Protein AF-A8XDH2-F1 (afdb_monomer)

Mean predicted aligned error: 18.63 Å

Secondary structure (DSSP, 8-state):
--GGGHHHHHHHHHHHHHHHHHHHHHHHHHHHHHHT-SSS-THHHHHHHHHHHHHHHHHHHHHHH-EEEEEETTEEEEEE---SS---HHHHHHHHHHHHHHHHHHHHHHHHHHHHHHHHHTT-HHHHHHTSGGGGHHHHHHHHHHHHHHHHHHHHHSPPPHHHHHHHHHHHHHHH---GGGS-EEEEESB-TTS-B-HHHHHHHHHHHHHHHHHHHHHHHHHHHHHHHHHHHTTTS-HHHHHHHHHHHHHHHHHHHHHIIIIIHHHHHHHHGGGS----EE-TTHHHHHHHHHHHHHHHHHHHHSHHHHHHHHHHHH-------THHHHHHHHHHHHTTS------------------GGGS-HHHHHHHHHHS-HHHHHHHTTT-HHHHHHHHHHHHH--EEEHHHHHHH-HHHHH-GGGGGBGGGGHHHHHHHHHHSPTT---EEE-TT-SEE-HHHHHHHHHHHHSS-HHHHHTT--EEEETT-EE-GGGTHHHHHH-TT--EEEEETTSBPPPS---PPP------EEB--TTS-TT--B--PPPHHHHHHHHHHHHH-TT--EEEEE---

Sequence (576 aa):
MSNVTVLPFIAEIFSRVGFVCTCLFNAILIYLTAFKTERITGAYKYLIILFSLICISFSCLEVLAHPYLHNYNGGFIYFSLNDYLGASNELLKFFIEAYSGAYASIMCMVAVQFVFRFATLMNRKTLLSSFSGFNFVIWILYPLFFCITFGMMVHYCAQPEPFSDDYMKKELFRVYNLEIEKTARFIVIAYNANGSVRWFNLVFLFGAMIILGFQYAVIIFCGIQMQRKMKKELKNFSLPNRKLQQQFFKALVVQITLPTVLFHLPALPVLFSPFFDVKFTFQTGFIYAVFSLYPPIETVAFMLIVSEYSNIFKKSINRRPSAPDKRKISETEESEENMKKKKHPKLKRKWQAEEEFLGLQLLPSNVMRTIVEKMSVEEHANFRKVCYYAHDEVESYWRSQRSISISQLMIWFPKLSESKWKLTSLSGILDELSAVFYLFKPGNLRKLSLCRVASINMNSLVKCIELSTGMSASKFLENVEELDLRGCFLSREHIKMIDELFPNLKALILHQNAIMPERNIKLPYKKQNEITHYVKMSSDPKHVEYGNVPEADKNVVAFLSQNLPDVRHIYIDLDA

Structure (mmCIF, N/CA/C/O backbone):
data_AF-A8XDH2-F1
#
_entry.id   AF-A8XDH2-F1
#
loop_
_atom_site.group_PDB
_atom_site.id
_atom_site.type_symbol
_atom_site.label_atom_id
_atom_site.label_alt_id
_atom_site.label_comp_id
_atom_site.label_asym_id
_atom_site.label_entity_id
_atom_site.label_seq_id
_atom_site.pdbx_PDB_ins_code
_atom_site.Cartn_x
_atom_site.Cartn_y
_atom_site.Cartn_z
_atom_site.occupancy
_atom_site.B_iso_or_equiv
_atom_site.auth_seq_id
_atom_site.auth_comp_id
_atom_site.auth_asym_id
_atom_site.auth_atom_id
_atom_site.pdbx_PDB_model_num
ATOM 1 N N . MET A 1 1 ? 18.095 -25.447 -20.715 1.00 45.28 1 MET A N 1
ATOM 2 C CA . MET A 1 1 ? 18.111 -23.972 -20.613 1.00 45.28 1 MET A CA 1
ATOM 3 C C . MET A 1 1 ? 19.446 -23.575 -20.018 1.00 45.28 1 MET A C 1
ATOM 5 O O . MET A 1 1 ? 19.789 -24.095 -18.965 1.00 45.28 1 MET A O 1
ATOM 9 N N . SER A 1 2 ? 20.240 -22.756 -20.706 1.00 42.62 2 SER A N 1
ATOM 10 C CA . SER A 1 2 ? 21.426 -22.147 -20.095 1.00 42.62 2 SER A CA 1
ATOM 11 C C . SER A 1 2 ? 20.980 -21.267 -18.916 1.00 42.62 2 SER A C 1
ATOM 13 O O . SER A 1 2 ? 19.879 -20.720 -18.949 1.00 42.62 2 SER A O 1
ATOM 15 N N . ASN A 1 3 ? 21.818 -21.091 -17.885 1.00 50.59 3 ASN A N 1
ATOM 16 C CA . ASN A 1 3 ? 21.522 -20.214 -16.728 1.00 50.59 3 ASN A CA 1
ATOM 17 C C . ASN A 1 3 ? 21.087 -18.788 -17.134 1.00 50.59 3 ASN A C 1
ATOM 19 O O . ASN A 1 3 ? 20.439 -18.081 -16.373 1.00 50.59 3 ASN A O 1
ATOM 23 N N . VAL A 1 4 ? 21.429 -18.400 -18.360 1.00 57.84 4 VAL A N 1
ATOM 24 C CA . VAL A 1 4 ? 21.233 -17.099 -18.985 1.00 57.84 4 VAL A CA 1
ATOM 25 C C . VAL A 1 4 ? 19.753 -16.771 -19.278 1.00 57.84 4 VAL A C 1
ATOM 27 O O . VAL A 1 4 ? 19.375 -15.603 -19.201 1.00 57.84 4 VAL A O 1
ATOM 30 N N . THR A 1 5 ? 18.894 -17.772 -19.524 1.00 67.69 5 THR A N 1
ATOM 31 C CA . THR A 1 5 ? 17.451 -17.578 -19.810 1.00 67.69 5 THR A CA 1
ATOM 32 C C . THR A 1 5 ? 16.536 -17.843 -18.611 1.00 67.69 5 THR A C 1
ATOM 34 O O . THR A 1 5 ? 15.324 -17.667 -18.707 1.00 67.69 5 THR A O 1
ATOM 37 N N . VAL A 1 6 ? 17.087 -18.289 -17.479 1.00 80.00 6 VAL A N 1
ATOM 38 C CA . VAL A 1 6 ? 16.290 -18.730 -16.323 1.00 80.00 6 VAL A CA 1
ATOM 39 C C . VAL A 1 6 ? 15.662 -17.546 -15.584 1.00 80.00 6 VAL A C 1
ATOM 41 O O . VAL A 1 6 ? 14.481 -17.598 -15.258 1.00 80.00 6 VAL A O 1
ATOM 44 N N . LEU A 1 7 ? 16.412 -16.466 -15.345 1.00 83.94 7 LEU A N 1
ATOM 45 C CA . LEU A 1 7 ? 15.896 -15.291 -14.629 1.00 83.94 7 LEU A CA 1
ATOM 46 C C . LEU A 1 7 ? 14.775 -14.557 -15.385 1.00 83.94 7 LEU A C 1
ATOM 48 O O . LEU A 1 7 ? 13.756 -14.288 -14.750 1.00 83.94 7 LEU A O 1
ATOM 52 N N . PRO A 1 8 ? 14.900 -14.274 -16.699 1.00 85.06 8 PRO A N 1
ATOM 53 C CA . PRO A 1 8 ? 13.803 -13.700 -17.478 1.00 85.06 8 PRO A CA 1
ATOM 54 C C . PRO A 1 8 ? 12.527 -14.541 -17.413 1.00 85.06 8 PRO A C 1
ATOM 56 O O . PRO A 1 8 ? 11.455 -14.016 -17.133 1.00 85.06 8 PRO A O 1
ATOM 59 N N . PHE A 1 9 ? 12.660 -15.861 -17.561 1.00 84.88 9 PHE A N 1
ATOM 60 C CA . PHE A 1 9 ? 11.534 -16.789 -17.479 1.00 84.88 9 PHE A CA 1
ATOM 61 C C . PHE A 1 9 ? 10.880 -16.807 -16.089 1.00 84.88 9 PHE A C 1
ATOM 63 O O . PHE A 1 9 ? 9.657 -16.812 -15.962 1.00 84.88 9 PHE A O 1
ATOM 70 N N . ILE A 1 10 ? 11.685 -16.782 -15.022 1.00 85.25 10 ILE A N 1
ATOM 71 C CA . ILE A 1 10 ? 11.170 -16.674 -13.653 1.00 85.25 10 ILE A CA 1
ATOM 72 C C . ILE A 1 10 ? 10.425 -15.346 -13.474 1.00 85.25 10 ILE A C 1
ATOM 74 O O . ILE A 1 10 ? 9.303 -15.351 -12.970 1.00 85.25 10 ILE A O 1
ATOM 78 N N . ALA A 1 11 ? 11.016 -14.226 -13.895 1.00 86.81 11 ALA A N 1
ATOM 79 C CA . ALA A 1 11 ? 10.394 -12.910 -13.785 1.00 86.81 11 ALA A CA 1
ATOM 80 C C . ALA A 1 11 ? 9.050 -12.851 -14.523 1.00 86.81 11 ALA A C 1
ATOM 82 O O . ALA A 1 11 ? 8.081 -12.331 -13.975 1.00 86.81 11 ALA A O 1
ATOM 83 N N . GLU A 1 12 ? 8.961 -13.471 -15.699 1.00 87.00 12 GLU A N 1
ATOM 84 C CA . GLU A 1 12 ? 7.720 -13.599 -16.459 1.00 87.00 12 GLU A CA 1
ATOM 85 C C . GLU A 1 12 ? 6.637 -14.378 -15.694 1.00 87.00 12 GLU A C 1
ATOM 87 O O . GLU A 1 12 ? 5.491 -13.929 -15.607 1.00 87.00 12 GLU A O 1
ATOM 92 N N . ILE A 1 13 ? 6.984 -15.528 -15.101 1.00 89.31 13 ILE A N 1
ATOM 93 C CA . ILE A 1 13 ? 6.044 -16.309 -14.281 1.00 89.31 13 ILE A CA 1
ATOM 94 C C . ILE A 1 13 ? 5.529 -15.463 -13.116 1.00 89.31 13 ILE A C 1
ATOM 96 O O . ILE A 1 13 ? 4.319 -15.412 -12.884 1.00 89.31 13 ILE A O 1
ATOM 100 N N . PHE A 1 14 ? 6.429 -14.790 -12.393 1.00 90.06 14 PHE A N 1
ATOM 101 C CA . PHE A 1 14 ? 6.052 -13.920 -11.280 1.00 90.06 14 PHE A CA 1
ATOM 102 C C . PHE A 1 14 ? 5.158 -12.771 -11.738 1.00 90.06 14 PHE A C 1
ATOM 104 O O . PHE A 1 14 ? 4.145 -12.529 -11.091 1.00 90.06 14 PHE A O 1
ATOM 111 N N . SER A 1 15 ? 5.458 -12.143 -12.874 1.00 90.44 15 SER A N 1
ATOM 112 C CA . SER A 1 15 ? 4.647 -11.065 -13.442 1.00 90.44 15 SER A CA 1
ATOM 113 C C . SER A 1 15 ? 3.229 -11.535 -13.786 1.00 90.44 15 SER A C 1
ATOM 115 O O . SER A 1 15 ? 2.243 -10.928 -13.365 1.00 90.44 15 SER A O 1
ATOM 117 N N . ARG A 1 16 ? 3.091 -12.690 -14.455 1.00 91.50 16 ARG A N 1
ATOM 118 C CA . ARG A 1 16 ? 1.785 -13.276 -14.813 1.00 91.50 16 ARG A CA 1
ATOM 119 C C . ARG A 1 16 ? 0.977 -13.689 -13.577 1.00 91.50 16 ARG A C 1
ATOM 121 O O . ARG A 1 16 ? -0.212 -13.379 -13.483 1.00 91.50 16 ARG A O 1
ATOM 128 N N . VAL A 1 17 ? 1.605 -14.374 -12.617 1.00 93.19 17 VAL A N 1
ATOM 129 C CA . VAL A 1 17 ? 0.957 -14.778 -11.354 1.00 93.19 17 VAL A CA 1
ATOM 130 C C . VAL A 1 17 ? 0.597 -13.552 -10.517 1.00 93.19 17 VAL A C 1
ATOM 132 O O . VAL A 1 17 ? -0.507 -13.483 -9.974 1.00 93.19 17 VAL A O 1
ATOM 135 N N . GLY A 1 18 ? 1.501 -12.575 -10.453 1.00 93.06 18 GLY A N 1
ATOM 136 C CA . GLY A 1 18 ? 1.321 -11.285 -9.802 1.00 93.06 18 GLY A CA 1
ATOM 137 C C . GLY A 1 18 ? 0.118 -10.553 -10.374 1.00 93.06 18 GLY A C 1
ATOM 138 O O . GLY A 1 18 ? -0.778 -10.202 -9.617 1.00 93.06 18 GLY A O 1
ATOM 139 N N . PHE A 1 19 ? 0.014 -10.439 -11.699 1.00 95.19 19 PHE A N 1
ATOM 140 C CA . PHE A 1 19 ? -1.133 -9.844 -12.386 1.00 95.19 19 PHE A CA 1
ATOM 141 C C . PHE A 1 19 ? -2.461 -10.507 -12.012 1.00 95.19 19 PHE A C 1
ATOM 143 O O . PHE A 1 19 ? -3.388 -9.817 -11.578 1.00 95.19 19 PHE A O 1
ATOM 150 N N . VAL A 1 20 ? -2.552 -11.839 -12.103 1.00 96.44 20 VAL A N 1
ATOM 151 C CA . VAL A 1 20 ? -3.779 -12.571 -11.742 1.00 96.44 20 VAL A CA 1
ATOM 152 C C . VAL A 1 20 ? -4.148 -12.329 -10.276 1.00 96.44 20 VAL A C 1
ATOM 154 O O . VAL A 1 20 ? -5.305 -12.024 -9.973 1.00 96.44 20 VAL A O 1
ATOM 157 N N . CYS A 1 21 ? -3.173 -12.406 -9.365 1.00 96.06 21 CYS A N 1
ATOM 158 C CA . CYS A 1 21 ? -3.386 -12.135 -7.943 1.00 96.06 21 CYS A CA 1
ATOM 159 C C . CYS A 1 21 ? -3.822 -10.685 -7.693 1.00 96.06 21 CYS A C 1
ATOM 161 O O . CYS A 1 21 ? -4.764 -10.455 -6.933 1.00 96.06 21 CYS A O 1
ATOM 163 N N . THR A 1 22 ? -3.177 -9.709 -8.338 1.00 96.62 22 THR A N 1
ATOM 164 C CA . THR A 1 22 ? -3.505 -8.283 -8.227 1.00 96.62 22 THR A CA 1
ATOM 165 C C . THR A 1 22 ? -4.935 -8.041 -8.660 1.00 96.62 22 THR A C 1
ATOM 167 O O . THR A 1 22 ? -5.690 -7.438 -7.899 1.00 96.62 22 THR A O 1
ATOM 170 N N . CYS A 1 23 ? -5.327 -8.525 -9.841 1.00 96.88 23 CYS A N 1
ATOM 171 C CA . CYS A 1 23 ? -6.685 -8.381 -10.350 1.00 96.88 23 CYS A CA 1
ATOM 172 C C . CYS A 1 23 ? -7.701 -9.017 -9.404 1.00 96.88 23 CYS A C 1
ATOM 174 O O . CYS A 1 23 ? -8.672 -8.362 -9.032 1.00 96.88 23 CYS A O 1
ATOM 176 N N . LEU A 1 24 ? -7.458 -10.253 -8.960 1.00 96.94 24 LEU A N 1
ATOM 177 C CA . LEU A 1 24 ? -8.367 -10.970 -8.071 1.00 96.94 24 LEU A CA 1
ATOM 178 C C . LEU A 1 24 ? -8.538 -10.250 -6.727 1.00 96.94 24 LEU A C 1
ATOM 180 O O . LEU A 1 24 ? -9.661 -9.943 -6.323 1.00 96.94 24 LEU A O 1
ATOM 184 N N . PHE A 1 25 ? -7.441 -9.965 -6.025 1.00 96.31 25 PHE A N 1
ATOM 185 C CA . PHE A 1 25 ? -7.503 -9.389 -4.683 1.00 96.31 25 PHE A CA 1
ATOM 186 C C . PHE A 1 25 ? -7.968 -7.936 -4.693 1.00 96.31 25 PHE A C 1
ATOM 188 O O . PHE A 1 25 ? -8.744 -7.558 -3.815 1.00 96.31 25 PHE A O 1
ATOM 195 N N . ASN A 1 26 ? -7.572 -7.132 -5.685 1.00 96.44 26 ASN A N 1
ATOM 196 C CA . ASN A 1 26 ? -8.068 -5.760 -5.801 1.00 96.44 26 ASN A CA 1
ATOM 197 C C . ASN A 1 26 ? -9.530 -5.714 -6.254 1.00 96.44 26 ASN A C 1
ATOM 199 O O . ASN A 1 26 ? -10.269 -4.874 -5.754 1.00 96.44 26 ASN A O 1
ATOM 203 N N . ALA A 1 27 ? -10.001 -6.634 -7.104 1.00 95.88 27 ALA A N 1
ATOM 204 C CA . ALA A 1 27 ? -11.428 -6.731 -7.424 1.00 95.88 27 ALA A CA 1
ATOM 205 C C . ALA A 1 27 ? -12.262 -7.105 -6.188 1.00 95.88 27 ALA A C 1
ATOM 207 O O . ALA A 1 27 ? -13.296 -6.485 -5.933 1.00 95.88 27 ALA A O 1
ATOM 208 N N . ILE A 1 28 ? -11.790 -8.067 -5.383 1.00 94.25 28 ILE A N 1
ATOM 209 C CA . ILE A 1 28 ? -12.417 -8.414 -4.099 1.00 94.25 28 ILE A CA 1
ATOM 210 C C . ILE A 1 28 ? -12.421 -7.201 -3.167 1.00 94.25 28 ILE A C 1
ATOM 212 O O . ILE A 1 28 ? -13.467 -6.880 -2.604 1.00 94.25 28 ILE A O 1
ATOM 216 N N . LEU A 1 29 ? -11.286 -6.509 -3.020 1.00 93.69 29 LEU A N 1
ATOM 217 C CA . LEU A 1 29 ? -11.185 -5.325 -2.171 1.00 93.69 29 LEU A CA 1
ATOM 218 C C . LEU A 1 29 ? -12.169 -4.245 -2.628 1.00 93.69 29 LEU A C 1
ATOM 220 O O . LEU A 1 29 ? -12.974 -3.799 -1.818 1.00 93.69 29 LEU A O 1
ATOM 224 N N . ILE A 1 30 ? -12.188 -3.895 -3.917 1.00 95.31 30 ILE A N 1
ATOM 225 C CA . ILE A 1 30 ? -13.123 -2.913 -4.483 1.00 95.31 30 ILE A CA 1
ATOM 226 C C . ILE A 1 30 ? -14.570 -3.323 -4.203 1.00 95.31 30 ILE A C 1
ATOM 228 O O . ILE A 1 30 ? -15.345 -2.497 -3.726 1.00 95.31 30 ILE A O 1
ATOM 232 N N . TYR A 1 31 ? -14.941 -4.585 -4.437 1.00 93.62 31 TYR A N 1
ATOM 233 C CA . TYR A 1 31 ? -16.291 -5.078 -4.158 1.00 93.62 31 TYR A CA 1
ATOM 234 C C . TYR A 1 31 ? -16.659 -4.943 -2.673 1.00 93.62 31 TYR A C 1
ATOM 236 O O . TYR A 1 31 ? -17.735 -4.436 -2.338 1.00 93.62 31 TYR A O 1
ATOM 244 N N . LEU A 1 32 ? -15.766 -5.358 -1.770 1.00 90.12 32 LEU A N 1
ATOM 245 C CA . LEU A 1 32 ? -15.993 -5.270 -0.329 1.00 90.12 32 LEU A CA 1
ATOM 246 C C . LEU A 1 32 ? -16.106 -3.812 0.128 1.00 90.12 32 LEU A C 1
ATOM 248 O O . LEU A 1 32 ? -17.058 -3.464 0.824 1.00 90.12 32 LEU A O 1
ATOM 252 N N . THR A 1 33 ? -15.182 -2.955 -0.300 1.00 90.31 33 THR A N 1
ATOM 253 C CA . THR A 1 33 ? -15.164 -1.523 0.018 1.00 90.31 33 THR A CA 1
ATOM 254 C C . THR A 1 33 ? -16.389 -0.799 -0.550 1.00 90.31 33 THR A C 1
ATOM 256 O O . THR A 1 33 ? -16.955 0.085 0.093 1.00 90.31 33 THR A O 1
ATOM 259 N N . ALA A 1 34 ? -16.844 -1.166 -1.750 1.00 89.00 34 ALA A N 1
ATOM 260 C CA . ALA A 1 34 ? -18.001 -0.549 -2.387 1.00 89.00 34 ALA A CA 1
ATOM 261 C C . ALA A 1 34 ? -19.323 -0.945 -1.713 1.00 89.00 34 ALA A C 1
ATOM 263 O O . ALA A 1 34 ? -20.134 -0.056 -1.442 1.00 89.00 34 ALA A O 1
ATOM 264 N N . PHE A 1 35 ? -19.521 -2.232 -1.404 1.00 86.19 35 PHE A N 1
ATOM 265 C CA . PHE A 1 35 ? -20.848 -2.770 -1.068 1.00 86.19 35 PHE A CA 1
ATOM 266 C C . PHE A 1 35 ? -20.980 -3.429 0.311 1.00 86.19 35 PHE A C 1
ATOM 268 O O . PHE A 1 35 ? -22.103 -3.695 0.734 1.00 86.19 35 PHE A O 1
ATOM 275 N N . LYS A 1 36 ? -19.880 -3.768 0.996 1.00 82.44 36 LYS A N 1
ATOM 276 C CA . LYS A 1 36 ? -19.914 -4.564 2.242 1.00 82.44 36 LYS A CA 1
ATOM 277 C C . LYS A 1 36 ? -19.373 -3.847 3.474 1.00 82.44 36 LYS A C 1
ATOM 279 O O . LYS A 1 36 ? -19.645 -4.306 4.578 1.00 82.44 36 LYS A O 1
ATOM 284 N N . THR A 1 37 ? -18.609 -2.772 3.309 1.00 76.25 37 THR A N 1
ATOM 285 C CA . THR A 1 37 ? -18.103 -1.978 4.434 1.00 76.25 37 THR A CA 1
ATOM 286 C C . THR A 1 37 ? -19.088 -0.873 4.795 1.00 76.25 37 THR A C 1
ATOM 288 O O . THR A 1 37 ? -19.411 -0.035 3.952 1.00 76.25 37 THR A O 1
ATOM 291 N N . GLU A 1 38 ? -19.519 -0.856 6.051 1.00 72.25 38 GLU A N 1
ATOM 292 C CA . GLU A 1 38 ? -20.444 0.135 6.612 1.00 72.25 38 GLU A CA 1
ATOM 293 C C . GLU A 1 38 ? -19.691 1.215 7.404 1.00 72.25 38 GLU A C 1
ATOM 295 O O . GLU A 1 38 ? -20.165 2.345 7.509 1.00 72.25 38 GLU A O 1
ATOM 300 N N . ARG A 1 39 ? -18.497 0.907 7.941 1.00 67.25 39 ARG A N 1
ATOM 301 C CA . ARG A 1 39 ? -17.708 1.847 8.764 1.00 67.25 39 ARG A CA 1
ATOM 302 C C . ARG A 1 39 ? -16.674 2.637 7.965 1.00 67.25 39 ARG A C 1
ATOM 304 O O . ARG A 1 39 ? -16.242 3.697 8.413 1.00 67.25 39 ARG A O 1
ATOM 311 N N . ILE A 1 40 ? -16.274 2.150 6.790 1.00 72.06 40 ILE A N 1
ATOM 312 C CA . ILE A 1 40 ? -15.395 2.876 5.863 1.00 72.06 40 ILE A CA 1
ATOM 313 C C . ILE A 1 40 ? -16.263 3.748 4.951 1.00 72.06 40 ILE A C 1
ATOM 315 O O . ILE A 1 40 ? -16.777 3.296 3.929 1.00 72.06 40 ILE A O 1
ATOM 319 N N . THR A 1 41 ? -16.428 5.015 5.331 1.00 71.94 41 THR A N 1
ATOM 320 C CA . THR A 1 41 ? -17.268 5.987 4.616 1.00 71.94 41 THR A CA 1
ATOM 321 C C . THR A 1 41 ? -16.470 7.188 4.102 1.00 71.94 41 THR A C 1
ATOM 323 O O . THR A 1 41 ? -15.310 7.415 4.462 1.00 71.94 41 THR A O 1
ATOM 326 N N . GLY A 1 42 ? -17.096 7.956 3.207 1.00 81.50 42 GLY A N 1
ATOM 327 C CA . GLY A 1 42 ? -16.557 9.214 2.694 1.00 81.50 42 GLY A CA 1
ATOM 328 C C . GLY A 1 42 ? -15.246 9.062 1.917 1.00 81.50 42 GLY A C 1
ATOM 329 O O . GLY A 1 42 ? -15.054 8.120 1.152 1.00 81.50 42 GLY A O 1
ATOM 330 N N . ALA A 1 43 ? -14.338 10.015 2.116 1.00 83.75 43 ALA A N 1
ATOM 331 C CA . ALA A 1 43 ? -13.094 10.159 1.362 1.00 83.75 43 ALA A CA 1
ATOM 332 C C . ALA A 1 43 ? -12.188 8.920 1.359 1.00 83.75 43 ALA A C 1
ATOM 334 O O . ALA A 1 43 ? -11.576 8.584 0.346 1.00 83.75 43 ALA A O 1
ATOM 335 N N . TYR A 1 44 ? -12.100 8.229 2.498 1.00 83.88 44 TYR A N 1
ATOM 336 C CA . TYR A 1 44 ? -11.184 7.102 2.653 1.00 83.88 44 TYR A CA 1
ATOM 337 C C . TYR A 1 44 ? -11.573 5.922 1.759 1.00 83.88 44 TYR A C 1
ATOM 339 O O . TYR A 1 44 ? -10.709 5.270 1.177 1.00 83.88 44 TYR A O 1
ATOM 347 N N . LYS A 1 45 ? -12.882 5.706 1.588 1.00 88.38 45 LYS A N 1
ATOM 348 C CA . LYS A 1 45 ? -13.443 4.701 0.681 1.00 88.38 45 LYS A CA 1
ATOM 349 C C . LYS A 1 45 ? -12.969 4.927 -0.758 1.00 88.38 45 LYS A C 1
ATOM 351 O O . LYS A 1 45 ? -12.486 3.997 -1.399 1.00 88.38 45 LYS A O 1
ATOM 356 N N . TYR A 1 46 ? -13.047 6.169 -1.237 1.00 90.56 46 TYR A N 1
ATOM 357 C CA . TYR A 1 46 ? -12.614 6.533 -2.587 1.00 90.56 46 TYR A CA 1
ATOM 358 C C . TYR A 1 46 ? -11.100 6.393 -2.775 1.00 90.56 46 TYR A C 1
ATOM 360 O O . TYR A 1 46 ? -10.672 5.917 -3.822 1.00 90.56 46 TYR A O 1
ATOM 368 N N . LEU A 1 47 ? -10.289 6.721 -1.762 1.00 91.56 47 LEU A N 1
ATOM 369 C CA . LEU A 1 47 ? -8.833 6.517 -1.816 1.00 91.56 47 LEU A CA 1
ATOM 370 C C . LEU A 1 47 ? -8.449 5.039 -1.954 1.00 91.56 47 LEU A C 1
ATOM 372 O O . LEU A 1 47 ? -7.547 4.721 -2.727 1.00 91.56 47 LEU A O 1
ATOM 376 N N . ILE A 1 48 ? -9.124 4.143 -1.225 1.00 91.50 48 ILE A N 1
ATOM 377 C CA . ILE A 1 48 ? -8.869 2.694 -1.299 1.00 91.50 48 ILE A CA 1
ATOM 378 C C . ILE A 1 48 ? -9.209 2.165 -2.697 1.00 91.50 48 ILE A C 1
ATOM 380 O O . ILE A 1 48 ? -8.415 1.432 -3.288 1.00 91.50 48 ILE A O 1
ATOM 384 N N . ILE A 1 49 ? -10.362 2.564 -3.245 1.00 93.25 49 ILE A N 1
ATOM 385 C CA . ILE A 1 49 ? -10.789 2.154 -4.590 1.00 93.25 49 ILE A CA 1
ATOM 386 C C . ILE A 1 49 ? -9.821 2.698 -5.648 1.00 93.25 49 ILE A C 1
ATOM 388 O O . ILE A 1 49 ? -9.355 1.935 -6.489 1.00 93.25 49 ILE A O 1
ATOM 392 N N . LEU A 1 50 ? -9.465 3.985 -5.580 1.00 94.19 50 LEU A N 1
ATOM 393 C CA . LEU A 1 50 ? -8.527 4.611 -6.515 1.00 94.19 50 LEU A CA 1
ATOM 394 C C . LEU A 1 50 ? -7.160 3.918 -6.500 1.00 94.19 50 LEU A C 1
ATOM 396 O O . LEU A 1 50 ? -6.612 3.612 -7.556 1.00 94.19 50 LEU A O 1
ATOM 400 N N . PHE A 1 51 ? -6.629 3.623 -5.312 1.00 94.38 51 PHE A N 1
ATOM 401 C CA . PHE A 1 51 ? -5.369 2.896 -5.180 1.00 94.38 51 PHE A CA 1
ATOM 402 C C . PHE A 1 51 ? -5.449 1.496 -5.796 1.00 94.38 51 PHE A C 1
ATOM 404 O O . PHE A 1 51 ? -4.567 1.111 -6.558 1.00 94.38 51 PHE A O 1
ATOM 411 N N . SER A 1 52 ? -6.547 0.778 -5.547 1.00 95.88 52 SER A N 1
ATOM 412 C CA . SER A 1 52 ? -6.784 -0.557 -6.110 1.00 95.88 52 SER A CA 1
ATOM 413 C C . SER A 1 52 ? -6.818 -0.537 -7.646 1.00 95.88 52 SER A C 1
ATOM 415 O O . SER A 1 52 ? -6.250 -1.416 -8.292 1.00 95.88 52 SER A O 1
ATOM 417 N N . LEU A 1 53 ? -7.437 0.486 -8.249 1.00 95.62 53 LEU A N 1
ATOM 418 C CA . LEU A 1 53 ? -7.477 0.667 -9.706 1.00 95.62 53 LEU A CA 1
ATOM 419 C C . LEU A 1 53 ? -6.093 0.971 -10.297 1.00 95.62 53 LEU A C 1
ATOM 421 O O . LEU A 1 53 ? -5.747 0.444 -11.356 1.00 95.62 53 LEU A O 1
ATOM 425 N N . ILE A 1 54 ? -5.285 1.783 -9.610 1.00 95.00 54 ILE A N 1
ATOM 426 C CA . ILE A 1 54 ? -3.906 2.076 -10.024 1.00 95.00 54 ILE A CA 1
ATOM 427 C C . ILE A 1 54 ? -3.040 0.813 -9.936 1.00 95.00 54 ILE A C 1
ATOM 429 O O . ILE A 1 54 ? -2.295 0.535 -10.870 1.00 95.00 54 ILE A O 1
ATOM 433 N N . CYS A 1 55 ? -3.191 0.001 -8.885 1.00 95.50 55 CYS A N 1
ATOM 434 C CA . CYS A 1 55 ? -2.517 -1.294 -8.762 1.00 95.50 55 CYS A CA 1
ATOM 435 C C . CYS A 1 55 ? -2.869 -2.257 -9.907 1.00 95.50 55 CYS A C 1
ATOM 437 O O . CYS A 1 55 ? -1.973 -2.865 -10.488 1.00 95.50 55 CYS A O 1
ATOM 439 N N . ILE A 1 56 ? -4.152 -2.368 -10.271 1.00 96.56 56 ILE A N 1
ATOM 440 C CA . ILE A 1 56 ? -4.588 -3.188 -11.416 1.00 96.56 56 ILE A CA 1
ATOM 441 C C . ILE A 1 56 ? -3.982 -2.661 -12.721 1.00 96.56 56 ILE A C 1
ATOM 443 O O . ILE A 1 56 ? -3.465 -3.440 -13.519 1.00 96.56 56 ILE A O 1
ATOM 447 N N . SER A 1 57 ? -4.017 -1.342 -12.927 1.00 95.38 57 SER A N 1
ATOM 448 C CA . SER A 1 57 ? -3.463 -0.708 -14.129 1.00 95.38 57 SER A CA 1
ATOM 449 C C . SER A 1 57 ? -1.953 -0.942 -14.238 1.00 95.38 57 SER A C 1
ATOM 451 O O . SER A 1 57 ? -1.464 -1.271 -15.313 1.00 95.38 57 SER A O 1
ATOM 453 N N . PHE A 1 58 ? -1.225 -0.841 -13.121 1.00 95.25 58 PHE A N 1
ATOM 454 C CA . PHE A 1 58 ? 0.209 -1.114 -13.042 1.00 95.25 58 PHE A CA 1
ATOM 455 C C . PHE A 1 58 ? 0.545 -2.557 -13.428 1.00 95.25 58 PHE A C 1
ATOM 457 O O . PHE A 1 58 ? 1.366 -2.761 -14.317 1.00 95.25 58 PHE A O 1
ATOM 464 N N . SER A 1 59 ? -0.125 -3.554 -12.837 1.00 95.88 59 SER A N 1
ATOM 465 C CA . SER A 1 59 ? 0.120 -4.958 -13.196 1.00 95.88 59 SER A CA 1
ATOM 466 C C . SER A 1 59 ? -0.298 -5.282 -14.635 1.00 95.88 59 SER A C 1
ATOM 468 O O . SER A 1 59 ? 0.317 -6.130 -15.271 1.00 95.88 59 SER A O 1
ATOM 470 N N . CYS A 1 60 ? -1.321 -4.610 -15.175 1.00 95.12 60 CYS A N 1
ATOM 471 C CA . CYS A 1 60 ? -1.700 -4.751 -16.583 1.00 95.12 60 CYS A CA 1
ATOM 472 C C . CYS A 1 60 ? -0.592 -4.231 -17.513 1.00 95.12 60 CYS A C 1
ATOM 474 O O . CYS A 1 60 ? -0.167 -4.935 -18.427 1.00 95.12 60 CYS A O 1
ATOM 476 N N . LEU A 1 61 ? -0.085 -3.024 -17.242 1.00 95.81 61 LEU A N 1
ATOM 477 C CA . LEU A 1 61 ? 1.019 -2.429 -17.996 1.00 95.81 61 LEU A CA 1
ATOM 478 C C . LEU A 1 61 ? 2.299 -3.263 -17.901 1.00 95.81 61 LEU A C 1
ATOM 480 O O . LEU A 1 61 ? 3.018 -3.353 -18.887 1.00 95.81 61 LEU A O 1
ATOM 484 N N . GLU A 1 62 ? 2.564 -3.902 -16.761 1.00 94.50 62 GLU A N 1
ATOM 485 C CA . GLU A 1 62 ? 3.710 -4.799 -16.591 1.00 94.50 62 GLU A CA 1
ATOM 486 C C . GLU A 1 62 ? 3.647 -5.996 -17.545 1.00 94.50 62 GLU A C 1
ATOM 488 O O . GLU A 1 62 ? 4.610 -6.270 -18.257 1.00 94.50 62 GLU A O 1
ATOM 493 N N . VAL A 1 63 ? 2.494 -6.670 -17.619 1.00 94.12 63 VAL A N 1
ATOM 494 C CA . VAL A 1 63 ? 2.297 -7.787 -18.551 1.00 94.12 63 VAL A CA 1
ATOM 495 C C . VAL A 1 63 ? 2.437 -7.290 -19.991 1.00 94.12 63 VAL A C 1
ATOM 497 O O . VAL A 1 63 ? 3.229 -7.846 -20.748 1.00 94.12 63 VAL A O 1
ATOM 500 N N . LEU A 1 64 ? 1.750 -6.200 -20.356 1.00 94.31 64 LEU A N 1
ATOM 501 C CA . LEU A 1 64 ? 1.794 -5.635 -21.712 1.00 94.31 64 LEU A CA 1
ATOM 502 C C . LEU A 1 64 ? 3.204 -5.200 -22.136 1.00 94.31 64 LEU A C 1
ATOM 504 O O . LEU A 1 64 ? 3.621 -5.482 -23.256 1.00 94.31 64 LEU A O 1
ATOM 508 N N . ALA A 1 65 ? 3.953 -4.537 -21.256 1.00 93.44 65 ALA A N 1
ATOM 509 C CA . ALA A 1 65 ? 5.314 -4.096 -21.542 1.00 93.44 65 ALA A CA 1
ATOM 510 C C . ALA A 1 65 ? 6.321 -5.255 -21.521 1.00 93.44 65 ALA A C 1
ATOM 512 O O . ALA A 1 65 ? 7.330 -5.184 -22.220 1.00 93.44 65 ALA A O 1
ATOM 513 N N . HIS A 1 66 ? 6.065 -6.294 -20.719 1.00 93.19 66 HIS A N 1
ATOM 514 C CA . HIS A 1 66 ? 7.028 -7.328 -20.327 1.00 93.19 66 HIS A CA 1
ATOM 515 C C . HIS A 1 66 ? 8.437 -6.739 -20.079 1.00 93.19 66 HIS A C 1
ATOM 517 O O . HIS A 1 66 ? 9.385 -7.054 -20.807 1.00 93.19 66 HIS A O 1
ATOM 523 N N . PRO A 1 67 ? 8.562 -5.798 -19.120 1.00 93.19 67 PRO A N 1
ATOM 524 C CA . PRO A 1 67 ? 9.772 -5.019 -18.928 1.00 93.19 67 PRO A CA 1
ATOM 525 C C . PRO A 1 67 ? 10.904 -5.873 -18.360 1.00 93.19 67 PRO A C 1
ATOM 527 O O . PRO A 1 67 ? 10.704 -6.675 -17.447 1.00 93.19 67 PRO A O 1
ATOM 530 N N . TYR A 1 68 ? 12.123 -5.635 -18.834 1.00 93.44 68 TYR A N 1
ATOM 531 C CA . TYR A 1 68 ? 13.329 -6.229 -18.279 1.00 93.44 68 TYR A CA 1
ATOM 532 C C . TYR A 1 68 ? 14.469 -5.217 -18.191 1.00 93.44 68 TYR A C 1
ATOM 534 O O . TYR A 1 68 ? 14.578 -4.285 -18.989 1.00 93.44 68 TYR A O 1
ATOM 542 N N . LEU A 1 69 ? 15.313 -5.393 -17.176 1.00 93.19 69 LEU A N 1
ATOM 543 C CA . LEU A 1 69 ? 16.450 -4.527 -16.884 1.00 93.19 69 LEU A CA 1
ATOM 544 C C . LEU A 1 69 ? 17.745 -5.328 -16.915 1.00 93.19 69 LEU A C 1
ATOM 546 O O . LEU A 1 69 ? 17.818 -6.477 -16.467 1.00 93.19 69 LEU A O 1
ATOM 550 N N . HIS A 1 70 ? 18.789 -4.687 -17.416 1.00 92.75 70 HIS A N 1
ATOM 551 C CA . HIS A 1 70 ? 20.136 -5.216 -17.348 1.00 92.75 70 HIS A CA 1
ATOM 552 C C . HIS A 1 70 ? 21.119 -4.087 -17.071 1.00 92.75 70 HIS A C 1
ATOM 554 O O . HIS A 1 70 ? 21.171 -3.110 -17.819 1.00 92.75 70 HIS A O 1
ATOM 560 N N . ASN A 1 71 ? 21.900 -4.229 -16.003 1.00 92.56 71 ASN A N 1
ATOM 561 C CA . ASN A 1 71 ? 22.948 -3.281 -15.656 1.00 92.56 71 ASN A CA 1
ATOM 562 C C . ASN A 1 71 ? 24.271 -3.799 -16.211 1.00 92.56 71 ASN A C 1
ATOM 564 O O . ASN A 1 71 ? 24.654 -4.946 -15.967 1.00 92.56 71 ASN A O 1
ATOM 568 N N . TYR A 1 72 ? 24.951 -2.935 -16.954 1.00 91.00 72 TYR A N 1
ATOM 569 C CA . TYR A 1 72 ? 26.211 -3.231 -17.606 1.00 91.00 72 TYR A CA 1
ATOM 570 C C . TYR A 1 72 ? 27.145 -2.034 -17.456 1.00 91.00 72 TYR A C 1
ATOM 572 O O . TYR A 1 72 ? 26.883 -0.956 -17.994 1.00 91.00 72 TYR A O 1
ATOM 580 N N . ASN A 1 73 ? 28.245 -2.244 -16.733 1.00 89.00 73 ASN A N 1
ATOM 581 C CA . ASN A 1 73 ? 29.263 -1.237 -16.458 1.00 89.00 73 ASN A CA 1
ATOM 582 C C . ASN A 1 73 ? 28.639 0.073 -15.905 1.00 89.00 73 ASN A C 1
ATOM 584 O O . ASN A 1 73 ? 27.878 0.046 -14.937 1.00 89.00 73 ASN A O 1
ATOM 588 N N . GLY A 1 74 ? 28.925 1.220 -16.529 1.00 86.31 74 GLY A N 1
ATOM 589 C CA . GLY A 1 74 ? 28.426 2.550 -16.154 1.00 86.31 74 GLY A CA 1
ATOM 590 C C . GLY A 1 74 ? 27.009 2.888 -16.639 1.00 86.31 74 GLY A C 1
ATOM 591 O O . GLY A 1 74 ? 26.656 4.067 -16.733 1.00 86.31 74 GLY A O 1
ATOM 592 N N . GLY A 1 75 ? 26.184 1.893 -16.977 1.00 90.81 75 GLY A N 1
ATOM 593 C CA . GLY A 1 75 ? 24.812 2.125 -17.419 1.00 90.81 75 GLY A CA 1
ATOM 594 C C . GLY A 1 75 ? 23.879 0.933 -17.253 1.00 90.81 75 GLY A C 1
ATOM 595 O O . GLY A 1 75 ? 24.255 -0.140 -16.780 1.00 90.81 75 GLY A O 1
ATOM 596 N N . PHE A 1 76 ? 22.632 1.127 -17.661 1.00 93.38 76 PHE A N 1
ATOM 597 C CA . PHE A 1 76 ? 21.649 0.059 -17.766 1.00 93.38 76 PHE A CA 1
ATOM 598 C C . PHE A 1 76 ? 20.794 0.216 -19.020 1.00 93.38 76 PHE A C 1
ATOM 600 O O . PHE A 1 76 ? 20.582 1.320 -19.528 1.00 93.38 76 PHE A O 1
ATOM 607 N N . ILE A 1 77 ? 20.305 -0.916 -19.512 1.00 94.12 77 ILE A N 1
ATOM 608 C CA . ILE A 1 77 ? 19.320 -0.994 -20.584 1.00 94.12 77 ILE A CA 1
ATOM 609 C C . ILE A 1 77 ? 17.997 -1.475 -20.004 1.00 94.12 77 ILE A C 1
ATOM 611 O O . ILE A 1 77 ? 17.944 -2.422 -19.217 1.00 94.12 77 ILE A O 1
ATOM 615 N N . TYR A 1 78 ? 16.937 -0.794 -20.410 1.00 94.06 78 TYR A N 1
ATOM 616 C CA . TYR A 1 78 ? 15.567 -1.066 -20.034 1.00 94.06 78 TYR A CA 1
ATOM 617 C C . TYR A 1 78 ? 14.777 -1.411 -21.294 1.00 94.06 78 TYR A C 1
ATOM 619 O O . TYR A 1 78 ? 14.661 -0.577 -22.187 1.00 94.06 78 TYR A O 1
ATOM 627 N N . PHE A 1 79 ? 14.306 -2.648 -21.424 1.00 94.94 79 PHE A N 1
ATOM 628 C CA . PHE A 1 79 ? 13.803 -3.171 -22.695 1.00 94.94 79 PHE A CA 1
ATOM 629 C C . PHE A 1 79 ? 12.617 -4.117 -22.518 1.00 94.94 79 PHE A C 1
ATOM 631 O O . PHE A 1 79 ? 12.371 -4.615 -21.423 1.00 94.94 79 PHE A O 1
ATOM 638 N N . SER A 1 80 ? 11.873 -4.345 -23.599 1.00 94.69 80 SER A N 1
ATOM 639 C CA . SER A 1 80 ? 10.761 -5.297 -23.616 1.00 94.69 80 SER A CA 1
ATOM 640 C C . SER A 1 80 ? 11.245 -6.689 -24.013 1.00 94.69 80 SER A C 1
ATOM 642 O O . SER A 1 80 ? 11.994 -6.841 -24.979 1.00 94.69 80 SER A O 1
ATOM 644 N N . LEU A 1 81 ? 10.759 -7.700 -23.296 1.00 91.81 81 LEU A N 1
ATOM 645 C CA . LEU A 1 81 ? 10.821 -9.112 -23.678 1.00 91.81 81 LEU A CA 1
ATOM 646 C C . LEU A 1 81 ? 9.492 -9.602 -24.274 1.00 91.81 81 LEU A C 1
ATOM 648 O O . LEU A 1 81 ? 9.231 -10.802 -24.312 1.00 91.81 81 LEU A O 1
ATOM 652 N N . ASN A 1 82 ? 8.595 -8.697 -24.664 1.00 89.50 82 ASN A N 1
ATOM 653 C CA . ASN A 1 82 ? 7.293 -9.079 -25.186 1.00 89.50 82 ASN A CA 1
ATOM 654 C C . ASN A 1 82 ? 7.413 -9.540 -26.642 1.00 89.50 82 ASN A C 1
ATOM 656 O O . ASN A 1 82 ? 7.641 -8.733 -27.541 1.00 89.50 82 ASN A O 1
ATOM 660 N N . ASP A 1 83 ? 7.223 -10.835 -26.865 1.00 84.38 83 ASP A N 1
ATOM 661 C CA . ASP A 1 83 ? 7.213 -11.468 -28.184 1.00 84.38 83 ASP A CA 1
ATOM 662 C C . ASP A 1 83 ? 5.822 -11.993 -28.589 1.00 84.38 83 ASP A C 1
ATOM 664 O O . ASP A 1 83 ? 5.592 -12.319 -29.753 1.00 84.38 83 ASP A O 1
ATOM 668 N N . TYR A 1 84 ? 4.867 -12.029 -27.656 1.00 85.62 84 TYR A N 1
ATOM 669 C CA . TYR A 1 84 ? 3.570 -12.678 -27.841 1.00 85.62 84 TYR A CA 1
ATOM 670 C C . TYR A 1 84 ? 2.446 -11.736 -28.302 1.00 85.62 84 TYR A C 1
ATOM 672 O O . TYR A 1 84 ? 1.450 -12.215 -28.842 1.00 85.62 84 TYR A O 1
ATOM 680 N N . LEU A 1 85 ? 2.564 -10.412 -28.117 1.00 85.56 85 LEU A N 1
ATOM 681 C CA . LEU A 1 85 ? 1.546 -9.457 -28.592 1.00 85.56 85 LEU A CA 1
ATOM 682 C C . LEU A 1 85 ? 1.619 -9.171 -30.100 1.00 85.56 85 LEU A C 1
ATOM 684 O O . LEU A 1 85 ? 0.663 -8.627 -30.651 1.00 85.56 85 LEU A O 1
ATOM 688 N N . GLY A 1 86 ? 2.751 -9.452 -30.756 1.00 84.81 86 GLY A N 1
ATOM 689 C CA . GLY A 1 86 ? 3.000 -8.990 -32.129 1.00 84.81 86 GLY A CA 1
ATOM 690 C C . GLY A 1 86 ? 2.954 -7.458 -32.274 1.00 84.81 86 GLY A C 1
ATOM 691 O O . GLY A 1 86 ? 2.644 -6.945 -33.347 1.00 84.81 86 GLY A O 1
ATOM 692 N N . ALA A 1 87 ? 3.202 -6.725 -31.183 1.00 89.38 87 ALA A N 1
ATOM 693 C CA . ALA A 1 87 ? 3.137 -5.268 -31.130 1.00 89.38 87 ALA A CA 1
ATOM 694 C C . ALA A 1 87 ? 4.338 -4.610 -31.830 1.00 89.38 87 ALA A C 1
ATOM 696 O O . ALA A 1 87 ? 5.428 -5.175 -31.904 1.00 89.38 87 ALA A O 1
ATOM 697 N N . SER A 1 88 ? 4.152 -3.378 -32.313 1.00 93.25 88 SER A N 1
ATOM 698 C CA . SER A 1 88 ? 5.257 -2.577 -32.846 1.00 93.25 88 SER A CA 1
ATOM 699 C C . SER A 1 88 ? 6.209 -2.126 -31.733 1.00 93.25 88 SER A C 1
ATOM 701 O O . SER A 1 88 ? 5.806 -1.947 -30.582 1.00 93.25 88 SER A O 1
ATOM 703 N N . ASN A 1 89 ? 7.471 -1.860 -32.084 1.00 91.19 89 ASN A N 1
ATOM 704 C CA . ASN A 1 89 ? 8.464 -1.369 -31.124 1.00 91.19 89 ASN A CA 1
ATOM 705 C C . ASN A 1 89 ? 8.054 -0.050 -30.460 1.00 91.19 89 ASN A C 1
ATOM 707 O O . ASN A 1 89 ? 8.327 0.145 -29.280 1.00 91.19 89 ASN A O 1
ATOM 711 N N . GLU A 1 90 ? 7.365 0.830 -31.185 1.00 92.69 90 GLU A N 1
ATOM 712 C CA . GLU A 1 90 ? 6.860 2.088 -30.629 1.00 92.69 90 GLU A CA 1
ATOM 713 C C . GLU A 1 90 ? 5.736 1.859 -29.610 1.00 92.69 90 GLU A C 1
ATOM 715 O O . GLU A 1 90 ? 5.710 2.505 -28.564 1.00 92.69 90 GLU A O 1
ATOM 720 N N . LEU A 1 91 ? 4.855 0.878 -29.843 1.00 94.50 91 LEU A N 1
ATOM 721 C CA . LEU A 1 91 ? 3.820 0.521 -28.872 1.00 94.50 91 LEU A CA 1
ATOM 722 C C . LEU A 1 91 ? 4.418 -0.132 -27.614 1.00 94.50 91 LEU A C 1
ATOM 724 O O . LEU A 1 91 ? 3.997 0.176 -26.500 1.00 94.50 91 LEU A O 1
ATOM 728 N N . LEU A 1 92 ? 5.428 -0.993 -27.770 1.00 95.00 92 LEU A N 1
ATOM 729 C CA . LEU A 1 92 ? 6.137 -1.591 -26.635 1.00 95.00 92 LEU A CA 1
ATOM 730 C C . LEU A 1 92 ? 6.898 -0.538 -25.819 1.00 95.00 92 LEU A C 1
ATOM 732 O O . LEU A 1 92 ? 6.815 -0.552 -24.593 1.00 95.00 92 LEU A O 1
ATOM 736 N N . LYS A 1 93 ? 7.575 0.416 -26.472 1.00 94.94 93 LYS A N 1
ATOM 737 C CA . LYS A 1 93 ? 8.192 1.572 -25.797 1.00 94.94 93 LYS A CA 1
ATOM 738 C C . LYS A 1 93 ? 7.164 2.373 -25.002 1.00 94.94 93 LYS A C 1
ATOM 740 O O . LYS A 1 93 ? 7.412 2.668 -23.837 1.00 94.94 93 LYS A O 1
ATOM 745 N N . PHE A 1 94 ? 5.997 2.649 -25.585 1.00 95.88 94 PHE A N 1
ATOM 746 C CA . PHE A 1 94 ? 4.913 3.324 -24.874 1.00 95.88 94 PHE A CA 1
ATOM 747 C C . PHE A 1 94 ? 4.472 2.548 -23.624 1.00 95.88 94 PHE A C 1
ATOM 749 O O . PHE A 1 94 ? 4.310 3.144 -22.562 1.00 95.88 94 PHE A O 1
ATOM 756 N N . PHE A 1 95 ? 4.314 1.221 -23.700 1.00 96.19 95 PHE A N 1
ATOM 757 C CA . PHE A 1 95 ? 3.967 0.427 -22.516 1.00 96.19 95 PHE A CA 1
ATOM 758 C C . PHE A 1 95 ? 5.061 0.464 -21.445 1.00 96.19 95 PHE A C 1
ATOM 760 O O . PHE A 1 95 ? 4.741 0.588 -20.263 1.00 96.19 95 PHE A O 1
ATOM 767 N N . ILE A 1 96 ? 6.335 0.409 -21.840 1.00 95.31 96 ILE A N 1
ATOM 768 C CA . ILE A 1 96 ? 7.487 0.550 -20.940 1.00 95.31 96 ILE A CA 1
ATOM 769 C C . ILE A 1 96 ? 7.459 1.913 -20.217 1.00 95.31 96 ILE A C 1
ATOM 771 O O . ILE A 1 96 ? 7.601 1.963 -18.991 1.00 95.31 96 ILE A O 1
ATOM 775 N N . GLU A 1 97 ? 7.249 3.008 -20.953 1.00 95.81 97 GLU A N 1
ATOM 776 C CA . GLU A 1 97 ? 7.141 4.375 -20.418 1.00 95.81 97 GLU A CA 1
ATOM 777 C C . GLU A 1 97 ? 5.937 4.525 -19.482 1.00 95.81 97 GLU A C 1
ATOM 779 O O . GLU A 1 97 ? 6.056 5.057 -18.374 1.00 95.81 97 GLU A O 1
ATOM 784 N N . ALA A 1 98 ? 4.774 4.023 -19.905 1.00 96.69 98 ALA A N 1
ATOM 785 C CA . ALA A 1 98 ? 3.542 4.059 -19.129 1.00 96.69 98 ALA A CA 1
ATOM 786 C C . ALA A 1 98 ? 3.669 3.245 -17.837 1.00 96.69 98 ALA A C 1
ATOM 788 O O . ALA A 1 98 ? 3.213 3.694 -16.786 1.00 96.69 98 ALA A O 1
ATOM 789 N N . TYR A 1 99 ? 4.325 2.083 -17.881 1.00 95.75 99 TYR A N 1
ATOM 790 C CA . TYR A 1 99 ? 4.612 1.273 -16.700 1.00 95.75 99 TYR A CA 1
ATOM 791 C C . TYR A 1 99 ? 5.535 2.012 -15.718 1.00 95.75 99 TYR A C 1
ATOM 793 O O . TYR A 1 99 ? 5.256 2.062 -14.517 1.00 95.75 99 TYR A O 1
ATOM 801 N N . SER A 1 100 ? 6.581 2.677 -16.216 1.00 94.12 100 SER A N 1
ATOM 802 C CA . SER A 1 100 ? 7.437 3.546 -15.400 1.00 94.12 100 SER A CA 1
ATOM 803 C C . SER A 1 100 ? 6.673 4.725 -14.784 1.00 94.12 100 SER A C 1
ATOM 805 O O . SER A 1 100 ? 6.878 5.056 -13.616 1.00 94.12 100 SER A O 1
ATOM 807 N N . GLY A 1 101 ? 5.742 5.329 -15.524 1.00 96.12 101 GLY A N 1
ATOM 808 C CA . GLY A 1 101 ? 4.816 6.326 -14.987 1.00 96.12 101 GLY A CA 1
ATOM 809 C C . GLY A 1 101 ? 3.908 5.758 -13.892 1.00 96.12 101 GLY A C 1
ATOM 810 O O . GLY A 1 101 ? 3.779 6.333 -12.808 1.00 96.12 101 GLY A O 1
ATOM 811 N N . ALA A 1 102 ? 3.317 4.589 -14.129 1.00 95.31 102 ALA A N 1
ATOM 812 C CA . ALA A 1 102 ? 2.442 3.920 -13.174 1.00 95.31 102 ALA A CA 1
ATOM 813 C C . ALA A 1 102 ? 3.177 3.555 -11.871 1.00 95.31 102 ALA A C 1
ATOM 815 O O . ALA A 1 102 ? 2.592 3.671 -10.793 1.00 95.31 102 ALA A O 1
ATOM 816 N N . TYR A 1 103 ? 4.469 3.216 -11.943 1.00 92.81 103 TYR A N 1
ATOM 817 C CA . TYR A 1 103 ? 5.324 3.050 -10.765 1.00 92.81 103 TYR A CA 1
ATOM 818 C C . TYR A 1 103 ? 5.366 4.325 -9.900 1.00 92.81 103 TYR A C 1
ATOM 820 O O . TYR A 1 103 ? 5.119 4.268 -8.691 1.00 92.81 103 TYR A O 1
ATOM 828 N N . ALA A 1 104 ? 5.597 5.494 -10.509 1.00 94.06 104 ALA A N 1
ATOM 829 C CA . ALA A 1 104 ? 5.565 6.775 -9.796 1.00 94.06 104 ALA A CA 1
ATOM 830 C C . ALA A 1 104 ? 4.165 7.087 -9.229 1.00 94.06 104 ALA A C 1
ATOM 832 O O . ALA A 1 104 ? 4.044 7.564 -8.100 1.00 94.06 104 ALA A O 1
ATOM 833 N N . SER A 1 105 ? 3.105 6.753 -9.969 1.00 94.88 105 SER A N 1
ATOM 834 C CA . SER A 1 105 ? 1.708 6.907 -9.536 1.00 94.88 105 SER A CA 1
ATOM 835 C C . SER A 1 105 ? 1.381 6.098 -8.274 1.00 94.88 105 SER A C 1
ATOM 837 O O . SER A 1 105 ? 0.798 6.638 -7.328 1.00 94.88 105 SER A O 1
ATOM 839 N N . ILE A 1 106 ? 1.809 4.827 -8.209 1.00 93.12 106 ILE A N 1
ATOM 840 C CA . ILE A 1 106 ? 1.683 3.985 -7.006 1.00 93.12 106 ILE A CA 1
ATOM 841 C C . ILE A 1 106 ? 2.367 4.663 -5.823 1.00 93.12 106 ILE A C 1
ATOM 843 O O . ILE A 1 106 ? 1.769 4.808 -4.756 1.00 93.12 106 ILE A O 1
ATOM 847 N N . MET A 1 107 ? 3.600 5.121 -6.026 1.00 91.06 107 MET A N 1
ATOM 848 C CA . MET A 1 107 ? 4.392 5.773 -4.991 1.00 91.06 107 MET A CA 1
ATOM 849 C C . MET A 1 107 ? 3.723 7.031 -4.435 1.00 91.06 107 MET A C 1
ATOM 851 O O . MET A 1 107 ? 3.640 7.210 -3.215 1.00 91.06 107 MET A O 1
ATOM 855 N N . CYS A 1 108 ? 3.174 7.862 -5.316 1.00 94.19 108 CYS A N 1
ATOM 856 C CA . CYS A 1 108 ? 2.372 9.014 -4.931 1.00 94.19 108 CYS A CA 1
ATOM 857 C C . CYS A 1 108 ? 1.137 8.598 -4.134 1.00 94.19 108 CYS A C 1
ATOM 859 O O . CYS A 1 108 ? 0.868 9.178 -3.087 1.00 94.19 108 CYS A O 1
ATOM 861 N N . MET A 1 109 ? 0.399 7.579 -4.573 1.00 92.69 109 MET A N 1
ATOM 862 C CA . MET A 1 109 ? -0.797 7.135 -3.857 1.00 92.69 109 MET A CA 1
ATOM 863 C C . MET A 1 109 ? -0.500 6.587 -2.464 1.00 92.69 109 MET A C 1
ATOM 865 O O . MET A 1 109 ? -1.259 6.863 -1.533 1.00 92.69 109 MET A O 1
ATOM 869 N N . VAL A 1 110 ? 0.611 5.869 -2.287 1.00 90.69 110 VAL A N 1
ATOM 870 C CA . VAL A 1 110 ? 1.071 5.458 -0.954 1.00 90.69 110 VAL A CA 1
ATOM 871 C C . VAL A 1 110 ? 1.307 6.698 -0.088 1.00 90.69 110 VAL A C 1
ATOM 873 O O . VAL A 1 110 ? 0.765 6.784 1.016 1.00 90.69 110 VAL A O 1
ATOM 876 N N . ALA A 1 111 ? 2.016 7.712 -0.595 1.00 92.62 111 ALA A N 1
ATOM 877 C CA . ALA A 1 111 ? 2.216 8.970 0.126 1.00 92.62 111 ALA A CA 1
ATOM 878 C C . ALA A 1 111 ? 0.886 9.665 0.476 1.00 92.62 111 ALA A C 1
ATOM 880 O O . ALA A 1 111 ? 0.686 10.059 1.627 1.00 92.62 111 ALA A O 1
ATOM 881 N N . VAL A 1 112 ? -0.068 9.735 -0.458 1.00 93.69 112 VAL A N 1
ATOM 882 C CA . VAL A 1 112 ? -1.410 10.306 -0.236 1.00 93.69 112 VAL A CA 1
ATOM 883 C C . VAL A 1 112 ? -2.156 9.578 0.883 1.00 93.69 112 VAL A C 1
ATOM 885 O O . VAL A 1 112 ? -2.755 10.223 1.747 1.00 93.69 112 VAL A O 1
ATOM 888 N N . GLN A 1 113 ? -2.094 8.246 0.934 1.00 89.56 113 GLN A N 1
ATOM 889 C CA . GLN A 1 113 ? -2.708 7.483 2.023 1.00 89.56 113 GLN A CA 1
ATOM 890 C C . GLN A 1 113 ? -2.077 7.810 3.383 1.00 89.56 113 GLN A C 1
ATOM 892 O O . GLN A 1 113 ? -2.795 7.921 4.382 1.00 89.56 113 GLN A O 1
ATOM 897 N N . PHE A 1 114 ? -0.756 7.996 3.440 1.00 89.12 114 PHE A N 1
ATOM 898 C CA . PHE A 1 114 ? -0.059 8.437 4.653 1.00 89.12 114 PHE A CA 1
ATOM 899 C C . PHE A 1 114 ? -0.455 9.856 5.063 1.00 89.12 114 PHE A C 1
ATOM 901 O O . PHE A 1 114 ? -0.697 10.103 6.248 1.00 89.12 114 PHE A O 1
ATOM 908 N N . VAL A 1 115 ? -0.598 10.767 4.101 1.00 92.25 115 VAL A N 1
ATOM 909 C CA . VAL A 1 115 ? -1.078 12.135 4.333 1.00 92.25 115 VAL A CA 1
ATOM 910 C C . VAL A 1 115 ? -2.508 12.126 4.874 1.00 92.25 115 VAL A C 1
ATOM 912 O O . VAL A 1 115 ? -2.782 12.807 5.862 1.00 92.25 115 VAL A O 1
ATOM 915 N N . PHE A 1 116 ? -3.406 11.315 4.308 1.00 89.31 116 PHE A N 1
ATOM 916 C CA . PHE A 1 116 ? -4.781 11.169 4.794 1.00 89.31 116 PHE A CA 1
ATOM 917 C C . PHE A 1 116 ? -4.830 10.670 6.247 1.00 89.31 116 PHE A C 1
ATOM 919 O O . PHE A 1 116 ? -5.526 11.236 7.096 1.00 89.31 116 PHE A O 1
ATOM 926 N N . ARG A 1 117 ? -4.049 9.633 6.571 1.00 86.06 117 ARG A N 1
ATOM 927 C CA . ARG A 1 117 ? -3.946 9.081 7.937 1.00 86.06 117 ARG A CA 1
ATOM 928 C C . ARG A 1 117 ? -3.348 10.087 8.919 1.00 86.06 117 ARG A C 1
ATOM 930 O O . ARG A 1 117 ? -3.807 10.212 10.051 1.00 86.06 117 ARG A O 1
ATOM 937 N N . PHE A 1 118 ? -2.353 10.848 8.480 1.00 87.25 118 PHE A N 1
ATOM 938 C CA . PHE A 1 118 ? -1.787 11.931 9.272 1.00 87.25 118 PHE A CA 1
ATOM 939 C C . PHE A 1 118 ? -2.822 13.038 9.525 1.00 87.25 118 PHE A C 1
ATOM 941 O O . PHE A 1 118 ? -2.960 13.502 10.659 1.00 87.25 118 PHE A O 1
ATOM 948 N N . ALA A 1 119 ? -3.578 13.436 8.498 1.00 88.50 119 ALA A N 1
ATOM 949 C CA . ALA A 1 119 ? -4.601 14.474 8.585 1.00 88.50 119 ALA A CA 1
ATOM 950 C C . ALA A 1 119 ? -5.712 14.105 9.575 1.00 88.50 119 ALA A C 1
ATOM 952 O O . ALA A 1 119 ? -6.099 14.935 10.401 1.00 88.50 119 ALA A O 1
ATOM 953 N N . THR A 1 120 ? -6.182 12.856 9.509 1.00 84.50 120 THR A N 1
ATOM 954 C CA . THR A 1 120 ? -7.215 12.306 10.399 1.00 84.50 120 THR A CA 1
ATOM 955 C C . THR A 1 120 ? -6.715 12.226 11.840 1.00 84.50 120 THR A C 1
ATOM 957 O O . THR A 1 120 ? -7.356 12.772 12.735 1.00 84.50 120 THR A O 1
ATOM 960 N N . LEU A 1 121 ? -5.530 11.651 12.076 1.00 82.56 121 LEU A N 1
ATOM 961 C CA . LEU A 1 121 ? -4.967 11.507 13.424 1.00 82.56 121 LEU A CA 1
ATOM 962 C C . LEU A 1 121 ? -4.648 12.854 14.097 1.00 82.56 121 LEU A C 1
ATOM 964 O O . LEU A 1 121 ? -4.813 13.009 15.307 1.00 82.56 121 LEU A O 1
ATOM 968 N N . MET A 1 122 ? -4.174 13.834 13.327 1.00 82.12 122 MET A N 1
ATOM 969 C CA . MET A 1 122 ? -3.846 15.171 13.833 1.00 82.12 122 MET A CA 1
ATOM 970 C C . MET A 1 122 ? -5.044 16.130 13.829 1.00 82.12 122 MET A C 1
ATOM 972 O O . MET A 1 122 ? -4.886 17.287 14.220 1.00 82.12 122 MET A O 1
ATOM 976 N N . ASN A 1 123 ? -6.217 15.674 13.376 1.00 82.44 123 ASN A N 1
ATOM 977 C CA . ASN A 1 123 ? -7.441 16.463 13.231 1.00 82.44 123 ASN A CA 1
ATOM 978 C C . ASN A 1 123 ? -7.230 17.778 12.443 1.00 82.44 123 ASN A C 1
ATOM 980 O O . ASN A 1 123 ? -7.685 18.860 12.828 1.00 82.44 123 ASN A O 1
ATOM 984 N N . ARG A 1 124 ? -6.478 17.707 11.336 1.00 85.69 124 ARG A N 1
ATOM 985 C CA . ARG A 1 124 ? -6.148 18.865 10.485 1.00 85.69 124 ARG A CA 1
ATOM 986 C C . ARG A 1 124 ? -7.306 19.174 9.537 1.00 85.69 124 ARG A C 1
ATOM 988 O O . ARG A 1 124 ? -7.297 18.747 8.385 1.00 85.69 124 ARG A O 1
ATOM 995 N N . LYS A 1 125 ? -8.282 19.949 10.020 1.00 83.56 125 LYS A N 1
ATOM 996 C CA . LYS A 1 125 ? -9.529 20.285 9.302 1.00 83.56 125 LYS A CA 1
ATOM 997 C C . LYS A 1 125 ? -9.316 20.775 7.861 1.00 83.56 125 LYS A C 1
ATOM 999 O O . LYS A 1 125 ? -9.983 20.282 6.961 1.00 83.56 125 LYS A O 1
ATOM 1004 N N . THR A 1 126 ? -8.359 21.674 7.623 1.00 84.56 126 THR A N 1
ATOM 1005 C CA . THR A 1 126 ? -8.060 22.195 6.273 1.00 84.56 126 THR A CA 1
ATOM 1006 C C . THR A 1 126 ? -7.606 21.096 5.315 1.00 84.56 126 THR A C 1
ATOM 1008 O O . THR A 1 126 ? -8.079 21.015 4.188 1.00 84.56 126 THR A O 1
ATOM 1011 N N . LEU A 1 127 ? -6.723 20.208 5.776 1.00 85.44 127 LEU A N 1
ATOM 1012 C CA . LEU A 1 127 ? -6.216 19.104 4.967 1.00 85.44 127 LEU A CA 1
ATOM 1013 C C . LEU A 1 127 ? -7.306 18.049 4.739 1.00 85.44 127 LEU A C 1
ATOM 1015 O O . LEU A 1 127 ? -7.458 17.570 3.625 1.00 85.44 127 LEU A O 1
ATOM 1019 N N . LEU A 1 128 ? -8.120 17.743 5.753 1.00 87.12 128 LEU A N 1
ATOM 1020 C CA . LEU A 1 128 ? -9.267 16.837 5.621 1.00 87.12 128 LEU A CA 1
ATOM 1021 C C . LEU A 1 128 ? -10.323 17.358 4.638 1.00 87.12 128 LEU A C 1
ATOM 1023 O O . LEU A 1 128 ? -10.882 16.566 3.885 1.00 87.12 128 LEU A O 1
ATOM 1027 N N . SER A 1 129 ? -10.540 18.675 4.585 1.00 87.38 129 SER A N 1
ATOM 1028 C CA . SER A 1 129 ? -11.432 19.305 3.602 1.00 87.38 129 SER A CA 1
ATOM 1029 C C . SER A 1 129 ? -10.991 19.031 2.157 1.00 87.38 129 SER A C 1
ATOM 1031 O O . SER A 1 129 ? -11.837 18.801 1.290 1.00 87.38 129 SER A O 1
ATOM 1033 N N . SER A 1 130 ? -9.677 18.952 1.897 1.00 90.00 130 SER A N 1
ATOM 1034 C CA . SER A 1 130 ? -9.155 18.618 0.561 1.00 90.00 130 SER A CA 1
ATOM 1035 C C . SER A 1 130 ? -9.513 17.200 0.104 1.00 90.00 130 SER A C 1
ATOM 1037 O O . SER A 1 130 ? -9.552 16.922 -1.087 1.00 90.00 130 SER A O 1
ATOM 1039 N N . PHE A 1 131 ? -9.798 16.295 1.040 1.00 88.94 131 PHE A N 1
ATOM 1040 C CA . PHE A 1 131 ? -10.207 14.926 0.742 1.00 88.94 131 PHE A CA 1
ATOM 1041 C C . PHE A 1 131 ? -11.726 14.790 0.551 1.00 88.94 131 PHE A C 1
ATOM 1043 O O . PHE A 1 131 ? -12.206 13.693 0.285 1.00 88.94 131 PHE A O 1
ATOM 1050 N N . SER A 1 132 ? -12.499 15.871 0.685 1.00 86.56 132 SER A N 1
ATOM 1051 C CA . SER A 1 132 ? -13.966 15.842 0.640 1.00 86.56 132 SER A CA 1
ATOM 1052 C C . SER A 1 132 ? -14.542 16.617 -0.547 1.00 86.56 132 SER A C 1
ATOM 1054 O O . SER A 1 132 ? -13.958 17.600 -1.004 1.00 86.56 132 SER A O 1
ATOM 1056 N N . GLY A 1 133 ? -15.712 16.186 -1.030 1.00 87.38 133 GLY A N 1
ATOM 1057 C CA . GLY A 1 133 ? -16.440 16.859 -2.108 1.00 87.38 133 GLY A CA 1
ATOM 1058 C C . GLY A 1 133 ? -15.618 16.995 -3.394 1.00 87.38 133 GLY A C 1
ATOM 1059 O O . GLY A 1 133 ? -14.865 16.097 -3.763 1.00 87.38 133 GLY A O 1
ATOM 1060 N N . PHE A 1 134 ? -15.748 18.142 -4.065 1.00 87.81 1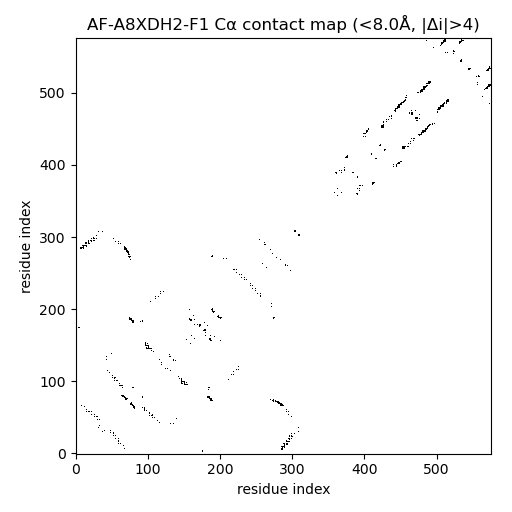34 PHE A N 1
ATOM 1061 C CA . PHE A 1 134 ? -15.046 18.434 -5.321 1.00 87.81 134 PHE A CA 1
ATOM 1062 C C . PHE A 1 134 ? -13.518 18.532 -5.160 1.00 87.81 134 PHE A C 1
ATOM 1064 O O . PHE A 1 134 ? -12.777 18.226 -6.091 1.00 87.81 134 PHE A O 1
ATOM 1071 N N . ASN A 1 135 ? -13.022 18.869 -3.963 1.00 89.06 135 ASN A N 1
ATOM 1072 C CA . ASN A 1 135 ? -11.582 18.982 -3.711 1.00 89.06 135 ASN A CA 1
ATOM 1073 C C . ASN A 1 135 ? -10.846 17.642 -3.862 1.00 89.06 135 ASN A C 1
ATOM 1075 O O . ASN A 1 135 ? -9.641 17.635 -4.116 1.00 89.06 135 ASN A O 1
ATOM 1079 N N . PHE A 1 136 ? -11.565 16.514 -3.777 1.00 90.56 136 PHE A N 1
ATOM 1080 C CA . PHE A 1 136 ? -10.994 15.181 -3.966 1.00 90.56 136 PHE A CA 1
ATOM 1081 C C . PHE A 1 136 ? -10.307 15.008 -5.331 1.00 90.56 136 PHE A C 1
ATOM 1083 O O . PHE A 1 136 ? -9.373 14.217 -5.448 1.00 90.56 136 PHE A O 1
ATOM 1090 N N . VAL A 1 137 ? -10.705 15.789 -6.344 1.00 92.38 137 VAL A N 1
ATOM 1091 C CA . VAL A 1 137 ? -10.073 15.806 -7.674 1.00 92.38 137 VAL A CA 1
ATOM 1092 C C . VAL A 1 137 ? -8.565 16.069 -7.586 1.00 92.38 137 VAL A C 1
ATOM 1094 O O . VAL A 1 137 ? -7.807 15.477 -8.352 1.00 92.38 137 VAL A O 1
ATOM 1097 N N . ILE A 1 138 ? -8.097 16.856 -6.609 1.00 93.25 138 ILE A N 1
ATOM 1098 C CA . ILE A 1 138 ? -6.663 17.103 -6.382 1.00 93.25 138 ILE A CA 1
ATOM 1099 C C . ILE A 1 138 ? -5.910 15.782 -6.174 1.00 93.25 138 ILE A C 1
ATOM 1101 O O . ILE A 1 138 ? -4.830 15.592 -6.725 1.00 93.25 138 ILE A O 1
ATOM 1105 N N . TRP A 1 139 ? -6.499 14.837 -5.440 1.00 92.94 139 TRP A N 1
ATOM 1106 C CA . TRP A 1 139 ? -5.886 13.544 -5.126 1.00 92.94 139 TRP A CA 1
ATOM 1107 C C . TRP A 1 139 ? -5.978 12.522 -6.266 1.00 92.94 139 TRP A C 1
ATOM 1109 O O . TRP A 1 139 ? -5.289 11.509 -6.216 1.00 92.94 139 TRP A O 1
ATOM 1119 N N . ILE A 1 140 ? -6.775 12.799 -7.303 1.00 92.94 140 ILE A N 1
ATOM 1120 C CA . ILE A 1 140 ? -6.778 12.055 -8.573 1.00 92.94 140 ILE A CA 1
ATOM 1121 C C . ILE A 1 140 ? -5.728 12.642 -9.524 1.00 92.94 140 ILE A C 1
ATOM 1123 O O . ILE A 1 140 ? -4.960 11.907 -10.142 1.00 92.94 140 ILE A O 1
ATOM 1127 N N . LEU A 1 141 ? -5.661 13.973 -9.619 1.00 95.50 141 LEU A N 1
ATOM 1128 C CA . LEU A 1 141 ? -4.719 14.669 -10.497 1.00 95.50 141 LEU A CA 1
ATOM 1129 C C . LEU A 1 141 ? -3.271 14.549 -10.019 1.00 95.50 141 LEU A C 1
ATOM 1131 O O . LEU A 1 141 ? -2.365 14.476 -10.840 1.00 95.50 141 LEU A O 1
ATOM 1135 N N . TYR A 1 142 ? -3.043 14.495 -8.707 1.00 95.56 142 TYR A N 1
ATOM 1136 C CA . TYR A 1 142 ? -1.710 14.372 -8.124 1.00 95.56 142 TYR A CA 1
ATOM 1137 C C . TYR A 1 142 ? -0.933 13.125 -8.602 1.00 95.56 142 TYR A C 1
ATOM 1139 O O . TYR A 1 142 ? 0.140 13.294 -9.183 1.00 95.56 142 TYR A O 1
ATOM 1147 N N . PRO A 1 143 ? -1.428 11.880 -8.432 1.00 95.81 143 PRO A N 1
ATOM 1148 C CA . PRO A 1 143 ? -0.735 10.694 -8.942 1.00 95.81 143 PRO A CA 1
ATOM 1149 C C . PRO A 1 143 ? -0.657 10.676 -10.476 1.00 95.81 143 PRO A C 1
ATOM 1151 O O . PRO A 1 143 ? 0.350 10.237 -11.028 1.00 95.81 143 PRO A O 1
ATOM 1154 N N . LEU A 1 144 ? -1.667 11.214 -11.174 1.00 96.06 144 LEU A N 1
ATOM 1155 C CA . LEU A 1 144 ? -1.655 11.327 -12.635 1.00 96.06 144 LEU A CA 1
ATOM 1156 C C . LEU A 1 144 ? -0.539 12.260 -13.131 1.00 96.06 144 LEU A C 1
ATOM 1158 O O . LEU A 1 144 ? 0.159 11.927 -14.085 1.00 96.06 144 LEU A O 1
ATOM 1162 N N . PHE A 1 145 ? -0.327 13.394 -12.462 1.00 96.88 145 PHE A N 1
ATOM 1163 C CA . PHE A 1 145 ? 0.749 14.329 -12.780 1.00 96.88 145 PHE A CA 1
ATOM 1164 C C . PHE A 1 145 ? 2.122 13.651 -12.699 1.00 96.88 145 PHE A C 1
ATOM 1166 O O . PHE A 1 145 ? 2.915 13.758 -13.635 1.00 96.88 145 PHE A O 1
ATOM 1173 N N . PHE A 1 146 ? 2.394 12.907 -11.624 1.00 96.00 146 PHE A N 1
ATOM 1174 C CA . PHE A 1 146 ? 3.663 12.189 -11.483 1.00 96.00 146 PHE A CA 1
ATOM 1175 C C . PHE A 1 146 ? 3.782 11.001 -12.439 1.00 96.00 146 PHE A C 1
ATOM 1177 O O . PHE A 1 146 ? 4.878 10.740 -12.928 1.00 96.00 146 PHE A O 1
ATOM 1184 N N . CYS A 1 147 ? 2.670 10.335 -12.764 1.00 96.25 147 CYS A N 1
ATOM 1185 C CA . CYS A 1 147 ? 2.629 9.299 -13.793 1.00 96.25 147 CYS A CA 1
ATOM 1186 C C . CYS A 1 147 ? 3.103 9.837 -15.145 1.00 96.25 147 CYS A C 1
ATOM 1188 O O . CYS A 1 147 ? 4.014 9.284 -15.758 1.00 96.25 147 CYS A O 1
ATOM 1190 N N . ILE A 1 148 ? 2.504 10.946 -15.582 1.00 96.75 148 ILE A N 1
ATOM 1191 C CA . ILE A 1 148 ? 2.822 11.584 -16.858 1.00 96.75 148 ILE A CA 1
ATOM 1192 C C . ILE A 1 148 ? 4.248 12.137 -16.833 1.00 96.75 148 ILE A C 1
ATOM 1194 O O . ILE A 1 148 ? 5.010 11.884 -17.758 1.00 96.75 148 ILE A O 1
ATOM 1198 N N . THR A 1 149 ? 4.636 12.834 -15.762 1.00 96.25 149 THR A N 1
ATOM 1199 C CA . THR A 1 149 ? 5.974 13.434 -15.638 1.00 96.25 149 THR A CA 1
ATOM 1200 C C . THR A 1 149 ? 7.071 12.373 -15.702 1.00 96.25 149 THR A C 1
ATOM 1202 O O . THR A 1 149 ? 8.028 12.529 -16.456 1.00 96.25 149 THR A O 1
ATOM 1205 N N . PHE A 1 150 ? 6.933 11.272 -14.957 1.00 95.62 150 PHE A N 1
ATOM 1206 C CA . PHE A 1 150 ? 7.938 10.210 -14.956 1.00 95.62 150 PHE A CA 1
ATOM 1207 C C . PHE A 1 150 ? 7.984 9.476 -16.305 1.00 95.62 150 PHE A C 1
ATOM 1209 O O . PHE A 1 150 ? 9.071 9.229 -16.823 1.00 95.62 150 PHE A O 1
ATOM 1216 N N . GLY A 1 151 ? 6.827 9.190 -16.914 1.00 95.94 151 GLY A N 1
ATOM 1217 C CA . GLY A 1 151 ? 6.759 8.604 -18.258 1.00 95.94 151 GLY A CA 1
ATOM 1218 C C . GLY A 1 151 ? 7.408 9.497 -19.322 1.00 95.94 151 GLY A C 1
ATOM 1219 O O . GLY A 1 151 ? 8.240 9.029 -20.093 1.00 95.94 151 GLY A O 1
ATOM 1220 N N . MET A 1 152 ? 7.122 10.804 -19.305 1.00 94.88 152 MET A N 1
ATOM 1221 C CA . MET A 1 152 ? 7.758 11.786 -20.193 1.00 94.88 152 MET A CA 1
ATOM 1222 C C . MET A 1 152 ? 9.269 11.865 -19.976 1.00 94.88 152 MET A C 1
ATOM 1224 O O . MET A 1 152 ? 10.019 11.984 -20.939 1.00 94.88 152 MET A O 1
ATOM 1228 N N . MET A 1 153 ? 9.741 11.782 -18.732 1.00 95.19 153 MET A N 1
ATOM 1229 C CA . MET A 1 153 ? 11.177 11.741 -18.467 1.00 95.19 153 MET A CA 1
ATOM 1230 C C . MET A 1 153 ? 11.838 10.506 -19.086 1.00 95.19 153 MET A C 1
ATOM 1232 O O . MET A 1 153 ? 12.905 10.642 -19.673 1.00 95.19 153 MET A O 1
ATOM 1236 N N . VAL A 1 154 ? 11.222 9.322 -19.010 1.00 94.44 154 VAL A N 1
ATOM 1237 C CA . VAL A 1 154 ? 11.731 8.140 -19.732 1.00 94.44 154 VAL A CA 1
ATOM 1238 C C . VAL A 1 154 ? 11.749 8.421 -21.238 1.00 94.44 154 VAL A C 1
ATOM 1240 O O . VAL A 1 154 ? 12.786 8.254 -21.881 1.00 94.44 154 VAL A O 1
ATOM 1243 N N . HIS A 1 155 ? 10.637 8.935 -21.772 1.00 94.06 155 HIS A N 1
ATOM 1244 C CA . HIS A 1 155 ? 10.474 9.201 -23.198 1.00 94.06 155 HIS A CA 1
ATOM 1245 C C . HIS A 1 155 ? 11.485 10.201 -23.761 1.00 94.06 155 HIS A C 1
ATOM 1247 O O . HIS A 1 155 ? 11.964 10.006 -24.867 1.00 94.06 155 HIS A O 1
ATOM 1253 N N . TYR A 1 156 ? 11.810 11.283 -23.056 1.00 93.31 156 TYR A N 1
ATOM 1254 C CA . TYR A 1 156 ? 12.698 12.320 -23.595 1.00 93.31 156 TYR A CA 1
ATOM 1255 C C . TYR A 1 156 ? 14.150 12.153 -23.161 1.00 93.31 156 TYR A C 1
ATOM 1257 O O . TYR A 1 156 ? 15.055 12.564 -23.882 1.00 93.31 156 TYR A O 1
ATOM 1265 N N . CYS A 1 157 ? 14.390 11.585 -21.979 1.00 93.62 157 CYS A N 1
ATOM 1266 C CA . CYS A 1 157 ? 15.708 11.612 -21.359 1.00 93.62 157 CYS A CA 1
ATOM 1267 C C . CYS A 1 157 ? 16.445 10.270 -21.378 1.00 93.62 157 CYS A C 1
ATOM 1269 O O . CYS A 1 157 ? 17.611 10.258 -21.002 1.00 93.62 157 CYS A O 1
ATOM 1271 N N . ALA A 1 158 ? 15.804 9.171 -21.795 1.00 93.00 158 ALA A N 1
ATOM 1272 C CA . ALA A 1 158 ? 16.416 7.838 -21.855 1.00 93.00 158 ALA A CA 1
ATOM 1273 C C . ALA A 1 158 ? 16.381 7.204 -23.263 1.00 93.00 158 ALA A C 1
ATOM 1275 O O . ALA A 1 158 ? 16.573 5.991 -23.405 1.00 93.00 158 ALA A O 1
ATOM 1276 N N . GLN A 1 159 ? 16.110 7.999 -24.306 1.00 91.38 159 GLN A N 1
ATOM 1277 C CA . GLN A 1 159 ? 16.067 7.502 -25.685 1.00 91.38 159 GLN A CA 1
ATOM 1278 C C . GLN A 1 159 ? 17.427 6.940 -26.118 1.00 91.38 159 GLN A C 1
ATOM 1280 O O . GLN A 1 159 ? 18.472 7.507 -25.785 1.00 91.38 159 GLN A O 1
ATOM 1285 N N . PRO A 1 160 ? 17.434 5.836 -26.882 1.00 87.75 160 PRO A N 1
ATOM 1286 C CA . PRO A 1 160 ? 18.663 5.290 -27.424 1.00 87.75 160 PRO A CA 1
ATOM 1287 C C . PRO A 1 160 ? 19.265 6.237 -28.472 1.00 87.75 160 PRO A C 1
ATOM 1289 O O . PRO A 1 160 ? 18.652 6.560 -29.486 1.00 87.75 160 PRO A O 1
ATOM 1292 N N . GLU A 1 161 ? 20.507 6.648 -28.235 1.00 88.38 161 GLU A N 1
ATOM 1293 C CA . GLU A 1 161 ? 21.392 7.295 -29.212 1.00 88.38 161 GLU A CA 1
ATOM 1294 C C . GLU A 1 161 ? 22.391 6.272 -29.795 1.00 88.38 161 GLU A C 1
ATOM 1296 O O . GLU A 1 161 ? 22.673 5.266 -29.128 1.00 88.38 161 GLU A O 1
ATOM 1301 N N . PRO A 1 162 ? 23.019 6.540 -30.962 1.00 91.00 162 PRO A N 1
ATOM 1302 C CA . PRO A 1 162 ? 23.946 5.604 -31.612 1.00 91.00 162 PRO A CA 1
ATOM 1303 C C . PRO A 1 162 ? 25.056 5.070 -30.696 1.00 91.00 162 PRO A C 1
ATOM 1305 O O . PRO A 1 162 ? 25.374 3.885 -30.730 1.00 91.00 162 PRO A O 1
ATOM 1308 N N . PHE A 1 163 ? 25.610 5.923 -29.828 1.00 91.00 163 PHE A N 1
ATOM 1309 C CA . PHE A 1 163 ? 26.632 5.516 -28.861 1.00 91.00 163 PHE A CA 1
ATOM 1310 C C . PHE A 1 163 ? 26.088 4.558 -27.789 1.00 91.00 163 PHE A C 1
ATOM 1312 O O . PHE A 1 163 ? 26.714 3.548 -27.487 1.00 91.00 163 PHE A O 1
ATOM 1319 N N . SER A 1 164 ? 24.920 4.856 -27.210 1.00 92.00 164 SER A N 1
ATOM 1320 C CA . SER A 1 164 ? 24.265 3.974 -26.225 1.00 92.00 164 SER A CA 1
ATOM 1321 C C . SER A 1 164 ? 23.919 2.613 -26.811 1.00 92.00 164 SER A C 1
ATOM 1323 O O . SER A 1 164 ? 24.058 1.602 -26.124 1.00 92.00 164 SER A O 1
ATOM 1325 N N . ASP A 1 165 ? 23.488 2.589 -28.070 1.00 93.75 165 ASP A N 1
ATOM 1326 C CA . ASP A 1 165 ? 23.209 1.343 -28.763 1.00 93.75 165 ASP A CA 1
ATOM 1327 C C . ASP A 1 165 ? 24.479 0.530 -28.967 1.00 93.75 165 ASP A C 1
ATOM 1329 O O . ASP A 1 165 ? 24.518 -0.625 -28.559 1.00 93.75 165 ASP A O 1
ATOM 1333 N N . ASP A 1 166 ? 25.543 1.118 -29.514 1.00 94.19 166 ASP A N 1
ATOM 1334 C CA . ASP A 1 166 ? 26.810 0.401 -29.698 1.00 94.19 166 ASP A CA 1
ATOM 1335 C C . ASP A 1 166 ? 27.367 -0.137 -28.365 1.00 94.19 166 ASP A C 1
ATOM 1337 O O . ASP A 1 166 ? 27.814 -1.285 -28.285 1.00 94.19 166 ASP A O 1
ATOM 1341 N N . TYR A 1 167 ? 27.219 0.645 -27.289 1.00 92.38 167 TYR A N 1
ATOM 1342 C CA . TYR A 1 167 ? 27.608 0.261 -25.932 1.00 92.38 167 TYR A CA 1
ATOM 1343 C C . TYR A 1 167 ? 26.874 -0.990 -25.422 1.00 92.38 167 TYR A C 1
ATOM 1345 O O . TYR A 1 167 ? 27.497 -1.865 -24.818 1.00 92.38 167 TYR A O 1
ATOM 1353 N N . MET A 1 168 ? 25.562 -1.098 -25.665 1.00 94.44 168 MET A N 1
ATOM 1354 C CA . MET A 1 168 ? 24.732 -2.206 -25.165 1.00 94.44 168 MET A CA 1
ATOM 1355 C C . MET A 1 168 ? 24.570 -3.357 -26.170 1.00 94.44 168 MET A C 1
ATOM 1357 O O . MET A 1 168 ? 24.209 -4.462 -25.767 1.00 94.44 168 MET A O 1
ATOM 1361 N N . LYS A 1 169 ? 24.854 -3.148 -27.465 1.00 94.62 169 LYS A N 1
ATOM 1362 C CA . LYS A 1 169 ? 24.568 -4.092 -28.565 1.00 94.62 169 LYS A CA 1
ATOM 1363 C C . LYS A 1 169 ? 25.183 -5.467 -28.339 1.00 94.62 169 LYS A C 1
ATOM 1365 O O . LYS A 1 169 ? 24.491 -6.479 -28.433 1.00 94.62 169 LYS A O 1
ATOM 1370 N N . LYS A 1 170 ? 26.483 -5.506 -28.030 1.00 93.69 170 LYS A N 1
ATOM 1371 C CA . LYS A 1 170 ? 27.207 -6.768 -27.807 1.00 93.69 170 LYS A CA 1
ATOM 1372 C C . LYS A 1 170 ? 26.716 -7.485 -26.555 1.00 93.69 170 LYS A C 1
ATOM 1374 O O . LYS A 1 170 ? 26.597 -8.706 -26.575 1.00 93.69 170 LYS A O 1
ATOM 1379 N N . GLU A 1 171 ? 26.418 -6.741 -25.494 1.00 92.94 171 GLU A N 1
ATOM 1380 C CA . GLU A 1 171 ? 25.969 -7.328 -24.233 1.00 92.94 171 GLU A CA 1
ATOM 1381 C C . GLU A 1 171 ? 24.557 -7.898 -24.344 1.00 92.94 171 GLU A C 1
ATOM 1383 O O . GLU A 1 171 ? 24.321 -9.040 -23.951 1.00 92.94 171 GLU A O 1
ATOM 1388 N N . LEU A 1 172 ? 23.640 -7.146 -24.954 1.00 93.56 172 LEU A N 1
ATOM 1389 C CA . LEU A 1 172 ? 22.264 -7.575 -25.178 1.00 93.56 172 LEU A CA 1
ATOM 1390 C C . LEU A 1 172 ? 22.210 -8.858 -26.024 1.00 93.56 172 LEU A C 1
ATOM 1392 O O . LEU A 1 172 ? 21.506 -9.802 -25.665 1.00 93.56 172 LEU A O 1
ATOM 1396 N N . PHE A 1 173 ? 23.011 -8.935 -27.092 1.00 93.56 173 PHE A N 1
ATOM 1397 C CA . PHE A 1 173 ? 23.103 -10.142 -27.914 1.00 93.56 173 PHE A CA 1
ATOM 1398 C C . PHE A 1 173 ? 23.749 -11.308 -27.153 1.00 93.56 173 PHE A C 1
ATOM 1400 O O . PHE A 1 173 ? 23.232 -12.420 -27.163 1.00 93.56 173 PHE A O 1
ATOM 1407 N N . ARG A 1 174 ? 24.847 -11.061 -26.430 1.00 92.38 174 ARG A N 1
ATOM 1408 C CA . ARG A 1 174 ? 25.558 -12.096 -25.664 1.00 92.38 174 ARG A CA 1
ATOM 1409 C C . ARG A 1 174 ? 24.695 -12.718 -24.565 1.00 92.38 174 ARG A C 1
ATOM 1411 O O . ARG A 1 174 ? 24.773 -13.925 -24.348 1.00 92.38 174 ARG A O 1
ATOM 1418 N N . VAL A 1 175 ? 23.924 -11.899 -23.850 1.00 90.50 175 VAL A N 1
ATOM 1419 C CA . VAL A 1 175 ? 23.153 -12.326 -22.674 1.00 90.50 175 VAL A CA 1
ATOM 1420 C C . VAL A 1 175 ? 21.729 -12.730 -23.038 1.00 90.50 175 VAL A C 1
ATOM 1422 O O . VAL A 1 175 ? 21.199 -13.635 -22.423 1.00 90.50 175 VAL A O 1
ATOM 1425 N N . TYR A 1 176 ? 21.075 -12.115 -24.016 1.00 90.31 176 TYR A N 1
ATOM 1426 C CA . TYR A 1 176 ? 19.662 -12.413 -24.294 1.00 90.31 176 TYR A CA 1
ATOM 1427 C C . TYR A 1 176 ? 19.423 -12.955 -25.701 1.00 90.31 176 TYR A C 1
ATOM 1429 O O . TYR A 1 176 ? 18.299 -13.331 -26.013 1.00 90.31 176 TYR A O 1
ATOM 1437 N N . ASN A 1 177 ? 20.463 -13.030 -26.542 1.00 91.25 177 ASN A N 1
ATOM 1438 C CA . ASN A 1 177 ? 20.348 -13.363 -27.963 1.00 91.25 177 ASN A CA 1
ATOM 1439 C C . ASN A 1 177 ? 19.358 -12.442 -28.702 1.00 91.25 177 ASN A C 1
ATOM 1441 O O . ASN A 1 177 ? 18.652 -12.867 -29.614 1.00 91.25 177 ASN A O 1
ATOM 1445 N N . LEU A 1 178 ? 19.295 -11.174 -28.278 1.00 91.81 178 LEU A N 1
ATOM 1446 C CA . LEU A 1 178 ? 18.419 -10.157 -28.849 1.00 91.81 178 LEU A CA 1
ATOM 1447 C C . LEU A 1 178 ? 19.216 -9.193 -29.724 1.00 91.81 178 LEU A C 1
ATOM 1449 O O . LEU A 1 178 ? 20.255 -8.659 -29.327 1.00 91.81 178 LEU A O 1
ATOM 1453 N N . GLU A 1 179 ? 18.698 -8.943 -30.922 1.00 92.75 179 GLU A N 1
ATOM 1454 C CA . GLU A 1 179 ? 19.205 -7.893 -31.795 1.00 92.75 179 GLU A CA 1
ATOM 1455 C C . GLU A 1 179 ? 18.730 -6.535 -31.284 1.00 92.75 179 GLU A C 1
ATOM 1457 O O . GLU A 1 179 ? 17.526 -6.279 -31.183 1.00 92.75 179 GLU A O 1
ATOM 1462 N N . ILE A 1 180 ? 19.682 -5.644 -30.999 1.00 92.69 180 ILE A N 1
ATOM 1463 C CA . ILE A 1 180 ? 19.367 -4.335 -30.433 1.00 92.69 180 ILE A CA 1
ATOM 1464 C C . ILE A 1 180 ? 18.392 -3.568 -31.328 1.00 92.69 180 ILE A C 1
ATOM 1466 O O . ILE A 1 180 ? 17.363 -3.133 -30.844 1.00 92.69 180 ILE A O 1
ATOM 1470 N N . GLU A 1 181 ? 18.612 -3.534 -32.643 1.00 89.56 181 GLU A N 1
ATOM 1471 C CA . GLU A 1 181 ? 17.797 -2.807 -33.630 1.00 89.56 181 GLU A CA 1
ATOM 1472 C C . GLU A 1 181 ? 16.316 -3.221 -33.638 1.00 89.56 181 GLU A C 1
ATOM 1474 O O . GLU A 1 181 ? 15.446 -2.377 -33.854 1.00 89.56 181 GLU A O 1
ATOM 1479 N N . LYS A 1 182 ? 16.019 -4.489 -33.332 1.00 89.62 182 LYS A N 1
ATOM 1480 C CA . LYS A 1 182 ? 14.652 -5.025 -33.281 1.00 89.62 182 LYS A CA 1
ATOM 1481 C C . LYS A 1 182 ? 14.005 -4.917 -31.900 1.00 89.62 182 LYS A C 1
ATOM 1483 O O . LYS A 1 182 ? 12.815 -5.178 -31.793 1.00 89.62 182 LYS A O 1
ATOM 1488 N N . THR A 1 183 ? 14.746 -4.515 -30.870 1.00 93.00 183 THR A N 1
ATOM 1489 C CA . THR A 1 183 ? 14.282 -4.521 -29.477 1.00 93.00 183 THR A CA 1
ATOM 1490 C C . THR A 1 183 ? 13.805 -3.135 -29.035 1.00 93.00 183 THR A C 1
ATOM 1492 O O . THR A 1 183 ? 14.570 -2.164 -29.071 1.00 93.00 183 THR A O 1
ATOM 1495 N N . ALA A 1 184 ? 12.560 -3.041 -28.558 1.00 95.19 184 ALA A N 1
ATOM 1496 C CA . ALA A 1 184 ? 12.036 -1.850 -27.887 1.00 95.19 184 ALA A CA 1
ATOM 1497 C C . ALA A 1 184 ? 12.797 -1.592 -26.576 1.00 95.19 184 ALA A C 1
ATOM 1499 O O . ALA A 1 184 ? 12.788 -2.437 -25.679 1.00 95.19 184 ALA A O 1
ATOM 1500 N N . ARG A 1 185 ? 13.486 -0.447 -26.479 1.00 95.25 185 ARG A N 1
ATOM 1501 C CA . ARG A 1 185 ? 14.451 -0.173 -25.404 1.00 95.25 185 ARG A CA 1
ATOM 1502 C C . ARG A 1 185 ? 14.626 1.313 -25.088 1.00 95.25 185 ARG A C 1
ATOM 1504 O O . ARG A 1 185 ? 14.452 2.159 -25.962 1.00 95.25 185 ARG A O 1
ATOM 1511 N N . PHE A 1 186 ? 15.101 1.561 -23.874 1.00 95.81 186 PHE A N 1
ATOM 1512 C CA . PHE A 1 186 ? 15.673 2.802 -23.359 1.00 95.81 186 PHE A CA 1
ATOM 1513 C C . PHE A 1 186 ? 17.031 2.489 -22.736 1.00 95.81 186 PHE A C 1
ATOM 1515 O O . PHE A 1 186 ? 17.229 1.410 -22.170 1.00 95.81 186 PHE A O 1
ATOM 1522 N N . ILE A 1 187 ? 17.983 3.410 -22.846 1.00 94.38 187 ILE A N 1
ATOM 1523 C CA . ILE A 1 187 ? 19.354 3.185 -22.380 1.00 94.38 187 ILE A CA 1
ATOM 1524 C C . ILE A 1 187 ? 19.801 4.388 -21.564 1.00 94.38 187 ILE A C 1
ATOM 1526 O O . ILE A 1 187 ? 19.834 5.511 -22.059 1.00 94.38 187 ILE A O 1
ATOM 1530 N N . VAL A 1 188 ? 20.202 4.135 -20.320 1.00 93.94 188 VAL A N 1
ATOM 1531 C CA . VAL A 1 188 ? 20.680 5.169 -19.402 1.00 93.94 188 VAL A CA 1
ATOM 1532 C C . VAL A 1 188 ? 22.138 4.895 -19.070 1.00 93.94 188 VAL A C 1
ATOM 1534 O O . VAL A 1 188 ? 22.486 3.884 -18.466 1.00 93.94 188 VAL A O 1
ATOM 1537 N N . ILE A 1 189 ? 22.999 5.819 -19.480 1.00 91.69 189 ILE A N 1
ATOM 1538 C CA . ILE A 1 189 ? 24.449 5.800 -19.256 1.00 91.69 189 ILE A CA 1
ATOM 1539 C C . ILE A 1 189 ? 24.851 7.189 -18.759 1.00 91.69 189 ILE A C 1
ATOM 1541 O O . ILE A 1 189 ? 24.468 8.182 -19.381 1.00 91.69 189 ILE A O 1
ATOM 1545 N N . ALA A 1 190 ? 25.610 7.277 -17.665 1.00 87.12 190 ALA A N 1
ATOM 1546 C CA . ALA A 1 190 ? 25.976 8.571 -17.078 1.00 87.12 190 ALA A CA 1
ATOM 1547 C C . ALA A 1 190 ? 27.072 9.308 -17.874 1.00 87.12 190 ALA A C 1
ATOM 1549 O O . ALA A 1 190 ? 27.018 10.533 -18.017 1.00 87.12 190 ALA A O 1
ATOM 1550 N N . TYR A 1 191 ? 28.032 8.560 -18.429 1.00 87.56 191 TYR A N 1
ATOM 1551 C CA . TYR A 1 191 ? 29.230 9.102 -19.073 1.00 87.56 191 TYR A CA 1
ATOM 1552 C C . TYR A 1 191 ? 29.453 8.515 -20.472 1.00 87.56 191 TYR A C 1
ATOM 1554 O O . TYR A 1 191 ? 29.219 7.335 -20.725 1.00 87.56 191 TYR A O 1
ATOM 1562 N N . ASN A 1 192 ? 29.925 9.347 -21.395 1.00 86.62 192 ASN A N 1
ATOM 1563 C CA . ASN A 1 192 ? 30.424 8.912 -22.697 1.00 86.62 192 ASN A CA 1
ATOM 1564 C C . ASN A 1 192 ? 31.821 8.280 -22.572 1.00 86.62 192 ASN A C 1
ATOM 1566 O O . ASN A 1 192 ? 32.504 8.452 -21.565 1.00 86.62 192 ASN A O 1
ATOM 1570 N N . ALA A 1 193 ? 32.298 7.621 -23.635 1.00 84.44 193 ALA A N 1
ATOM 1571 C CA . ALA A 1 193 ? 33.634 7.009 -23.665 1.00 84.44 193 ALA A CA 1
ATOM 1572 C C . ALA A 1 193 ? 34.789 8.003 -23.414 1.00 84.44 193 ALA A C 1
ATOM 1574 O O . ALA A 1 193 ? 35.847 7.615 -22.932 1.00 84.44 193 ALA A O 1
ATOM 1575 N N . ASN A 1 194 ? 34.585 9.288 -23.716 1.00 84.50 194 ASN A N 1
ATOM 1576 C CA . ASN A 1 194 ? 35.541 10.370 -23.456 1.00 84.50 194 ASN A CA 1
ATOM 1577 C C . ASN A 1 194 ? 35.410 10.988 -22.046 1.00 84.50 194 ASN A C 1
ATOM 1579 O O . ASN A 1 194 ? 36.008 12.028 -21.785 1.00 84.50 194 ASN A O 1
ATOM 1583 N N . GLY A 1 195 ? 34.587 10.411 -21.163 1.00 82.44 195 GLY A N 1
ATOM 1584 C CA . GLY A 1 195 ? 34.310 10.929 -19.820 1.00 82.44 195 GLY A CA 1
ATOM 1585 C C . GLY A 1 195 ? 33.336 12.112 -19.772 1.00 82.44 195 GLY A C 1
ATOM 1586 O O . GLY A 1 195 ? 33.016 12.591 -18.686 1.00 82.44 195 GLY A O 1
ATOM 1587 N N . SER A 1 196 ? 32.832 12.592 -20.917 1.00 88.12 196 SER A N 1
ATOM 1588 C CA . SER A 1 196 ? 31.835 13.669 -20.934 1.00 88.12 196 SER A CA 1
ATOM 1589 C C . SER A 1 196 ? 30.485 13.197 -20.396 1.00 88.12 196 SER A C 1
ATOM 1591 O O . SER A 1 196 ? 30.065 12.057 -20.595 1.00 88.12 196 SER A O 1
ATOM 1593 N N . VAL A 1 197 ? 29.799 14.101 -19.709 1.00 88.12 197 VAL A N 1
ATOM 1594 C CA . VAL A 1 197 ? 28.516 13.837 -19.063 1.00 88.12 197 VAL A CA 1
ATOM 1595 C C . VAL A 1 197 ? 27.383 13.765 -20.088 1.00 88.12 197 VAL A C 1
ATOM 1597 O O . VAL A 1 197 ? 27.239 14.653 -20.931 1.00 88.12 197 VAL A O 1
ATOM 1600 N N . ARG A 1 198 ? 26.518 12.752 -19.966 1.00 91.19 198 ARG A N 1
ATOM 1601 C CA . ARG A 1 198 ? 25.267 12.659 -20.733 1.00 91.19 198 ARG A CA 1
ATOM 1602 C C . ARG A 1 198 ? 24.137 13.343 -19.971 1.00 91.19 198 ARG A C 1
ATOM 1604 O O . ARG A 1 198 ? 23.456 12.730 -19.153 1.00 91.19 198 ARG A O 1
ATOM 1611 N N . TRP A 1 199 ? 23.953 14.634 -20.242 1.00 90.44 199 TRP A N 1
ATOM 1612 C CA . TRP A 1 199 ? 23.041 15.499 -19.486 1.00 90.44 199 TRP A CA 1
ATOM 1613 C C . TRP A 1 199 ? 21.594 15.006 -19.447 1.00 90.44 199 TRP A C 1
ATOM 1615 O O . TRP A 1 199 ? 21.010 15.013 -18.371 1.00 90.44 199 TRP A O 1
ATOM 1625 N N . PHE A 1 200 ? 21.028 14.528 -20.560 1.00 92.62 200 PHE A N 1
ATOM 1626 C CA . PHE A 1 200 ? 19.661 13.990 -20.571 1.00 92.62 200 PHE A CA 1
ATOM 1627 C C . PHE A 1 200 ? 19.520 12.776 -19.643 1.00 92.62 200 PHE A C 1
ATOM 1629 O O . PHE A 1 200 ? 18.677 12.783 -18.750 1.00 92.62 200 PHE A O 1
ATOM 1636 N N . ASN A 1 201 ? 20.424 11.802 -19.750 1.00 93.00 201 ASN A N 1
ATOM 1637 C CA . ASN A 1 201 ? 20.441 10.637 -18.866 1.00 93.00 201 ASN A CA 1
ATOM 1638 C C . ASN A 1 201 ? 20.628 11.031 -17.391 1.00 93.00 201 ASN A C 1
ATOM 1640 O O . ASN A 1 201 ? 19.988 10.458 -16.513 1.00 93.00 201 ASN A O 1
ATOM 1644 N N . LEU A 1 202 ? 21.461 12.035 -17.095 1.00 91.31 202 LEU A N 1
ATOM 1645 C CA . LEU A 1 202 ? 21.586 12.548 -15.729 1.00 91.31 202 LEU A CA 1
ATOM 1646 C C . LEU A 1 202 ? 20.314 13.248 -15.245 1.00 91.31 202 LEU A C 1
ATOM 1648 O O . LEU A 1 202 ? 19.920 13.039 -14.100 1.00 91.31 202 LEU A O 1
ATOM 1652 N N . VAL A 1 203 ? 19.653 14.044 -16.089 1.00 93.00 203 VAL A N 1
ATOM 1653 C CA . VAL A 1 203 ? 18.354 14.657 -15.768 1.00 93.00 203 VAL A CA 1
ATOM 1654 C C . VAL A 1 203 ? 17.329 13.572 -15.447 1.00 93.00 203 VAL A C 1
ATOM 1656 O O . VAL A 1 203 ? 16.607 13.708 -14.458 1.00 93.00 203 VAL A O 1
ATOM 1659 N N . PHE A 1 204 ? 17.317 12.469 -16.204 1.00 93.62 204 PHE A N 1
ATOM 1660 C CA . PHE A 1 204 ? 16.497 11.304 -15.885 1.00 93.62 204 PHE A CA 1
ATOM 1661 C C . PHE A 1 204 ? 16.818 10.750 -14.491 1.00 93.62 204 PHE A C 1
ATOM 1663 O O . PHE A 1 204 ? 15.924 10.659 -13.651 1.00 93.62 204 PHE A O 1
ATOM 1670 N N . LEU A 1 205 ? 18.087 10.427 -14.216 1.00 92.75 205 LEU A N 1
ATOM 1671 C CA . LEU A 1 205 ? 18.508 9.825 -12.947 1.00 92.75 205 LEU A CA 1
ATOM 1672 C C . LEU A 1 205 ? 18.204 10.727 -11.744 1.00 92.75 205 LEU A C 1
ATOM 1674 O O . LEU A 1 205 ? 17.573 10.290 -10.780 1.00 92.75 205 LEU A O 1
ATOM 1678 N N . PHE A 1 206 ? 18.618 11.995 -11.797 1.00 92.25 206 PHE A N 1
ATOM 1679 C CA . PHE A 1 206 ? 18.379 12.947 -10.714 1.00 92.25 206 PHE A CA 1
ATOM 1680 C C . PHE A 1 206 ? 16.899 13.250 -10.545 1.00 92.25 206 PHE A C 1
ATOM 1682 O O . PHE A 1 206 ? 16.415 13.250 -9.415 1.00 92.25 206 PHE A O 1
ATOM 1689 N N . GLY A 1 207 ? 16.156 13.466 -11.629 1.00 93.25 207 GLY A N 1
ATOM 1690 C CA . GLY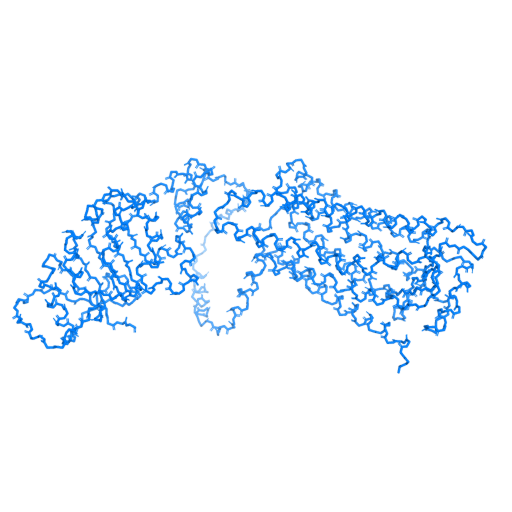 A 1 207 ? 14.730 13.741 -11.516 1.00 93.25 207 GLY A CA 1
ATOM 1691 C C . GLY A 1 207 ? 13.948 12.523 -11.008 1.00 93.25 207 GLY A C 1
ATOM 1692 O O . GLY A 1 207 ? 13.074 12.693 -10.162 1.00 93.25 207 GLY A O 1
ATOM 1693 N N . ALA A 1 208 ? 14.315 11.293 -11.394 1.00 92.19 208 ALA A N 1
ATOM 1694 C CA . ALA A 1 208 ? 13.737 10.075 -10.827 1.00 92.19 208 ALA A CA 1
ATOM 1695 C C . ALA A 1 208 ? 14.015 9.975 -9.317 1.00 92.19 208 ALA A C 1
ATOM 1697 O O . ALA A 1 208 ? 13.094 9.733 -8.535 1.00 92.19 208 ALA A O 1
ATOM 1698 N N . MET A 1 209 ? 15.255 10.234 -8.884 1.00 90.25 209 MET A N 1
ATOM 1699 C CA . MET A 1 209 ? 15.612 10.269 -7.460 1.00 90.25 209 MET A CA 1
ATOM 1700 C C . MET A 1 209 ? 14.878 11.375 -6.693 1.00 90.25 209 MET A C 1
ATOM 1702 O O . MET A 1 209 ? 14.446 11.141 -5.568 1.00 90.25 209 MET A O 1
ATOM 1706 N N . ILE A 1 210 ? 14.698 12.559 -7.284 1.00 93.12 210 ILE A N 1
ATOM 1707 C CA . ILE A 1 210 ? 13.971 13.676 -6.665 1.00 93.12 210 ILE A CA 1
ATOM 1708 C C . ILE A 1 210 ? 12.487 13.338 -6.530 1.00 93.12 210 ILE A C 1
ATOM 1710 O O . ILE A 1 210 ? 11.933 13.501 -5.446 1.00 93.12 210 ILE A O 1
ATOM 1714 N N . ILE A 1 211 ? 11.846 12.841 -7.592 1.00 92.75 211 ILE A N 1
ATOM 1715 C CA . ILE A 1 211 ? 10.425 12.472 -7.579 1.00 92.75 211 ILE A CA 1
ATOM 1716 C C . ILE A 1 211 ? 10.180 11.384 -6.534 1.00 92.75 211 ILE A C 1
ATOM 1718 O O . ILE A 1 211 ? 9.364 11.572 -5.632 1.00 92.75 211 ILE A O 1
ATOM 1722 N N . LEU A 1 212 ? 10.910 10.269 -6.612 1.00 91.00 212 LEU A N 1
ATOM 1723 C CA . LEU A 1 212 ? 10.716 9.137 -5.703 1.00 91.00 212 LEU A CA 1
ATOM 1724 C C . LEU A 1 212 ? 11.141 9.483 -4.271 1.00 91.00 212 LEU A C 1
ATOM 1726 O O . LEU A 1 212 ? 10.426 9.171 -3.318 1.00 91.00 212 LEU A O 1
ATOM 1730 N N . GLY A 1 213 ? 12.264 10.186 -4.117 1.00 91.31 213 GLY A N 1
ATOM 1731 C CA . GLY A 1 213 ? 12.773 10.648 -2.830 1.00 91.31 213 GLY A CA 1
ATOM 1732 C C . GLY A 1 213 ? 11.826 11.625 -2.139 1.00 91.31 213 GLY A C 1
ATOM 1733 O O . GLY A 1 213 ? 11.624 11.518 -0.932 1.00 91.31 213 GLY A O 1
ATOM 1734 N N . PHE A 1 214 ? 11.177 12.520 -2.888 1.00 94.06 214 PHE A N 1
ATOM 1735 C CA . PHE A 1 214 ? 10.165 13.428 -2.353 1.00 94.06 214 PHE A CA 1
ATOM 1736 C C . PHE A 1 214 ? 8.942 12.670 -1.821 1.00 94.06 214 PHE A C 1
ATOM 1738 O O . PHE A 1 214 ? 8.545 12.893 -0.676 1.00 94.06 214 PHE A O 1
ATOM 1745 N N . GLN A 1 215 ? 8.382 11.730 -2.596 1.00 92.94 215 GLN A N 1
ATOM 1746 C CA . GLN A 1 215 ? 7.245 10.918 -2.134 1.00 92.94 215 GLN A CA 1
ATOM 1747 C C . GLN A 1 215 ? 7.602 10.124 -0.875 1.00 92.94 215 GLN A C 1
ATOM 1749 O O . GLN A 1 215 ? 6.843 10.081 0.097 1.00 92.94 215 GLN A O 1
ATOM 1754 N N . TYR A 1 216 ? 8.799 9.544 -0.855 1.00 89.31 216 TYR A N 1
ATOM 1755 C CA . TYR A 1 216 ? 9.270 8.774 0.284 1.00 89.31 216 TYR A CA 1
ATOM 1756 C C . TYR A 1 216 ? 9.548 9.645 1.518 1.00 89.31 216 TYR A C 1
ATOM 1758 O O . TYR A 1 216 ? 9.210 9.258 2.639 1.00 89.31 216 TYR A O 1
ATOM 1766 N N . ALA A 1 217 ? 10.071 10.860 1.335 1.00 92.12 217 ALA A N 1
ATOM 1767 C CA . ALA A 1 217 ? 10.232 11.833 2.412 1.00 92.12 217 ALA A CA 1
ATOM 1768 C C . ALA A 1 217 ? 8.882 12.218 3.037 1.00 92.12 217 ALA A C 1
ATOM 1770 O O . ALA A 1 217 ? 8.782 12.298 4.263 1.00 92.12 217 ALA A O 1
ATOM 1771 N N . VAL A 1 218 ? 7.828 12.380 2.225 1.00 93.25 218 VAL A N 1
ATOM 1772 C CA . VAL A 1 218 ? 6.455 12.595 2.716 1.00 93.25 218 VAL A CA 1
ATOM 1773 C C . VAL A 1 218 ? 5.979 11.398 3.544 1.00 93.25 218 VAL A C 1
ATOM 1775 O O . VAL A 1 218 ? 5.483 11.593 4.658 1.00 93.25 218 VAL A O 1
ATOM 1778 N N . ILE A 1 219 ? 6.181 10.165 3.062 1.00 90.12 219 ILE A N 1
ATOM 1779 C CA . ILE A 1 219 ? 5.814 8.939 3.795 1.00 90.12 219 ILE A CA 1
ATOM 1780 C C . ILE A 1 219 ? 6.530 8.875 5.152 1.00 90.12 219 ILE A C 1
ATOM 1782 O O . ILE A 1 219 ? 5.876 8.682 6.181 1.00 90.12 219 ILE A O 1
ATOM 1786 N N . ILE A 1 220 ? 7.849 9.095 5.181 1.00 89.19 220 ILE A N 1
ATOM 1787 C CA . ILE A 1 220 ? 8.648 9.096 6.415 1.00 89.19 220 ILE A CA 1
ATOM 1788 C C . ILE A 1 220 ? 8.176 10.198 7.364 1.00 89.19 220 ILE A C 1
ATOM 1790 O O . ILE A 1 220 ? 7.959 9.934 8.548 1.00 89.19 220 ILE A O 1
ATOM 1794 N N . PHE A 1 221 ? 7.993 11.423 6.869 1.00 91.81 221 PHE A N 1
ATOM 1795 C CA . PHE A 1 221 ? 7.553 12.550 7.686 1.00 91.81 221 PHE A CA 1
ATOM 1796 C C . PHE A 1 221 ? 6.194 12.269 8.338 1.00 91.81 221 PHE A C 1
ATOM 1798 O O . PHE A 1 221 ? 6.060 12.362 9.564 1.00 91.81 221 PHE A O 1
ATOM 1805 N N . CYS A 1 222 ? 5.197 11.868 7.544 1.00 90.38 222 CYS A N 1
ATOM 1806 C CA . CYS A 1 222 ? 3.875 11.502 8.046 1.00 90.38 222 CYS A CA 1
ATOM 1807 C C . CYS A 1 222 ? 3.966 10.330 9.030 1.00 90.38 222 CYS A C 1
ATOM 1809 O O . CYS A 1 222 ? 3.374 10.394 10.110 1.00 90.38 222 CYS A O 1
ATOM 1811 N N . GLY A 1 223 ? 4.749 9.299 8.701 1.00 86.31 223 GLY A N 1
ATOM 1812 C CA . GLY A 1 223 ? 5.014 8.140 9.551 1.00 86.31 223 GLY A CA 1
ATOM 1813 C C . GLY A 1 223 ? 5.550 8.532 10.928 1.00 86.31 223 GLY A C 1
ATOM 1814 O O . GLY A 1 223 ? 4.921 8.229 11.942 1.00 86.31 223 GLY A O 1
ATOM 1815 N N . ILE A 1 224 ? 6.660 9.273 10.981 1.00 86.44 224 ILE A N 1
ATOM 1816 C CA . ILE A 1 224 ? 7.294 9.729 12.230 1.00 86.44 224 ILE A CA 1
ATOM 1817 C C . ILE A 1 224 ? 6.322 10.567 13.062 1.00 86.44 224 ILE A C 1
ATOM 1819 O O . ILE A 1 224 ? 6.212 10.379 14.277 1.00 86.44 224 ILE A O 1
ATOM 1823 N N . GLN A 1 225 ? 5.599 11.494 12.433 1.00 88.06 225 GLN A N 1
ATOM 1824 C CA . GLN A 1 225 ? 4.682 12.371 13.155 1.00 88.06 225 GLN A CA 1
ATOM 1825 C C . GLN A 1 225 ? 3.487 11.602 13.730 1.00 88.06 225 GLN A C 1
ATOM 1827 O O . GLN A 1 225 ? 3.118 11.829 14.887 1.00 88.06 225 GLN A O 1
ATOM 1832 N N . MET A 1 226 ? 2.921 10.658 12.972 1.00 86.31 226 MET A N 1
ATOM 1833 C CA . MET A 1 226 ? 1.882 9.759 13.476 1.00 86.31 226 MET A CA 1
ATOM 1834 C C . MET A 1 226 ? 2.401 8.918 14.643 1.00 86.31 226 MET A C 1
ATOM 1836 O O . MET A 1 226 ? 1.759 8.875 15.692 1.00 86.31 226 MET A O 1
ATOM 1840 N N . GLN A 1 227 ? 3.600 8.339 14.524 1.00 82.62 227 GLN A N 1
ATOM 1841 C CA . GLN A 1 227 ? 4.219 7.572 15.606 1.00 82.62 227 GLN A CA 1
ATOM 1842 C C . GLN A 1 227 ? 4.414 8.406 16.878 1.00 82.62 227 GLN A C 1
ATOM 1844 O O . GLN A 1 227 ? 4.082 7.955 17.976 1.00 82.62 227 GLN A O 1
ATOM 1849 N N . ARG A 1 228 ? 4.914 9.641 16.751 1.00 84.44 228 ARG A N 1
ATOM 1850 C CA . ARG A 1 228 ? 5.103 10.558 17.886 1.00 84.44 228 ARG A CA 1
ATOM 1851 C C . ARG A 1 228 ? 3.782 10.885 18.576 1.00 84.44 228 ARG A C 1
ATOM 1853 O O . ARG A 1 228 ? 3.705 10.806 19.803 1.00 84.44 228 ARG A O 1
ATOM 1860 N N . LYS A 1 229 ? 2.740 11.223 17.808 1.00 82.31 229 LYS A N 1
ATOM 1861 C CA . LYS A 1 229 ? 1.410 11.527 18.353 1.00 82.31 229 LYS A CA 1
ATOM 1862 C C . LYS A 1 229 ? 0.802 10.311 19.036 1.00 82.31 229 LYS A C 1
ATOM 1864 O O . LYS A 1 229 ? 0.394 10.427 20.187 1.00 82.31 229 LYS A O 1
ATOM 1869 N N . MET A 1 230 ? 0.830 9.147 18.389 1.00 76.69 230 MET A N 1
ATOM 1870 C CA . MET A 1 230 ? 0.340 7.903 18.981 1.00 76.69 230 MET A CA 1
ATOM 1871 C C . MET A 1 230 ? 1.076 7.566 20.277 1.00 76.69 230 MET A C 1
ATOM 1873 O O . MET A 1 230 ? 0.426 7.238 21.261 1.00 76.69 230 MET A O 1
ATOM 1877 N N . LYS A 1 231 ? 2.409 7.714 20.331 1.00 77.44 231 LYS A N 1
ATOM 1878 C CA . LYS A 1 231 ? 3.205 7.476 21.549 1.00 77.44 231 LYS A CA 1
ATOM 1879 C C . LYS A 1 231 ? 2.869 8.458 22.677 1.00 77.44 231 LYS A C 1
ATOM 1881 O O . LYS A 1 231 ? 2.902 8.066 23.843 1.00 77.44 231 LYS A O 1
ATOM 1886 N N . LYS A 1 232 ? 2.558 9.717 22.347 1.00 77.56 232 LYS A N 1
ATOM 1887 C CA . LYS A 1 232 ? 2.127 10.731 23.320 1.00 77.56 232 LYS A CA 1
ATOM 1888 C C . LYS A 1 232 ? 0.749 10.396 23.890 1.00 77.56 232 LYS A C 1
ATOM 1890 O O . LYS A 1 232 ? 0.600 10.366 25.105 1.00 77.56 232 LYS A O 1
ATOM 1895 N N . GLU A 1 233 ? -0.216 10.086 23.028 1.00 72.81 233 GLU A N 1
ATOM 1896 C CA . GLU A 1 233 ? -1.575 9.731 23.451 1.00 72.81 233 GLU A CA 1
ATOM 1897 C C . GLU A 1 233 ? -1.625 8.373 24.170 1.00 72.81 233 GLU A C 1
ATOM 1899 O O . GLU A 1 233 ? -2.417 8.190 25.087 1.00 72.81 233 GLU A O 1
ATOM 1904 N N . LEU A 1 234 ? -0.708 7.446 23.858 1.00 66.00 234 LEU A N 1
ATOM 1905 C CA . LEU A 1 234 ? -0.591 6.143 24.525 1.00 66.00 234 LEU A CA 1
ATOM 1906 C C . LEU A 1 234 ? -0.425 6.238 26.049 1.00 66.00 234 LEU A C 1
ATOM 1908 O O . LEU A 1 234 ? -0.774 5.291 26.752 1.00 66.00 234 LEU A O 1
ATOM 1912 N N . LYS A 1 235 ? 0.153 7.340 26.547 1.00 61.12 235 LYS A N 1
ATOM 1913 C CA . LYS A 1 235 ? 0.331 7.594 27.985 1.00 61.12 235 LYS A CA 1
ATOM 1914 C C . LYS A 1 235 ? -0.967 8.014 28.675 1.00 61.12 235 LYS A C 1
ATOM 1916 O O . LYS A 1 235 ? -1.085 7.826 29.878 1.00 61.12 235 LYS A O 1
ATOM 1921 N N . ASN A 1 236 ? -1.917 8.554 27.916 1.00 64.88 236 ASN A N 1
ATOM 1922 C CA . ASN A 1 236 ? -3.179 9.092 28.419 1.00 64.88 236 ASN A CA 1
ATOM 1923 C C . ASN A 1 236 ? -4.327 8.071 28.347 1.00 64.88 236 ASN A C 1
ATOM 1925 O O . ASN A 1 236 ? -5.426 8.348 28.821 1.00 64.88 236 ASN A O 1
ATOM 1929 N N . PHE A 1 237 ? -4.097 6.902 27.739 1.00 57.94 237 PHE A N 1
ATOM 1930 C CA . PHE A 1 237 ? -5.126 5.891 27.509 1.00 57.94 237 PHE A CA 1
ATOM 1931 C C . PHE A 1 237 ? -5.114 4.760 28.545 1.00 57.94 237 PHE A C 1
ATOM 1933 O O . PHE A 1 237 ? -4.065 4.334 29.030 1.00 57.94 237 PHE A O 1
ATOM 1940 N N . SER A 1 238 ? -6.307 4.224 28.823 1.00 61.00 238 SER A N 1
ATOM 1941 C CA . SER A 1 238 ? -6.521 2.999 29.602 1.00 61.00 238 SER A CA 1
ATOM 1942 C C . SER A 1 238 ? -5.746 1.808 29.002 1.00 61.00 238 SER A C 1
ATOM 1944 O O . SER A 1 238 ? -5.504 1.736 27.794 1.00 61.00 238 SER A O 1
ATOM 1946 N N . LEU A 1 239 ? -5.362 0.829 29.833 1.00 55.56 239 LEU A N 1
ATOM 1947 C CA . LEU A 1 239 ? -4.665 -0.404 29.414 1.00 55.56 239 LEU A CA 1
ATOM 1948 C C . LEU A 1 239 ? -5.278 -1.124 28.181 1.00 55.56 239 LEU A C 1
ATOM 1950 O O . LEU A 1 239 ? -4.504 -1.561 27.324 1.00 55.56 239 LEU A O 1
ATOM 1954 N N . PRO A 1 240 ? -6.614 -1.274 28.035 1.00 46.38 240 PRO A N 1
ATOM 1955 C CA . PRO A 1 240 ? -7.227 -1.798 26.805 1.00 46.38 240 PRO A CA 1
ATOM 1956 C C . PRO A 1 240 ? -7.003 -0.917 25.569 1.00 46.38 240 PRO A C 1
ATOM 1958 O O . PRO A 1 240 ? -6.524 -1.420 24.550 1.00 46.38 240 PRO A O 1
ATOM 1961 N N . ASN A 1 241 ? -7.263 0.390 25.664 1.00 52.03 241 ASN A N 1
ATOM 1962 C CA . ASN A 1 241 ? -7.040 1.323 24.556 1.00 52.03 241 ASN A CA 1
ATOM 1963 C C . ASN A 1 241 ? -5.565 1.380 24.142 1.00 52.03 241 ASN A C 1
ATOM 1965 O O . ASN A 1 241 ? -5.252 1.491 22.959 1.00 52.03 241 ASN A O 1
ATOM 1969 N N . ARG A 1 242 ? -4.640 1.196 25.088 1.00 58.78 242 ARG A N 1
ATOM 1970 C CA . ARG A 1 242 ? -3.204 1.090 24.810 1.00 58.78 242 ARG A CA 1
ATOM 1971 C C . ARG A 1 242 ? -2.862 -0.101 23.907 1.00 58.78 242 ARG A C 1
ATOM 1973 O O . ARG A 1 242 ? -2.070 0.068 22.982 1.00 58.78 242 ARG A O 1
ATOM 1980 N N . LYS A 1 243 ? -3.461 -1.278 24.133 1.00 59.50 243 LYS A N 1
ATOM 1981 C CA . LYS A 1 243 ? -3.243 -2.473 23.290 1.00 59.50 243 LYS A CA 1
ATOM 1982 C C . LYS A 1 243 ? -3.808 -2.284 21.880 1.00 59.50 243 LYS A C 1
ATOM 1984 O O . LYS A 1 243 ? -3.131 -2.614 20.910 1.00 59.50 243 LYS A O 1
ATOM 1989 N N . LEU A 1 244 ? -5.001 -1.702 21.759 1.00 59.22 244 LEU A N 1
ATOM 1990 C CA . LEU A 1 244 ? -5.609 -1.389 20.461 1.00 59.22 244 LEU A CA 1
ATOM 1991 C C . LEU A 1 244 ? -4.757 -0.380 19.669 1.00 59.22 244 LEU A C 1
ATOM 1993 O O . LEU A 1 244 ? -4.441 -0.601 18.502 1.00 59.22 244 LEU A O 1
ATOM 1997 N N . GLN A 1 245 ? -4.297 0.692 20.317 1.00 63.06 245 GLN A N 1
ATOM 1998 C CA . GLN A 1 245 ? -3.405 1.680 19.699 1.00 63.06 245 GLN A CA 1
ATOM 1999 C C . GLN A 1 245 ? -2.043 1.080 19.307 1.00 63.06 245 GLN A C 1
ATOM 2001 O O . GLN A 1 245 ? -1.487 1.435 18.270 1.00 63.06 245 GLN A O 1
ATOM 2006 N N . GLN A 1 246 ? -1.514 0.121 20.074 1.00 65.31 246 GLN A N 1
ATOM 2007 C CA . GLN A 1 246 ? -0.312 -0.633 19.693 1.00 65.31 246 GLN A CA 1
ATOM 2008 C C . GLN A 1 246 ? -0.522 -1.501 18.445 1.00 65.31 246 GLN A C 1
ATOM 2010 O O . GLN A 1 246 ? 0.399 -1.632 17.640 1.00 65.31 246 GLN A O 1
ATOM 2015 N N . GLN A 1 247 ? -1.715 -2.069 18.247 1.00 63.28 247 GLN A N 1
ATOM 2016 C CA . GLN A 1 247 ? -2.037 -2.806 17.020 1.00 63.28 247 GLN A CA 1
ATOM 2017 C C . GLN A 1 247 ? -2.071 -1.877 15.803 1.00 63.28 247 GLN A C 1
ATOM 2019 O O . GLN A 1 247 ? -1.443 -2.188 14.792 1.00 63.28 247 GLN A O 1
ATOM 2024 N N . PHE A 1 248 ? -2.703 -0.704 15.920 1.00 66.56 248 PHE A N 1
ATOM 2025 C CA . PHE A 1 248 ? -2.657 0.322 14.872 1.00 66.56 248 PHE A CA 1
ATOM 2026 C C . PHE A 1 248 ? -1.226 0.794 14.584 1.00 66.56 248 PHE A C 1
ATOM 2028 O O . PHE A 1 248 ? -0.859 0.991 13.428 1.00 66.56 248 PHE A O 1
ATOM 2035 N N . PHE A 1 249 ? -0.389 0.911 15.616 1.00 68.56 249 PHE A N 1
ATOM 2036 C CA . PHE A 1 249 ? 1.022 1.252 15.452 1.00 68.56 249 PHE A CA 1
ATOM 2037 C C . PHE A 1 249 ? 1.785 0.159 14.691 1.00 68.56 249 PHE A C 1
ATOM 2039 O O . PHE A 1 249 ? 2.540 0.462 13.771 1.00 68.56 249 PHE A O 1
ATOM 2046 N N . LYS A 1 250 ? 1.564 -1.117 15.030 1.00 69.88 250 LYS A N 1
ATOM 2047 C CA . LYS A 1 250 ? 2.180 -2.255 14.332 1.00 69.88 250 LYS A CA 1
ATOM 2048 C C . LYS A 1 250 ? 1.757 -2.303 12.862 1.00 69.88 250 LYS A C 1
ATOM 2050 O O . LYS A 1 250 ? 2.604 -2.500 11.997 1.00 69.88 250 LYS A O 1
ATOM 2055 N N . ALA A 1 251 ? 0.477 -2.070 12.583 1.00 69.94 251 ALA A N 1
ATOM 2056 C CA . ALA A 1 251 ? -0.051 -1.954 11.227 1.00 69.94 251 ALA A CA 1
ATOM 2057 C C . ALA A 1 251 ? 0.625 -0.827 10.431 1.00 69.94 251 ALA A C 1
ATOM 2059 O O . ALA A 1 251 ? 1.022 -1.034 9.287 1.00 69.94 251 ALA A O 1
ATOM 2060 N N . LEU A 1 252 ? 0.813 0.335 11.063 1.00 70.69 252 LEU A N 1
ATOM 2061 C CA . LEU A 1 252 ? 1.485 1.477 10.452 1.00 70.69 252 LEU A CA 1
ATOM 2062 C C . LEU A 1 252 ? 2.951 1.172 10.115 1.00 70.69 252 LEU A C 1
ATOM 2064 O O . LEU A 1 252 ? 3.416 1.548 9.046 1.00 70.69 252 LEU A O 1
ATOM 2068 N N . VAL A 1 253 ? 3.673 0.476 11.001 1.00 74.19 253 VAL A N 1
ATOM 2069 C CA . VAL A 1 253 ? 5.055 0.039 10.734 1.00 74.19 253 VAL A CA 1
ATOM 2070 C C . VAL A 1 253 ? 5.097 -0.889 9.524 1.00 74.19 253 VAL A C 1
ATOM 2072 O O . VAL A 1 253 ? 5.876 -0.641 8.612 1.00 74.19 253 VAL A O 1
ATOM 2075 N N . VAL A 1 254 ? 4.221 -1.898 9.474 1.00 78.50 254 VAL A N 1
ATOM 2076 C CA . VAL A 1 254 ? 4.141 -2.826 8.333 1.00 78.50 254 VAL A CA 1
ATOM 2077 C C . VAL A 1 254 ? 3.895 -2.075 7.021 1.00 78.50 254 VAL A C 1
ATOM 2079 O O . VAL A 1 254 ? 4.572 -2.348 6.037 1.00 78.50 254 VAL A O 1
ATOM 2082 N N . GLN A 1 255 ? 3.000 -1.086 7.020 1.00 71.56 255 GLN A N 1
ATOM 2083 C CA . GLN A 1 255 ? 2.669 -0.290 5.830 1.00 71.56 255 GLN A CA 1
ATOM 2084 C C . GLN A 1 255 ? 3.779 0.658 5.369 1.00 71.56 255 GLN A C 1
ATOM 2086 O O . GLN A 1 255 ? 3.794 1.036 4.206 1.00 71.56 255 GLN A O 1
ATOM 2091 N N . ILE A 1 256 ? 4.700 1.060 6.250 1.00 77.12 256 ILE A N 1
ATOM 2092 C CA . ILE A 1 256 ? 5.912 1.785 5.834 1.00 77.12 256 ILE A CA 1
ATOM 2093 C C . ILE A 1 256 ? 6.943 0.786 5.310 1.00 77.12 256 ILE A C 1
ATOM 2095 O O . ILE A 1 256 ? 7.551 1.014 4.273 1.00 77.12 256 ILE A O 1
ATOM 2099 N N . THR A 1 257 ? 7.140 -0.332 6.012 1.00 82.69 257 THR A N 1
ATOM 2100 C CA . THR A 1 257 ? 8.174 -1.313 5.675 1.00 82.69 257 THR A CA 1
ATOM 2101 C C . THR A 1 257 ? 7.899 -2.024 4.352 1.00 82.69 257 THR A C 1
ATOM 2103 O O . THR A 1 257 ? 8.846 -2.271 3.607 1.00 82.69 257 THR A O 1
ATOM 2106 N N . LEU A 1 258 ? 6.640 -2.343 4.032 1.00 84.12 258 LEU A N 1
ATOM 2107 C CA . LEU A 1 258 ? 6.315 -3.131 2.842 1.00 84.12 258 LEU A CA 1
ATOM 2108 C C . LEU A 1 258 ? 6.710 -2.414 1.530 1.00 84.12 258 LEU A C 1
ATOM 2110 O O . LEU A 1 258 ? 7.487 -3.001 0.772 1.00 84.12 258 LEU A O 1
ATOM 2114 N N . PRO A 1 259 ? 6.315 -1.147 1.274 1.00 80.75 259 PRO A N 1
ATOM 2115 C CA . PRO A 1 259 ? 6.786 -0.406 0.100 1.00 80.75 259 PRO A CA 1
ATOM 2116 C C . PRO A 1 259 ? 8.302 -0.146 0.112 1.00 80.75 259 PRO A C 1
ATOM 2118 O O . PRO A 1 259 ? 8.935 -0.071 -0.941 1.00 80.75 259 PRO A O 1
ATOM 2121 N N . THR A 1 260 ? 8.933 -0.007 1.282 1.00 85.06 260 THR A N 1
ATOM 2122 C CA . THR A 1 260 ? 10.393 0.164 1.353 1.00 85.06 260 THR A CA 1
ATOM 2123 C C . THR A 1 260 ? 11.121 -1.084 0.869 1.00 85.06 260 THR A C 1
ATOM 2125 O O . THR A 1 260 ? 12.027 -0.979 0.047 1.00 85.06 260 THR A O 1
ATOM 2128 N N . VAL A 1 261 ? 10.726 -2.260 1.363 1.00 87.19 261 VAL A N 1
ATOM 2129 C CA . VAL A 1 261 ? 11.412 -3.529 1.081 1.00 87.19 261 VAL A CA 1
ATOM 2130 C C . VAL A 1 261 ? 11.106 -4.036 -0.325 1.00 87.19 261 VAL A C 1
ATOM 2132 O O . VAL A 1 261 ? 12.018 -4.501 -1.000 1.00 87.19 261 VAL A O 1
ATOM 2135 N N . LEU A 1 262 ? 9.849 -3.942 -0.769 1.00 86.19 262 LEU A N 1
ATOM 2136 C CA . LEU A 1 262 ? 9.428 -4.513 -2.051 1.00 86.19 262 LEU A CA 1
ATOM 2137 C C . LEU A 1 262 ? 9.567 -3.545 -3.234 1.00 86.19 262 LEU A C 1
ATOM 2139 O O . LEU A 1 262 ? 9.669 -4.011 -4.360 1.00 86.19 262 LEU A O 1
ATOM 2143 N N . PHE A 1 263 ? 9.587 -2.227 -3.008 1.00 82.62 263 PHE A N 1
ATOM 2144 C CA . PHE A 1 263 ? 9.608 -1.222 -4.084 1.00 82.62 263 PHE A CA 1
ATOM 2145 C C . PHE A 1 263 ? 10.895 -0.376 -4.100 1.00 82.62 263 PHE A C 1
ATOM 2147 O O . PHE A 1 263 ? 11.552 -0.282 -5.131 1.00 82.62 263 PHE A O 1
ATOM 2154 N N . HIS A 1 264 ? 11.330 0.196 -2.970 1.00 82.19 264 HIS A N 1
ATOM 2155 C CA . HIS A 1 264 ? 12.474 1.131 -2.973 1.00 82.19 264 HIS A CA 1
ATOM 2156 C C . HIS A 1 264 ? 13.833 0.446 -2.917 1.00 82.19 264 HIS A C 1
ATOM 2158 O O . HIS A 1 264 ? 14.740 0.800 -3.668 1.00 82.19 264 HIS A O 1
ATOM 2164 N N . LEU A 1 265 ? 13.990 -0.504 -1.995 1.00 87.00 265 LEU A N 1
ATOM 2165 C CA . LEU A 1 265 ? 15.266 -1.164 -1.747 1.00 87.00 265 LEU A CA 1
ATOM 2166 C C . LEU A 1 265 ? 15.816 -1.862 -3.006 1.00 87.00 265 LEU A C 1
ATOM 2168 O O . LEU A 1 265 ? 17.012 -1.720 -3.253 1.00 87.00 265 LEU A O 1
ATOM 2172 N N . PRO A 1 266 ? 14.993 -2.531 -3.844 1.00 85.62 266 PRO A N 1
ATOM 2173 C CA . PRO A 1 266 ? 15.468 -3.106 -5.102 1.00 85.62 266 PRO A CA 1
ATOM 2174 C C . PRO A 1 266 ? 15.759 -2.053 -6.186 1.00 85.62 266 PRO A C 1
ATOM 2176 O O . PRO A 1 266 ? 16.665 -2.247 -6.991 1.00 85.62 266 PRO A O 1
ATOM 2179 N N . ALA A 1 267 ? 15.021 -0.935 -6.211 1.00 85.56 267 ALA A N 1
ATOM 2180 C CA . ALA A 1 267 ? 15.158 0.108 -7.234 1.00 85.56 267 ALA A CA 1
ATOM 2181 C C . ALA A 1 267 ? 16.405 0.988 -7.047 1.00 85.56 267 ALA A C 1
ATOM 2183 O O . ALA A 1 267 ? 17.033 1.395 -8.026 1.00 85.56 267 ALA A O 1
ATOM 2184 N N . LEU A 1 268 ? 16.766 1.302 -5.795 1.00 85.75 268 LEU A N 1
ATOM 2185 C CA . LEU A 1 268 ? 17.842 2.248 -5.482 1.00 85.75 268 LEU A CA 1
ATOM 2186 C C . LEU A 1 268 ? 19.193 1.836 -6.096 1.00 85.75 268 LEU A C 1
ATOM 2188 O O . LEU A 1 268 ? 19.759 2.651 -6.824 1.00 85.75 268 LEU A O 1
ATOM 2192 N N . PRO A 1 269 ? 19.711 0.605 -5.903 1.00 84.94 269 PRO A N 1
ATOM 2193 C CA . PRO A 1 269 ? 20.997 0.212 -6.480 1.00 84.94 269 PRO A CA 1
ATOM 2194 C C . PRO A 1 269 ? 21.037 0.334 -8.006 1.00 84.94 269 PRO A C 1
ATOM 2196 O O . PRO A 1 269 ? 22.073 0.686 -8.561 1.00 84.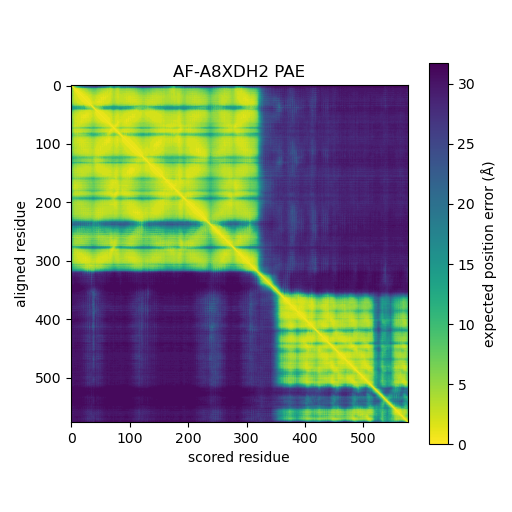94 269 PRO A O 1
ATOM 2199 N N . VAL A 1 270 ? 19.908 0.092 -8.681 1.00 86.12 270 VAL A N 1
ATOM 2200 C CA . VAL A 1 270 ? 19.798 0.176 -10.143 1.00 86.12 270 VAL A CA 1
ATOM 2201 C C . VAL A 1 270 ? 19.910 1.618 -10.626 1.00 86.12 270 VAL A C 1
ATOM 2203 O O . VAL A 1 270 ? 20.662 1.883 -11.558 1.00 86.12 270 VAL 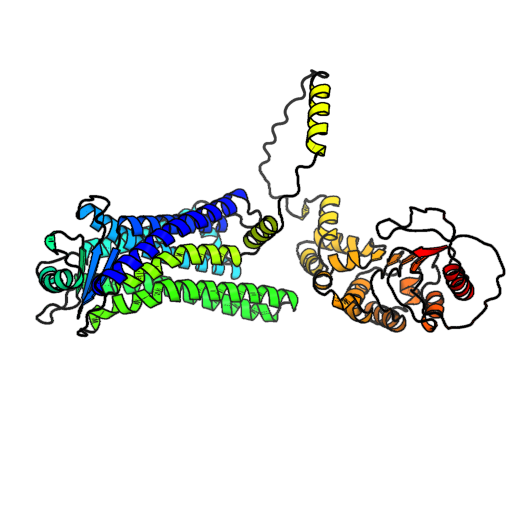A O 1
ATOM 2206 N N . LEU A 1 271 ? 19.211 2.554 -9.975 1.00 86.69 2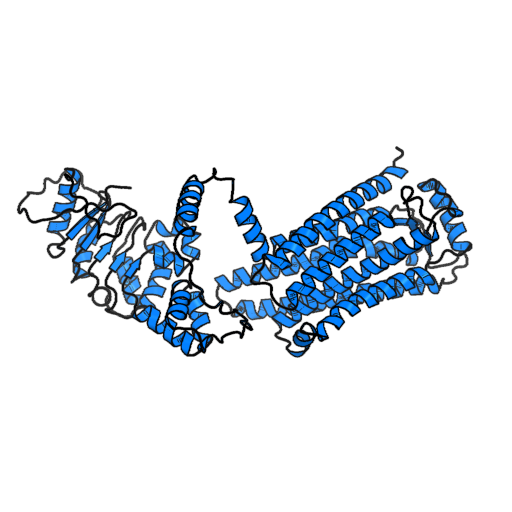71 LEU A N 1
ATOM 2207 C CA . LEU A 1 271 ? 19.273 3.980 -10.319 1.00 86.69 271 LEU A CA 1
ATOM 2208 C C . LEU A 1 271 ? 20.621 4.613 -9.951 1.00 86.69 271 LEU A C 1
ATOM 2210 O O . LEU A 1 271 ? 21.054 5.558 -10.605 1.00 86.69 271 LEU A O 1
ATOM 2214 N N . PHE A 1 272 ? 21.296 4.095 -8.923 1.00 85.56 272 PHE A N 1
ATOM 2215 C CA . PHE A 1 272 ? 22.612 4.580 -8.513 1.00 85.56 272 PHE A CA 1
ATOM 2216 C C . PHE A 1 272 ? 23.764 3.994 -9.337 1.00 85.56 272 PHE A C 1
ATOM 2218 O O . PHE A 1 272 ? 24.813 4.629 -9.436 1.00 85.56 272 PHE A O 1
ATOM 2225 N N . SER A 1 273 ? 23.600 2.812 -9.940 1.00 85.31 273 SER A N 1
ATOM 2226 C CA . SER A 1 273 ? 24.705 2.121 -10.615 1.00 85.31 273 SER A CA 1
ATOM 2227 C C . SER A 1 273 ? 25.416 2.943 -11.699 1.00 85.31 273 SER A C 1
ATOM 2229 O O . SER A 1 273 ? 26.644 2.852 -11.752 1.00 85.31 273 SER A O 1
ATOM 2231 N N . PRO A 1 274 ? 24.731 3.763 -12.532 1.00 86.31 274 PRO A N 1
ATOM 2232 C CA . PRO A 1 274 ? 25.401 4.516 -13.590 1.00 86.31 274 PRO A CA 1
ATOM 2233 C C . PRO A 1 274 ? 26.447 5.515 -13.077 1.00 86.31 274 PRO A C 1
ATOM 2235 O O . PRO A 1 274 ? 27.358 5.869 -13.817 1.00 86.31 274 PRO A O 1
ATOM 2238 N N . PHE A 1 275 ? 26.360 5.952 -11.816 1.00 85.06 275 PHE A N 1
ATOM 2239 C CA . PHE A 1 275 ? 27.297 6.924 -11.242 1.00 85.06 275 PHE A CA 1
ATOM 2240 C C . PHE A 1 275 ? 28.656 6.330 -10.860 1.00 85.06 275 PHE A C 1
ATOM 2242 O O . PHE A 1 275 ? 29.622 7.077 -10.732 1.00 85.06 275 PHE A O 1
ATOM 2249 N N . PHE A 1 276 ? 28.742 5.015 -10.647 1.00 79.00 276 PHE A N 1
ATOM 2250 C CA . PHE A 1 276 ? 29.929 4.399 -10.047 1.00 79.00 276 PHE A CA 1
ATOM 2251 C C . PHE A 1 276 ? 30.893 3.757 -11.059 1.00 79.00 276 PHE A C 1
ATOM 2253 O O . PHE A 1 276 ? 31.923 3.246 -10.632 1.00 79.00 276 PHE A O 1
ATOM 2260 N N . ASP A 1 277 ? 30.574 3.772 -12.363 1.00 72.50 277 ASP A N 1
ATOM 2261 C CA . ASP A 1 277 ? 31.342 3.148 -13.469 1.00 72.50 277 ASP A CA 1
ATOM 2262 C C . ASP A 1 277 ? 31.988 1.793 -13.107 1.00 72.50 277 ASP A C 1
ATOM 2264 O O . ASP A 1 277 ? 33.113 1.455 -13.485 1.00 72.50 277 ASP A O 1
ATOM 2268 N N . VAL A 1 278 ? 31.279 0.995 -12.303 1.00 75.75 278 VAL A N 1
ATOM 2269 C CA . VAL A 1 278 ? 31.793 -0.286 -11.827 1.00 75.75 278 VAL A CA 1
ATOM 2270 C C . VAL A 1 278 ? 31.676 -1.275 -12.972 1.00 75.75 278 VAL A C 1
ATOM 2272 O O . VAL A 1 278 ? 30.592 -1.474 -13.509 1.00 75.75 278 VAL A O 1
ATOM 2275 N N . LYS A 1 279 ? 32.777 -1.937 -13.331 1.00 82.06 279 LYS A N 1
ATOM 2276 C CA . LYS A 1 279 ? 32.773 -2.971 -14.372 1.00 82.06 279 LYS A CA 1
ATOM 2277 C C . LYS A 1 279 ? 32.073 -4.233 -13.872 1.00 82.06 279 LYS A C 1
ATOM 2279 O O . LYS A 1 279 ? 32.700 -5.086 -13.247 1.00 82.06 279 LYS A O 1
ATOM 2284 N N . PHE A 1 280 ? 30.778 -4.354 -14.137 1.00 84.12 280 PHE A N 1
ATOM 2285 C CA . PHE A 1 280 ? 30.000 -5.555 -13.850 1.00 84.12 280 PHE A CA 1
ATOM 2286 C C . PHE A 1 280 ? 28.886 -5.754 -14.883 1.00 84.12 280 PHE A C 1
ATOM 2288 O O . PHE A 1 280 ? 28.447 -4.812 -15.535 1.00 84.12 280 PHE A O 1
ATOM 2295 N N . THR A 1 281 ? 28.427 -6.995 -15.021 1.00 87.44 281 THR A N 1
ATOM 2296 C CA . THR A 1 281 ? 27.225 -7.366 -15.779 1.00 87.44 281 THR A CA 1
ATOM 2297 C C . THR A 1 281 ? 26.256 -8.030 -14.811 1.00 87.44 281 THR A C 1
ATOM 2299 O O . THR A 1 281 ? 26.651 -8.925 -14.058 1.00 87.44 281 THR A O 1
ATOM 2302 N N . PHE A 1 282 ? 25.012 -7.557 -14.753 1.00 87.62 282 PHE A N 1
ATOM 2303 C CA . PHE A 1 282 ? 24.024 -8.095 -13.823 1.00 87.62 282 PHE A CA 1
ATOM 2304 C C . PHE A 1 282 ? 22.602 -8.000 -14.380 1.00 87.62 282 PHE A C 1
ATOM 2306 O O . PHE A 1 282 ? 22.133 -6.941 -14.800 1.00 87.62 282 PHE A O 1
ATOM 2313 N N . GLN A 1 283 ? 21.894 -9.132 -14.367 1.00 89.06 283 GLN A N 1
ATOM 2314 C CA . GLN A 1 283 ? 20.499 -9.247 -14.802 1.00 89.06 283 GLN A CA 1
ATOM 2315 C C . GLN A 1 283 ? 19.545 -8.712 -13.721 1.00 89.06 283 GLN A C 1
ATOM 2317 O O . GLN A 1 283 ? 18.816 -9.466 -13.082 1.00 89.06 283 GLN A O 1
ATOM 2322 N N . THR A 1 284 ? 19.553 -7.398 -13.510 1.00 89.62 284 THR A N 1
ATOM 2323 C CA . THR A 1 284 ? 18.708 -6.690 -12.533 1.00 89.62 284 THR A CA 1
ATOM 2324 C C . THR A 1 284 ? 17.211 -6.799 -12.803 1.00 89.62 284 THR A C 1
ATOM 2326 O O . THR A 1 284 ? 16.427 -6.492 -11.916 1.00 89.62 284 THR A O 1
ATOM 2329 N N . GLY A 1 285 ? 16.785 -7.293 -13.967 1.00 87.25 285 GLY A N 1
ATOM 2330 C CA . GLY A 1 285 ? 15.376 -7.500 -14.307 1.00 87.25 285 GLY A CA 1
ATOM 2331 C C . GLY A 1 285 ? 14.585 -8.366 -13.320 1.00 87.25 285 GLY A C 1
ATOM 2332 O O . GLY A 1 285 ? 13.369 -8.216 -13.246 1.00 87.25 285 GLY A O 1
ATOM 2333 N N . PHE A 1 286 ? 15.237 -9.181 -12.477 1.00 85.38 286 PHE A N 1
ATOM 2334 C CA . PHE A 1 286 ? 14.549 -9.901 -11.394 1.00 85.38 286 PHE A CA 1
ATOM 2335 C C . PHE A 1 286 ? 13.817 -8.965 -10.411 1.00 85.38 286 PHE A C 1
ATOM 2337 O O . PHE A 1 286 ? 12.883 -9.407 -9.743 1.00 85.38 286 PHE A O 1
ATOM 2344 N N . ILE A 1 287 ? 14.192 -7.680 -10.315 1.00 89.62 287 ILE A N 1
ATOM 2345 C CA . ILE A 1 287 ? 13.473 -6.712 -9.472 1.00 89.62 287 ILE A CA 1
ATOM 2346 C C . ILE A 1 287 ? 12.013 -6.555 -9.902 1.00 89.62 287 ILE A C 1
ATOM 2348 O O . ILE A 1 287 ? 11.168 -6.286 -9.054 1.00 89.62 287 ILE A O 1
ATOM 2352 N N . TYR A 1 288 ? 11.692 -6.769 -11.183 1.00 89.31 288 TYR A N 1
ATOM 2353 C CA . TYR A 1 288 ? 10.312 -6.711 -11.659 1.00 89.31 288 TYR A CA 1
ATOM 2354 C C . TYR A 1 288 ? 9.471 -7.857 -11.109 1.00 89.31 288 TYR A C 1
ATOM 2356 O O . TYR A 1 288 ? 8.322 -7.634 -10.748 1.00 89.31 288 TYR A O 1
ATOM 2364 N N . ALA A 1 289 ? 10.068 -9.029 -10.871 1.00 88.44 289 ALA A N 1
ATOM 2365 C CA . ALA A 1 289 ? 9.404 -10.084 -10.111 1.00 88.44 289 ALA A CA 1
ATOM 2366 C C . ALA A 1 289 ? 9.028 -9.594 -8.700 1.00 88.44 289 ALA A C 1
ATOM 2368 O O . ALA A 1 289 ? 7.919 -9.838 -8.233 1.00 88.44 289 ALA A O 1
ATOM 2369 N N . VAL A 1 290 ? 9.911 -8.839 -8.034 1.00 90.06 290 VAL A N 1
ATOM 2370 C CA . VAL A 1 290 ? 9.626 -8.251 -6.713 1.00 90.06 290 VAL A CA 1
ATOM 2371 C C . VAL A 1 290 ? 8.541 -7.171 -6.805 1.00 90.06 290 VAL A C 1
ATOM 2373 O O . VAL A 1 290 ? 7.638 -7.145 -5.967 1.00 90.06 290 VAL A O 1
ATOM 2376 N N . PHE A 1 291 ? 8.576 -6.322 -7.837 1.00 90.00 291 PHE A N 1
ATOM 2377 C CA . PHE A 1 291 ? 7.557 -5.290 -8.048 1.00 90.00 291 PHE A CA 1
ATOM 2378 C C . PHE A 1 291 ? 6.180 -5.893 -8.335 1.00 90.00 291 PHE A C 1
ATOM 2380 O O . PHE A 1 291 ? 5.193 -5.430 -7.766 1.00 90.00 291 PHE A O 1
ATOM 2387 N N . SER A 1 292 ? 6.109 -6.973 -9.112 1.00 90.31 292 SER A N 1
ATOM 2388 C CA . SER A 1 292 ? 4.857 -7.678 -9.419 1.00 90.31 292 SER A CA 1
ATOM 2389 C C . SER A 1 292 ? 4.160 -8.242 -8.173 1.00 90.31 292 SER A C 1
ATOM 2391 O O . SER A 1 292 ? 2.933 -8.343 -8.119 1.00 90.31 292 SER A O 1
ATOM 2393 N N . LEU A 1 293 ? 4.936 -8.572 -7.133 1.00 89.62 293 LEU A N 1
ATOM 2394 C CA . LEU A 1 293 ? 4.439 -9.124 -5.873 1.00 89.62 293 LEU A CA 1
ATOM 2395 C C . LEU A 1 293 ? 3.922 -8.058 -4.906 1.00 89.62 293 LEU A C 1
ATOM 2397 O O . LEU A 1 293 ? 3.129 -8.374 -4.019 1.00 89.62 293 LEU A O 1
ATOM 2401 N N . TYR A 1 294 ? 4.336 -6.802 -5.047 1.00 90.06 294 TYR A N 1
ATOM 2402 C CA . TYR A 1 294 ? 3.937 -5.754 -4.110 1.00 90.06 294 TYR A CA 1
ATOM 2403 C C . TYR A 1 294 ? 2.428 -5.456 -4.130 1.00 90.06 294 TYR A C 1
ATOM 2405 O O . TYR A 1 294 ? 1.835 -5.533 -3.052 1.00 90.06 294 TYR A O 1
ATOM 2413 N N . PRO A 1 295 ? 1.766 -5.170 -5.276 1.00 92.31 295 PRO A N 1
ATOM 2414 C CA . PRO A 1 295 ? 0.336 -4.867 -5.279 1.00 92.31 295 PRO A CA 1
ATOM 2415 C C . PRO A 1 295 ? -0.548 -5.948 -4.632 1.00 92.31 295 PRO A C 1
ATOM 2417 O O . PRO A 1 295 ? -1.388 -5.593 -3.802 1.00 92.31 295 PRO A O 1
ATOM 2420 N N . PRO A 1 296 ? -0.390 -7.257 -4.925 1.00 93.25 296 PRO A N 1
ATOM 2421 C CA . PRO A 1 296 ? -1.229 -8.270 -4.297 1.00 93.25 296 PRO A CA 1
ATOM 2422 C C . PRO A 1 296 ? -0.909 -8.441 -2.807 1.00 93.25 296 PRO A C 1
ATOM 2424 O O . PRO A 1 296 ? -1.836 -8.606 -2.011 1.00 93.25 296 PRO A O 1
ATOM 2427 N N . ILE A 1 297 ? 0.367 -8.365 -2.400 1.00 92.19 297 ILE A N 1
ATOM 2428 C CA . ILE A 1 297 ? 0.750 -8.476 -0.983 1.00 92.19 297 ILE A CA 1
ATOM 2429 C C . ILE A 1 297 ? 0.213 -7.286 -0.182 1.00 92.19 297 ILE A C 1
ATOM 2431 O O . ILE A 1 297 ? -0.333 -7.498 0.899 1.00 92.19 297 ILE A O 1
ATOM 2435 N N . GLU A 1 298 ? 0.317 -6.060 -0.701 1.00 88.81 298 GLU A N 1
ATOM 2436 C CA . GLU A 1 298 ? -0.214 -4.857 -0.047 1.00 88.81 298 GLU A CA 1
ATOM 2437 C C . GLU A 1 298 ? -1.732 -4.964 0.140 1.00 88.81 298 GLU A C 1
ATOM 2439 O O . GLU A 1 298 ? -2.229 -4.767 1.250 1.00 88.81 298 GLU A O 1
ATOM 2444 N N . THR A 1 299 ? -2.478 -5.361 -0.897 1.00 91.88 299 THR A N 1
ATOM 2445 C CA . THR A 1 299 ? -3.940 -5.511 -0.809 1.00 91.88 299 THR A CA 1
ATOM 2446 C C . THR A 1 299 ? -4.344 -6.586 0.206 1.00 91.88 299 THR A C 1
ATOM 2448 O O . THR A 1 299 ? -5.248 -6.364 1.021 1.00 91.88 299 THR A O 1
ATOM 2451 N N . VAL A 1 300 ? -3.658 -7.734 0.232 1.00 91.44 300 VAL A N 1
ATOM 2452 C CA . VAL A 1 300 ? -3.905 -8.785 1.234 1.00 91.44 300 VAL A CA 1
ATOM 2453 C C . VAL A 1 300 ? -3.552 -8.300 2.639 1.00 91.44 300 VAL A C 1
ATOM 2455 O O . VAL A 1 300 ? -4.358 -8.450 3.561 1.00 91.44 300 VAL A O 1
ATOM 2458 N N . ALA A 1 301 ? -2.385 -7.678 2.818 1.00 88.56 301 ALA A N 1
ATOM 2459 C CA . ALA A 1 301 ? -1.958 -7.133 4.101 1.00 88.56 301 ALA A CA 1
ATOM 2460 C C . ALA A 1 301 ? -2.966 -6.102 4.622 1.00 88.56 301 ALA A C 1
ATOM 2462 O O . ALA A 1 301 ? -3.355 -6.159 5.790 1.00 88.56 301 ALA A O 1
ATOM 2463 N N . PHE A 1 302 ? -3.458 -5.215 3.756 1.00 85.88 302 PHE A N 1
ATOM 2464 C CA . PHE A 1 302 ? -4.481 -4.233 4.092 1.00 85.88 302 PHE A CA 1
ATOM 2465 C C . PHE A 1 302 ? -5.783 -4.890 4.575 1.00 85.88 302 PHE A C 1
ATOM 2467 O O . PHE A 1 302 ? -6.288 -4.534 5.645 1.00 85.88 302 PHE A O 1
ATOM 2474 N N . MET A 1 303 ? -6.292 -5.891 3.848 1.00 88.38 303 MET A N 1
ATOM 2475 C CA . MET A 1 303 ? -7.504 -6.629 4.232 1.00 88.38 303 MET A CA 1
ATOM 2476 C C . MET A 1 303 ? -7.349 -7.409 5.548 1.00 88.38 303 MET A C 1
ATOM 2478 O O . MET A 1 303 ? -8.313 -7.541 6.304 1.00 88.38 303 MET A O 1
ATOM 2482 N N . LEU A 1 304 ? -6.152 -7.915 5.853 1.00 84.81 304 LEU A N 1
ATOM 2483 C CA . LEU A 1 304 ? -5.878 -8.611 7.115 1.00 84.81 304 LEU A CA 1
ATOM 2484 C C . LEU A 1 304 ? -5.744 -7.646 8.299 1.00 84.81 304 LEU A C 1
ATOM 2486 O O . LEU A 1 304 ? -6.202 -7.951 9.401 1.00 84.81 304 LEU A O 1
ATOM 2490 N N . ILE A 1 305 ? -5.120 -6.489 8.075 1.00 78.38 305 ILE A N 1
ATOM 2491 C CA . ILE A 1 305 ? -4.872 -5.467 9.096 1.00 78.38 305 ILE A CA 1
ATOM 2492 C C . ILE A 1 305 ? -6.164 -4.752 9.497 1.00 78.38 305 ILE A C 1
ATOM 2494 O O . ILE A 1 305 ? -6.388 -4.484 10.679 1.00 78.38 305 ILE A O 1
ATOM 2498 N N . VAL A 1 306 ? -7.011 -4.410 8.528 1.00 78.25 306 VAL A N 1
ATOM 2499 C CA . VAL A 1 306 ? -8.227 -3.643 8.791 1.00 78.25 306 VAL A CA 1
ATOM 2500 C C . VAL A 1 306 ? -9.333 -4.585 9.275 1.00 78.25 306 VAL A C 1
ATOM 2502 O O . VAL A 1 306 ? -9.785 -5.492 8.575 1.00 78.25 306 VAL A O 1
ATOM 2505 N N . SER A 1 307 ? -9.768 -4.363 10.518 1.00 74.19 307 SER A N 1
ATOM 2506 C CA . SER A 1 307 ? -10.655 -5.265 11.264 1.00 74.19 307 SER A CA 1
ATOM 2507 C C . SER A 1 307 ? -12.000 -5.523 10.583 1.00 74.19 307 SER A C 1
ATOM 2509 O O . SER A 1 307 ? -12.550 -6.611 10.714 1.00 74.19 307 SER A O 1
ATOM 2511 N N . GLU A 1 308 ? -12.529 -4.560 9.829 1.00 77.69 308 GLU A N 1
ATOM 2512 C CA . GLU A 1 308 ? -13.797 -4.719 9.116 1.00 77.69 308 GLU A CA 1
ATOM 2513 C C . GLU A 1 308 ? -13.711 -5.791 8.020 1.00 77.69 308 GLU A C 1
ATOM 2515 O O . GLU A 1 308 ? -14.543 -6.698 7.995 1.00 77.69 308 GLU A O 1
ATOM 2520 N N . TYR A 1 309 ? -12.657 -5.772 7.197 1.00 83.50 309 TYR A N 1
ATOM 2521 C CA . TYR A 1 309 ? -12.438 -6.803 6.178 1.00 83.50 309 TYR A CA 1
ATOM 2522 C C . TYR A 1 309 ? -12.103 -8.152 6.817 1.00 83.50 309 TYR A C 1
ATOM 2524 O O . TYR A 1 309 ? -12.725 -9.162 6.484 1.00 83.50 309 TYR A O 1
ATOM 2532 N N . SER A 1 310 ? -11.185 -8.189 7.790 1.00 82.50 310 SER A N 1
ATOM 2533 C CA . SER A 1 310 ? -10.807 -9.456 8.434 1.00 82.50 310 SER A CA 1
ATOM 2534 C C . SER A 1 310 ? -11.978 -10.124 9.166 1.00 82.50 310 SER A C 1
ATOM 2536 O O . SER A 1 310 ? -12.084 -11.352 9.163 1.00 82.50 310 SER A O 1
ATOM 2538 N N . ASN A 1 311 ? -12.914 -9.353 9.728 1.00 81.50 311 ASN A N 1
ATOM 2539 C CA . ASN A 1 311 ? -14.136 -9.891 10.324 1.00 81.50 311 ASN A CA 1
ATOM 2540 C C . ASN A 1 311 ? -15.104 -10.464 9.281 1.00 81.50 311 ASN A C 1
ATOM 2542 O O . ASN A 1 311 ? -15.742 -11.482 9.560 1.00 81.50 311 ASN A O 1
ATOM 2546 N N . ILE A 1 312 ? -15.210 -9.860 8.092 1.00 82.88 312 ILE A N 1
ATOM 2547 C CA . ILE A 1 312 ? -15.990 -10.422 6.977 1.00 82.88 312 ILE A CA 1
ATOM 2548 C C . ILE A 1 312 ? -15.409 -11.783 6.578 1.00 82.88 312 ILE A C 1
ATOM 2550 O O . ILE A 1 312 ? -16.153 -12.760 6.506 1.00 82.88 312 ILE A O 1
ATOM 2554 N N . PHE A 1 313 ? -14.085 -11.887 6.424 1.00 80.56 313 PHE A N 1
ATOM 2555 C CA . PHE A 1 313 ? -13.432 -13.161 6.108 1.00 80.56 313 PHE A CA 1
ATOM 2556 C C . PHE A 1 313 ? -13.625 -14.210 7.206 1.00 80.56 313 PHE A C 1
ATOM 2558 O O . PHE A 1 313 ? -14.000 -15.338 6.901 1.00 80.56 313 PHE A O 1
ATOM 2565 N N . LYS A 1 314 ? -13.470 -13.848 8.487 1.00 79.56 314 LYS A N 1
ATOM 2566 C CA . LYS A 1 314 ? -13.731 -14.765 9.614 1.00 79.56 314 LYS A CA 1
ATOM 2567 C C . LYS A 1 314 ? -15.178 -15.264 9.636 1.00 79.56 314 LYS A C 1
ATOM 2569 O O . LYS A 1 314 ? -15.408 -16.446 9.876 1.00 79.56 314 LYS A O 1
ATOM 2574 N N . LYS A 1 315 ? -16.155 -14.393 9.356 1.00 78.81 315 LYS A N 1
ATOM 2575 C CA . LYS A 1 315 ? -17.574 -14.777 9.255 1.00 78.81 315 LYS A CA 1
ATOM 2576 C C . LYS A 1 315 ? -17.834 -15.709 8.070 1.00 78.81 315 LYS A C 1
ATOM 2578 O O . LYS A 1 315 ? -18.605 -16.650 8.222 1.00 78.81 315 LYS A O 1
ATOM 2583 N N . SER A 1 316 ? -17.192 -15.477 6.926 1.00 74.50 316 SER A N 1
ATOM 2584 C CA . SER A 1 316 ? -17.300 -16.352 5.751 1.00 74.50 316 SER A CA 1
ATOM 2585 C C . SER A 1 316 ? -16.632 -17.712 5.973 1.00 74.50 316 SER A C 1
ATOM 2587 O O . SER A 1 316 ? -17.208 -18.726 5.603 1.00 74.50 316 SER A O 1
ATOM 2589 N N . ILE A 1 317 ? -15.473 -17.759 6.640 1.00 72.00 317 ILE A N 1
ATOM 2590 C CA . ILE A 1 317 ? -14.751 -19.005 6.961 1.00 72.00 317 ILE A CA 1
ATOM 2591 C C . ILE A 1 317 ? -15.502 -19.834 8.017 1.00 72.00 317 ILE A C 1
ATOM 2593 O O . ILE A 1 317 ? -15.555 -21.059 7.919 1.00 72.00 317 ILE A O 1
ATOM 2597 N N . ASN A 1 318 ? -16.137 -19.181 8.998 1.00 67.50 318 ASN A N 1
ATOM 2598 C CA . ASN A 1 318 ? -16.952 -19.862 10.011 1.00 67.50 318 ASN A CA 1
ATOM 2599 C C . ASN A 1 318 ? -18.334 -20.301 9.494 1.00 67.50 318 ASN A C 1
ATOM 2601 O O . ASN A 1 318 ? -18.998 -21.104 10.148 1.00 67.50 318 ASN A O 1
ATOM 2605 N N . ARG A 1 319 ? -18.772 -19.825 8.321 1.00 49.66 319 ARG A N 1
ATOM 2606 C CA . ARG A 1 319 ? -19.940 -20.360 7.610 1.00 49.66 319 ARG A CA 1
ATOM 2607 C C . ARG A 1 319 ? -19.508 -21.536 6.727 1.00 49.66 319 ARG A C 1
ATOM 2609 O O . ARG A 1 319 ? -19.363 -21.396 5.518 1.00 49.66 319 ARG A O 1
ATOM 2616 N N . ARG A 1 320 ? -19.331 -22.720 7.322 1.00 40.22 320 ARG A N 1
ATOM 2617 C CA . ARG A 1 320 ? -19.448 -23.981 6.560 1.00 40.22 320 ARG A CA 1
ATOM 2618 C C . ARG A 1 320 ? -20.915 -24.168 6.127 1.00 40.22 320 ARG A C 1
ATOM 2620 O O . ARG A 1 320 ? -21.797 -23.650 6.814 1.00 40.22 320 ARG A O 1
ATOM 2627 N N . PRO A 1 321 ? -21.198 -24.856 5.005 1.00 44.81 321 PRO A N 1
ATOM 2628 C CA . PRO A 1 321 ? -22.556 -24.987 4.488 1.00 44.81 321 PRO A CA 1
ATOM 2629 C C . PRO A 1 321 ? -23.392 -25.854 5.434 1.00 44.81 321 PRO A C 1
ATOM 2631 O O . PRO A 1 321 ? -23.310 -27.078 5.410 1.00 44.81 321 PRO A O 1
ATOM 2634 N N . SER A 1 322 ? -24.189 -25.222 6.292 1.00 36.59 322 SER A N 1
ATOM 2635 C CA . SER A 1 322 ? -25.295 -25.905 6.956 1.00 36.59 322 SER A CA 1
ATOM 2636 C C . SER A 1 322 ? -26.334 -26.263 5.894 1.00 36.59 322 SER A C 1
ATOM 2638 O O . SER A 1 322 ? -26.661 -25.430 5.047 1.00 36.59 322 SER A O 1
ATOM 2640 N N . ALA A 1 323 ? -26.802 -27.512 5.928 1.00 38.88 323 ALA A N 1
ATOM 2641 C CA . ALA A 1 323 ? -27.806 -28.085 5.034 1.00 38.88 323 ALA A CA 1
ATOM 2642 C C . ALA A 1 323 ? -29.012 -27.146 4.799 1.00 38.88 323 ALA A C 1
ATOM 2644 O O . ALA A 1 323 ? -29.348 -26.363 5.692 1.00 38.88 323 ALA A O 1
ATOM 2645 N N . PRO A 1 324 ? -29.674 -27.214 3.626 1.00 38.25 324 PRO A N 1
ATOM 2646 C CA . PRO A 1 324 ? -30.799 -26.339 3.316 1.00 38.25 324 PRO A CA 1
ATOM 2647 C C . PRO A 1 324 ? -31.905 -26.485 4.369 1.00 38.25 324 PRO A C 1
ATOM 2649 O O . PRO A 1 324 ? -32.405 -27.579 4.632 1.00 38.25 324 PRO A O 1
ATOM 2652 N N . ASP A 1 325 ? -32.254 -25.354 4.979 1.00 39.53 325 ASP A N 1
ATOM 2653 C CA . ASP A 1 325 ? -33.301 -25.229 5.985 1.00 39.53 325 ASP A CA 1
ATOM 2654 C C . ASP A 1 325 ? -34.673 -25.489 5.340 1.00 39.53 325 ASP A C 1
ATOM 2656 O O . ASP A 1 325 ? -35.153 -24.705 4.515 1.00 39.53 325 ASP A O 1
ATOM 2660 N N . LYS A 1 326 ? -35.303 -26.612 5.708 1.00 39.66 326 LYS A N 1
ATOM 2661 C CA . LYS A 1 326 ? -36.613 -27.053 5.197 1.00 39.66 326 LYS A CA 1
ATOM 2662 C C . LYS A 1 326 ? -37.755 -26.072 5.512 1.00 39.66 326 LYS A C 1
ATOM 2664 O O . LYS A 1 326 ? -38.829 -26.214 4.938 1.00 39.66 326 LYS A O 1
ATOM 2669 N N . ARG A 1 327 ? -37.538 -25.057 6.360 1.00 37.53 327 ARG A N 1
ATOM 2670 C CA . ARG A 1 327 ? -38.554 -24.045 6.711 1.00 37.53 327 ARG A CA 1
ATOM 2671 C C . ARG A 1 327 ? -38.868 -23.030 5.609 1.00 37.53 327 ARG A C 1
ATOM 2673 O O . ARG A 1 327 ? -39.938 -22.438 5.638 1.00 37.53 327 ARG A O 1
ATOM 2680 N N . LYS A 1 328 ? -37.999 -22.857 4.603 1.00 36.47 328 LYS A N 1
ATOM 2681 C CA . LYS A 1 328 ? -38.279 -21.926 3.489 1.00 36.47 328 LYS A CA 1
ATOM 2682 C C . LYS A 1 328 ? -39.264 -22.457 2.446 1.00 36.47 328 LYS A C 1
ATOM 2684 O O . LYS A 1 328 ? -39.810 -21.666 1.686 1.00 36.47 328 LYS A O 1
ATOM 2689 N N . ILE A 1 329 ? -39.509 -23.766 2.403 1.00 39.16 329 ILE A N 1
ATOM 2690 C CA . ILE A 1 329 ? -40.451 -24.354 1.438 1.00 39.16 329 ILE A CA 1
ATOM 2691 C C . ILE A 1 329 ? -41.895 -24.165 1.932 1.00 39.16 329 ILE A C 1
ATOM 2693 O O . ILE A 1 329 ? -42.753 -23.787 1.145 1.00 39.16 329 ILE A O 1
ATOM 2697 N N . SER A 1 330 ? -42.139 -24.270 3.244 1.00 35.75 330 SER A N 1
ATOM 2698 C CA . SER A 1 330 ? -43.474 -24.070 3.827 1.00 35.75 330 SER A CA 1
ATOM 2699 C C . SER A 1 330 ? -43.963 -22.616 3.784 1.00 35.75 330 SER A C 1
ATOM 2701 O O . SER A 1 330 ? -45.150 -22.378 3.608 1.00 35.75 330 SER A O 1
ATOM 2703 N N . GLU A 1 331 ? -43.066 -21.627 3.877 1.00 38.56 331 GLU A 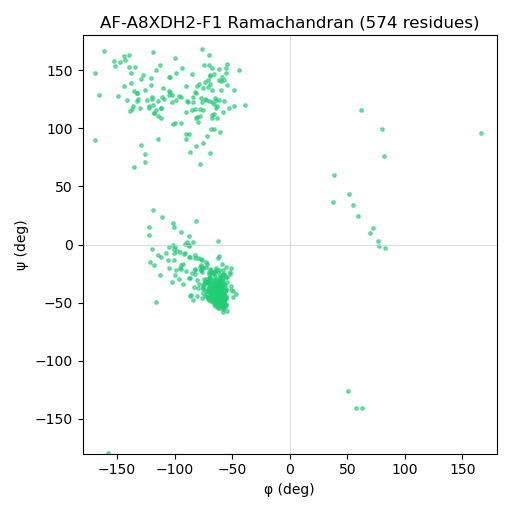N 1
ATOM 2704 C CA . GLU A 1 331 ? -43.448 -20.202 3.805 1.00 38.56 331 GLU A CA 1
ATOM 2705 C C . GLU A 1 331 ? -43.788 -19.740 2.372 1.00 38.56 331 GLU A C 1
ATOM 2707 O O . GLU A 1 331 ? -44.479 -18.734 2.180 1.00 38.56 331 GLU A O 1
ATOM 2712 N N . THR A 1 332 ? -43.330 -20.477 1.352 1.00 36.34 332 THR A N 1
ATOM 2713 C CA . THR A 1 332 ? -43.602 -20.146 -0.058 1.00 36.34 332 THR A CA 1
ATOM 2714 C C . THR A 1 332 ? -45.004 -20.611 -0.481 1.00 36.34 332 THR A C 1
ATOM 2716 O O . THR A 1 332 ? -45.660 -19.934 -1.266 1.00 36.34 332 THR A O 1
ATOM 2719 N N . GLU A 1 333 ? -45.523 -21.694 0.108 1.00 39.06 333 GLU A N 1
ATOM 2720 C CA . GLU A 1 333 ? -46.879 -22.198 -0.176 1.00 39.06 333 GLU A CA 1
ATOM 2721 C C . GLU A 1 333 ? -47.970 -21.383 0.549 1.00 39.06 333 GLU A C 1
ATOM 2723 O O . GLU A 1 333 ? -49.028 -21.108 -0.016 1.00 39.06 333 GLU A O 1
ATOM 2728 N N . GLU A 1 334 ? -47.689 -20.876 1.756 1.00 36.69 334 GLU A N 1
ATOM 2729 C CA . GLU A 1 334 ? -48.643 -20.076 2.547 1.00 36.69 334 GLU A CA 1
ATOM 2730 C C . GLU A 1 334 ? -48.790 -18.619 2.042 1.00 36.69 334 GLU A C 1
ATOM 2732 O O . GLU A 1 334 ? -49.786 -17.929 2.303 1.00 36.69 334 GLU A O 1
ATOM 2737 N N . SER A 1 335 ? -47.798 -18.133 1.285 1.00 37.50 335 SER A N 1
ATOM 2738 C CA . SER A 1 335 ? -47.785 -16.781 0.710 1.00 37.50 335 SER A CA 1
ATOM 2739 C C . SER A 1 335 ? -48.490 -16.689 -0.650 1.00 37.50 335 SER A C 1
ATOM 2741 O O . SER A 1 335 ? -49.105 -15.656 -0.937 1.00 37.50 335 SER A O 1
ATOM 2743 N N . GLU A 1 336 ? -48.515 -17.762 -1.449 1.00 39.38 336 GLU A N 1
ATOM 2744 C CA . GLU A 1 336 ? -49.286 -17.808 -2.702 1.00 39.38 336 GLU A CA 1
ATOM 2745 C C . GLU A 1 336 ? -50.805 -17.877 -2.465 1.00 39.38 336 GLU A C 1
ATOM 2747 O O . GLU A 1 336 ? -51.583 -17.283 -3.222 1.00 39.38 336 GLU A O 1
ATOM 2752 N N . GLU A 1 337 ? -51.248 -18.517 -1.379 1.00 37.91 337 GLU A N 1
ATOM 2753 C CA . GLU A 1 337 ? -52.674 -18.642 -1.053 1.00 37.91 337 GLU A CA 1
ATOM 2754 C C . GLU A 1 337 ? -53.273 -17.325 -0.517 1.00 37.91 337 GLU A C 1
ATOM 2756 O O . GLU A 1 337 ? -54.404 -16.947 -0.852 1.00 37.91 337 GLU A O 1
ATOM 2761 N N . ASN A 1 338 ? -52.474 -16.539 0.212 1.00 34.53 338 ASN A N 1
ATOM 2762 C CA . ASN A 1 338 ? -52.875 -15.223 0.716 1.00 34.53 338 ASN A CA 1
ATOM 2763 C C . ASN A 1 338 ? -52.874 -14.117 -0.358 1.00 34.53 338 ASN A C 1
ATOM 2765 O O . ASN A 1 338 ? -53.571 -13.108 -0.205 1.00 34.53 338 ASN A O 1
ATOM 2769 N N . MET A 1 339 ? -52.168 -14.299 -1.482 1.00 35.78 339 MET A N 1
ATOM 2770 C CA . MET A 1 339 ? -52.068 -13.281 -2.540 1.00 35.78 339 MET A CA 1
ATOM 2771 C C . MET A 1 339 ? -53.330 -13.175 -3.423 1.00 35.78 339 MET A C 1
ATOM 2773 O O . MET A 1 339 ? -53.515 -12.178 -4.124 1.00 35.78 339 MET A O 1
ATOM 2777 N N . LYS A 1 340 ? -54.257 -14.144 -3.357 1.00 37.78 340 LYS A N 1
ATOM 2778 C CA . LYS A 1 340 ? -55.516 -14.124 -4.134 1.00 37.78 340 LYS A CA 1
ATOM 2779 C C . LYS A 1 340 ? -56.674 -13.367 -3.467 1.00 37.78 340 LYS A C 1
ATOM 2781 O O . LYS A 1 340 ? -57.669 -13.084 -4.133 1.00 37.78 340 LYS A O 1
ATOM 2786 N N . LYS A 1 341 ? -56.568 -12.976 -2.191 1.00 38.00 341 LYS A N 1
ATOM 2787 C CA . LYS A 1 341 ? -57.658 -12.318 -1.442 1.00 38.00 341 LYS A CA 1
ATOM 2788 C C . LYS A 1 341 ? -57.224 -10.985 -0.827 1.00 38.00 341 LYS A C 1
ATOM 2790 O O . LYS A 1 341 ? -57.013 -10.913 0.376 1.00 38.00 341 LYS A O 1
ATOM 2795 N N . LYS A 1 342 ? -57.142 -9.923 -1.641 1.00 32.44 342 LYS A N 1
ATOM 2796 C CA . LYS A 1 342 ? -57.511 -8.520 -1.304 1.00 32.44 342 LYS A CA 1
ATOM 2797 C C . LYS A 1 342 ? -56.966 -7.552 -2.362 1.00 32.44 342 LYS A C 1
ATOM 2799 O O . LYS A 1 342 ? -55.834 -7.084 -2.290 1.00 32.44 342 LYS A O 1
ATOM 2804 N N . LYS A 1 343 ? -57.817 -7.202 -3.329 1.00 35.75 343 LYS A N 1
ATOM 2805 C CA . LYS A 1 343 ? -57.678 -5.992 -4.150 1.00 35.75 343 LYS A CA 1
ATOM 2806 C C . LYS A 1 343 ? -58.308 -4.820 -3.391 1.00 35.75 343 LYS A C 1
ATOM 2808 O O . LYS A 1 343 ? -59.508 -4.853 -3.173 1.00 35.75 343 LYS A O 1
ATOM 2813 N N . HIS A 1 344 ? -57.516 -3.819 -3.005 1.00 31.42 344 HIS A N 1
ATOM 2814 C CA . HIS A 1 344 ? -57.876 -2.388 -3.015 1.00 31.42 344 HIS A CA 1
ATOM 2815 C C . HIS A 1 344 ? -56.620 -1.527 -2.756 1.00 31.42 344 HIS A C 1
ATOM 2817 O O . HIS A 1 344 ? -55.702 -1.978 -2.067 1.00 31.42 344 HIS A O 1
ATOM 2823 N N . PRO A 1 345 ? -56.528 -0.318 -3.344 1.00 30.81 345 PRO A N 1
ATOM 2824 C CA . PRO A 1 345 ? -55.258 0.370 -3.545 1.00 30.81 345 PRO A CA 1
ATOM 2825 C C . PRO A 1 345 ? -54.837 1.148 -2.294 1.00 30.81 345 PRO A C 1
ATOM 2827 O O . PRO A 1 345 ? -55.546 2.041 -1.837 1.00 30.81 345 PRO A O 1
ATOM 2830 N N . LYS A 1 346 ? -53.647 0.853 -1.760 1.00 30.34 346 LYS A N 1
ATOM 2831 C CA . LYS A 1 346 ? -52.957 1.735 -0.811 1.00 30.34 346 LYS A CA 1
ATOM 2832 C C . LYS A 1 346 ? -51.846 2.479 -1.543 1.00 30.34 346 LYS A C 1
ATOM 2834 O O . LYS A 1 346 ? -50.966 1.861 -2.139 1.00 30.34 346 LYS A O 1
ATOM 2839 N N . LEU A 1 347 ? -51.927 3.810 -1.490 1.00 30.64 347 LEU A N 1
ATOM 2840 C CA . LEU A 1 347 ? -50.907 4.765 -1.919 1.00 30.64 347 LEU A CA 1
ATOM 2841 C C . LEU A 1 347 ? -49.499 4.267 -1.550 1.00 30.64 347 LEU A C 1
ATOM 2843 O O . LEU A 1 347 ? -49.173 4.111 -0.372 1.00 30.64 347 LEU A O 1
ATOM 2847 N N . LYS A 1 348 ? -48.644 4.079 -2.559 1.00 29.12 348 LYS A N 1
ATOM 2848 C CA . LYS A 1 348 ? -47.197 3.955 -2.366 1.00 29.12 348 LYS A CA 1
ATOM 2849 C C . LYS A 1 348 ? -46.670 5.298 -1.859 1.00 29.12 348 LYS A C 1
ATOM 2851 O O . LYS A 1 348 ? -46.439 6.212 -2.647 1.00 29.12 348 LYS A O 1
ATOM 2856 N N . ARG A 1 349 ? -46.456 5.418 -0.546 1.00 28.39 349 ARG A N 1
ATOM 2857 C CA . ARG A 1 349 ? -45.554 6.437 0.003 1.00 28.39 349 ARG A CA 1
ATOM 2858 C C . ARG A 1 349 ? -44.152 6.132 -0.523 1.00 28.39 349 ARG A C 1
ATOM 2860 O O . ARG A 1 349 ? -43.547 5.118 -0.183 1.00 28.39 349 ARG A O 1
ATOM 2867 N N . LYS A 1 350 ? -43.696 6.994 -1.424 1.00 26.84 350 LYS A N 1
ATOM 2868 C CA . LYS A 1 350 ? -42.348 7.039 -1.982 1.00 26.84 350 LYS A CA 1
ATOM 2869 C C . LYS A 1 350 ? -41.415 7.441 -0.834 1.00 26.84 350 LYS A C 1
ATOM 2871 O O . LYS A 1 350 ? -41.488 8.571 -0.367 1.00 26.84 350 LYS A O 1
ATOM 2876 N N . TRP A 1 351 ? -40.595 6.521 -0.333 1.00 25.20 351 TRP A N 1
ATOM 2877 C CA . TRP A 1 351 ? -39.512 6.872 0.587 1.00 25.20 351 TRP A CA 1
ATOM 2878 C C . TRP A 1 351 ? -38.396 7.527 -0.231 1.00 25.20 351 TRP A C 1
ATOM 2880 O O . TRP A 1 351 ? -37.508 6.853 -0.741 1.00 25.20 351 TRP A O 1
ATOM 2890 N N . GLN A 1 352 ? -38.493 8.841 -0.420 1.00 28.62 352 GLN A N 1
ATOM 2891 C CA . GLN A 1 352 ? -37.319 9.689 -0.593 1.00 28.62 352 GLN A CA 1
ATOM 2892 C C . GLN A 1 352 ? -36.943 10.145 0.814 1.00 28.62 352 GLN A C 1
ATOM 2894 O O . GLN A 1 352 ? -37.555 11.065 1.342 1.00 28.62 352 GLN A O 1
ATOM 2899 N N . ALA A 1 353 ? -36.017 9.434 1.449 1.00 30.52 353 ALA A N 1
ATOM 2900 C CA . ALA A 1 353 ? -35.322 9.959 2.610 1.00 30.52 353 ALA A CA 1
ATOM 2901 C C . ALA A 1 353 ? -33.974 10.464 2.100 1.00 30.52 353 ALA A C 1
ATOM 2903 O O . ALA A 1 353 ? -33.099 9.675 1.749 1.00 30.52 353 ALA A O 1
ATOM 2904 N N . GLU A 1 354 ? -33.844 11.783 1.994 1.00 32.53 354 GLU A N 1
ATOM 2905 C CA . GLU A 1 354 ? -32.554 12.419 2.221 1.00 32.53 354 GLU A CA 1
ATOM 2906 C C . GLU A 1 354 ? -32.083 11.916 3.593 1.00 32.53 354 GLU A C 1
ATOM 2908 O O . GLU A 1 354 ? -32.794 12.080 4.585 1.00 32.53 354 GLU A O 1
ATOM 2913 N N . GLU A 1 355 ? -30.959 11.196 3.649 1.00 36.88 355 GLU A N 1
ATOM 2914 C CA . GLU A 1 355 ? -30.350 10.783 4.917 1.00 36.88 355 GLU A CA 1
ATOM 2915 C C . GLU A 1 355 ? -29.789 12.028 5.611 1.00 36.88 355 GLU A C 1
ATOM 2917 O O . GLU A 1 355 ? -28.597 12.333 5.569 1.00 36.88 355 GLU A O 1
ATOM 2922 N N . GLU A 1 356 ? -30.681 12.789 6.232 1.00 37.22 356 GLU A N 1
ATOM 2923 C CA . GLU A 1 356 ? -30.320 13.778 7.225 1.00 37.22 356 GLU A CA 1
ATOM 2924 C C . GLU A 1 356 ? -29.740 12.999 8.413 1.00 37.22 356 GLU A C 1
ATOM 2926 O O . GLU A 1 356 ? -30.429 12.200 9.053 1.00 37.22 356 GLU A O 1
ATOM 2931 N N . PHE A 1 357 ? -28.437 13.150 8.668 1.00 38.97 357 PHE A N 1
ATOM 2932 C CA . PHE A 1 357 ? -27.789 12.554 9.834 1.00 38.97 357 PHE A CA 1
ATOM 2933 C C . PHE A 1 357 ? -28.461 13.113 11.092 1.00 38.97 357 PHE A C 1
ATOM 2935 O O . PHE A 1 357 ? -28.105 14.198 11.554 1.00 38.97 357 PHE A O 1
ATOM 2942 N N . LEU A 1 358 ? -29.428 12.382 11.656 1.00 46.38 358 LEU A N 1
ATOM 2943 C CA . LEU A 1 358 ? -30.014 12.742 12.941 1.00 46.38 358 LEU A CA 1
ATOM 2944 C C . LEU A 1 358 ? -28.884 12.787 13.972 1.00 46.38 358 LEU A C 1
ATOM 2946 O O . LEU A 1 358 ? -28.258 11.772 14.289 1.00 46.38 358 LEU A O 1
ATOM 2950 N N . GLY A 1 359 ? -28.613 13.982 14.493 1.00 56.19 359 GLY A N 1
ATOM 2951 C CA . GLY A 1 359 ? -27.700 14.147 15.612 1.00 56.19 359 GLY A CA 1
ATOM 2952 C C . GLY A 1 359 ? -28.152 13.277 16.784 1.00 56.19 359 GLY A C 1
ATOM 2953 O O . GLY A 1 359 ? -29.345 13.089 17.003 1.00 56.19 359 GLY A O 1
ATOM 2954 N N . LEU A 1 360 ? -27.203 12.773 17.575 1.00 59.28 360 LEU A N 1
ATOM 2955 C CA . LEU A 1 360 ? -27.465 11.878 18.712 1.00 59.28 360 LEU A CA 1
ATOM 2956 C C . LEU A 1 360 ? -28.531 12.420 19.696 1.00 59.28 360 LEU A C 1
ATOM 2958 O O . LEU A 1 360 ? -29.180 11.651 20.391 1.00 59.28 360 LEU A O 1
ATOM 2962 N N . GLN A 1 361 ? -28.712 13.746 19.743 1.00 65.94 361 GLN A N 1
ATOM 2963 C CA . GLN A 1 361 ? -29.704 14.460 20.560 1.00 65.94 361 GLN A CA 1
ATOM 2964 C C . GLN A 1 361 ? -31.157 14.303 20.075 1.00 65.94 361 GLN A C 1
ATOM 2966 O O . GLN A 1 361 ? -32.078 14.610 20.822 1.00 65.94 361 GLN A O 1
ATOM 2971 N N . LEU A 1 362 ? -31.361 13.854 18.836 1.00 66.50 362 LEU A N 1
ATOM 2972 C CA . LEU A 1 362 ? -32.671 13.684 18.201 1.00 66.50 362 LEU A CA 1
ATOM 2973 C C . LEU A 1 362 ? -33.131 12.216 18.205 1.00 66.50 362 LEU A C 1
ATOM 2975 O O . LEU A 1 362 ? -34.206 11.906 17.694 1.00 66.50 362 LEU A O 1
ATOM 2979 N N . LEU A 1 363 ? -32.320 11.298 18.749 1.00 73.81 363 LEU A N 1
ATOM 2980 C CA . LEU A 1 363 ? -32.670 9.882 18.818 1.00 73.81 363 LEU A CA 1
ATOM 2981 C C . LEU A 1 363 ? -33.817 9.646 19.816 1.00 73.81 363 LEU A C 1
ATOM 2983 O O . LEU A 1 363 ? -33.785 10.187 20.920 1.00 73.81 363 LEU A O 1
ATOM 2987 N N . PRO A 1 364 ? -34.796 8.787 19.481 1.00 76.81 364 PRO A N 1
ATOM 2988 C CA . PRO A 1 364 ? -35.800 8.332 20.437 1.00 76.81 364 PRO A CA 1
ATOM 2989 C C . PRO A 1 364 ? -35.177 7.631 21.659 1.00 76.81 364 PRO A C 1
ATOM 2991 O O . PRO A 1 364 ? -34.210 6.873 21.525 1.00 76.81 364 PRO A O 1
ATOM 2994 N N . SER A 1 365 ? -35.770 7.810 22.844 1.00 76.50 365 SER A N 1
ATOM 2995 C CA . SER A 1 365 ? -35.244 7.267 24.111 1.00 76.50 365 SER A CA 1
ATOM 2996 C C . SER A 1 365 ? -35.116 5.749 24.132 1.00 76.50 365 SER A C 1
ATOM 2998 O O . SER A 1 365 ? -34.138 5.224 24.649 1.00 76.50 365 SER A O 1
ATOM 3000 N N . ASN A 1 366 ? -36.036 5.025 23.498 1.00 77.88 366 ASN A N 1
ATOM 3001 C CA . ASN A 1 366 ? -35.953 3.572 23.351 1.00 77.88 366 ASN A CA 1
ATOM 3002 C C . ASN A 1 366 ? -34.739 3.125 22.513 1.00 77.88 366 ASN A C 1
ATOM 3004 O O . ASN A 1 366 ? -34.113 2.107 22.819 1.00 77.88 366 ASN A O 1
ATOM 3008 N N . VAL A 1 367 ? -34.377 3.883 21.475 1.00 79.00 367 VAL A N 1
ATOM 3009 C CA . VAL A 1 367 ? -33.193 3.599 20.650 1.00 79.00 367 VAL A CA 1
ATOM 3010 C C . VAL A 1 367 ? -31.928 3.897 21.445 1.00 79.00 367 VAL A C 1
ATOM 3012 O O . VAL A 1 367 ? -31.037 3.051 21.514 1.00 79.00 367 VAL A O 1
ATOM 3015 N N . MET A 1 368 ? -31.882 5.053 22.111 1.00 79.94 368 MET A N 1
ATOM 3016 C CA . MET A 1 368 ? -30.767 5.439 22.978 1.00 79.94 368 MET A CA 1
ATOM 3017 C C . MET A 1 368 ? -30.532 4.403 24.082 1.00 79.94 368 MET A C 1
ATOM 3019 O O . MET A 1 368 ? -29.404 3.968 24.315 1.00 79.94 368 MET A O 1
ATOM 3023 N N . ARG A 1 369 ? -31.620 3.919 24.684 1.00 84.44 369 ARG A N 1
ATOM 3024 C CA . ARG A 1 369 ? -31.603 2.871 25.697 1.00 84.44 369 ARG A CA 1
ATOM 3025 C C . ARG A 1 369 ? -31.007 1.565 25.184 1.00 84.44 369 ARG A C 1
ATOM 3027 O O . ARG A 1 369 ? -30.141 0.986 25.833 1.00 84.44 369 ARG A O 1
ATOM 3034 N N . THR A 1 370 ? -31.435 1.136 23.998 1.00 84.69 370 THR A N 1
ATOM 3035 C CA . THR A 1 370 ? -30.942 -0.094 23.358 1.00 84.69 370 THR A CA 1
ATOM 3036 C C . THR A 1 370 ? -29.447 0.002 23.049 1.00 84.69 370 THR A C 1
ATOM 3038 O O . THR A 1 370 ? -28.712 -0.976 23.189 1.00 84.69 370 THR A O 1
ATOM 3041 N N . ILE A 1 371 ? -28.979 1.188 22.646 1.00 83.88 371 ILE A N 1
ATOM 3042 C CA . ILE A 1 371 ? -27.559 1.459 22.406 1.00 83.88 371 ILE A CA 1
ATOM 3043 C C . ILE A 1 371 ? -26.769 1.313 23.712 1.00 83.88 371 ILE A C 1
ATOM 3045 O O . ILE A 1 371 ? -25.789 0.568 23.749 1.00 83.88 371 ILE A O 1
ATOM 3049 N N . VAL A 1 372 ? -27.218 1.965 24.790 1.00 88.62 372 VAL A N 1
ATOM 3050 C CA . VAL A 1 372 ? -26.568 1.889 26.107 1.00 88.62 372 VAL A CA 1
ATOM 3051 C C . VAL A 1 372 ? -26.561 0.449 26.637 1.00 88.62 372 VAL A C 1
ATOM 3053 O O . VAL A 1 372 ? -25.532 -0.017 27.116 1.00 88.62 372 VAL A O 1
ATOM 3056 N N . GLU A 1 373 ? -27.644 -0.308 26.479 1.00 87.75 373 GLU A N 1
ATOM 3057 C CA . GLU A 1 373 ? -27.746 -1.715 26.905 1.00 87.75 373 GLU A CA 1
ATOM 3058 C C . GLU A 1 373 ? -26.712 -2.654 26.268 1.00 87.75 373 GLU A C 1
ATOM 3060 O O . GLU A 1 373 ? -26.362 -3.682 26.853 1.00 87.75 373 GLU A O 1
ATOM 3065 N N . LYS A 1 374 ? -26.224 -2.321 25.070 1.00 86.75 374 LYS A N 1
ATOM 3066 C CA . LYS A 1 374 ? -25.255 -3.132 24.318 1.00 86.75 374 LYS A CA 1
ATOM 3067 C C . LYS A 1 374 ? -23.809 -2.665 24.474 1.00 86.75 374 LYS A C 1
ATOM 3069 O O . LYS A 1 374 ? -22.915 -3.335 23.963 1.00 86.75 374 LYS A O 1
ATOM 3074 N N . MET A 1 375 ? -23.585 -1.547 25.156 1.00 87.56 375 MET A N 1
ATOM 3075 C CA . MET A 1 375 ? -22.257 -0.990 25.391 1.00 87.56 375 MET A CA 1
ATOM 3076 C C . MET A 1 375 ? -21.577 -1.616 26.613 1.00 87.56 375 MET A C 1
ATOM 3078 O O . MET A 1 375 ? -22.204 -1.944 27.623 1.00 87.56 375 MET A O 1
ATOM 3082 N N . SER A 1 376 ? -20.256 -1.725 26.527 1.00 91.69 376 SER A N 1
ATOM 3083 C CA . SER A 1 376 ? -19.375 -2.008 27.658 1.00 91.69 376 SER A CA 1
ATOM 3084 C C . SER A 1 376 ? -19.293 -0.821 28.629 1.00 91.69 376 SER A C 1
ATOM 3086 O O . SER A 1 376 ? -19.580 0.322 28.266 1.00 91.69 376 SER A O 1
ATOM 3088 N N . VAL A 1 377 ? -18.818 -1.055 29.858 1.00 89.12 377 VAL A N 1
ATOM 3089 C CA . VAL A 1 377 ? -18.625 0.026 30.854 1.00 89.12 377 VAL A CA 1
ATOM 3090 C C . VAL A 1 377 ? -17.637 1.088 30.353 1.00 89.12 377 VAL A C 1
ATOM 3092 O O . VAL A 1 377 ? -17.793 2.281 30.614 1.00 89.12 377 VAL A O 1
ATOM 3095 N N . GLU A 1 378 ? -16.620 0.673 29.592 1.00 87.62 378 GLU A N 1
ATOM 3096 C CA . GLU A 1 378 ? -15.652 1.593 28.984 1.00 87.62 378 GLU A CA 1
ATOM 3097 C C . GLU A 1 378 ? -16.302 2.460 27.894 1.00 87.62 378 GLU A C 1
ATOM 3099 O O . GLU A 1 378 ? -16.043 3.663 27.813 1.00 87.62 378 GLU A O 1
ATOM 3104 N N . GLU A 1 379 ? -17.193 1.877 27.091 1.00 88.88 379 GLU A N 1
ATOM 3105 C CA . GLU A 1 379 ? -17.977 2.616 26.103 1.00 88.88 379 GLU A CA 1
ATOM 3106 C C . GLU A 1 379 ? -18.969 3.568 26.772 1.00 88.88 379 GLU A C 1
ATOM 3108 O O . GLU A 1 379 ? -19.028 4.719 26.352 1.00 88.88 379 GLU A O 1
ATOM 3113 N N . HIS A 1 380 ? -19.645 3.178 27.862 1.00 90.12 380 HIS A N 1
ATOM 3114 C CA . HIS A 1 380 ? -20.485 4.090 28.658 1.00 90.12 380 HIS A CA 1
ATOM 3115 C C . HIS A 1 380 ? -19.706 5.314 29.143 1.00 90.12 380 HIS A C 1
ATOM 3117 O O . HIS A 1 380 ? -20.181 6.445 29.023 1.00 90.12 380 HIS A O 1
ATOM 3123 N N . ALA A 1 381 ? -18.486 5.113 29.651 1.00 86.50 381 ALA A N 1
ATOM 3124 C CA . ALA A 1 381 ? -17.646 6.191 30.169 1.00 86.50 381 ALA A CA 1
ATOM 3125 C C . ALA A 1 381 ? -17.205 7.200 29.093 1.00 86.50 381 ALA A C 1
ATOM 3127 O O . ALA A 1 381 ? -16.943 8.366 29.420 1.00 86.50 381 ALA A O 1
ATOM 3128 N N . ASN A 1 382 ? -17.123 6.762 27.834 1.00 87.31 382 ASN A N 1
ATOM 3129 C CA . ASN A 1 382 ? -16.862 7.616 26.678 1.00 87.31 382 ASN A CA 1
ATOM 3130 C C . ASN A 1 382 ? -18.155 8.240 26.141 1.00 87.31 382 ASN A C 1
ATOM 3132 O O . ASN A 1 382 ? -18.188 9.438 25.873 1.00 87.31 382 ASN A O 1
ATOM 3136 N N . PHE A 1 383 ? -19.226 7.454 26.048 1.00 86.88 383 PHE A N 1
ATOM 3137 C CA . PHE A 1 383 ? -20.525 7.861 25.523 1.00 86.88 383 PHE A CA 1
ATOM 3138 C C . PHE A 1 383 ? -21.148 8.990 26.348 1.00 86.88 383 PHE A C 1
ATOM 3140 O O . PHE A 1 383 ? -21.571 9.998 25.789 1.00 86.88 383 PHE A O 1
ATOM 3147 N N . ARG A 1 384 ? -21.058 8.912 27.682 1.00 88.06 384 ARG A N 1
ATOM 3148 C CA . ARG A 1 384 ? -21.506 9.978 28.598 1.00 88.06 384 ARG A CA 1
ATOM 3149 C C . ARG A 1 384 ? -20.816 11.334 28.389 1.00 88.06 384 ARG A C 1
ATOM 3151 O O . ARG A 1 384 ? -21.277 12.332 28.927 1.00 88.06 384 ARG A O 1
ATOM 3158 N N . LYS A 1 385 ? -19.676 11.381 27.685 1.00 85.50 385 LYS A N 1
ATOM 3159 C CA . LYS A 1 385 ? -18.932 12.622 27.392 1.00 85.50 385 LYS A CA 1
ATOM 3160 C C . LYS A 1 385 ? -19.345 13.257 26.062 1.00 85.50 385 LYS A C 1
ATOM 3162 O O . LYS A 1 385 ? -18.876 14.348 25.755 1.00 85.50 385 LYS A O 1
ATOM 3167 N N . VAL A 1 386 ? -20.169 12.575 25.262 1.00 79.38 386 VAL A N 1
ATOM 3168 C CA . VAL A 1 386 ? -20.545 13.015 23.911 1.00 79.38 386 VAL A CA 1
ATOM 3169 C C . VAL A 1 386 ? -21.572 14.148 23.960 1.00 79.38 386 VAL A C 1
ATOM 3171 O O . VAL A 1 386 ? -21.411 15.145 23.262 1.00 79.38 386 VAL A O 1
ATOM 3174 N N . CYS A 1 387 ? -22.616 14.020 24.783 1.00 82.62 387 CYS A N 1
ATOM 3175 C CA . CYS A 1 387 ? -23.613 15.067 25.020 1.00 82.62 387 CYS A CA 1
ATOM 3176 C C . CYS A 1 387 ? -24.389 14.816 26.324 1.00 82.62 387 CYS A C 1
ATOM 3178 O O . CYS A 1 387 ? -24.357 13.707 26.860 1.00 82.62 387 CYS A O 1
ATOM 3180 N N . TYR A 1 388 ? -25.130 15.824 26.800 1.00 78.88 388 TYR A N 1
ATOM 3181 C CA . TYR A 1 388 ? -25.982 15.707 27.993 1.00 78.88 388 TYR A CA 1
ATOM 3182 C C . TYR A 1 388 ? -27.008 14.574 27.883 1.00 78.88 388 TYR A C 1
ATOM 3184 O O . TYR A 1 388 ? -27.173 13.811 28.825 1.00 78.88 388 TYR A O 1
ATOM 3192 N N . TYR A 1 389 ? -27.619 14.384 26.710 1.00 82.88 389 TYR A N 1
ATOM 3193 C CA . TYR A 1 389 ? -28.595 13.311 26.520 1.00 82.88 389 TYR A CA 1
ATOM 3194 C C . TYR A 1 389 ? -27.984 11.908 26.691 1.00 82.88 389 TYR A C 1
ATOM 3196 O O . TYR A 1 389 ? -28.574 11.034 27.319 1.00 82.88 389 TYR A O 1
ATOM 3204 N N . ALA A 1 390 ? -26.758 11.705 26.198 1.00 82.69 390 ALA A N 1
ATOM 3205 C CA . ALA A 1 390 ? -26.018 10.461 26.400 1.00 82.69 390 ALA A CA 1
ATOM 3206 C C . ALA A 1 390 ? -25.566 10.267 27.850 1.00 82.69 390 ALA A C 1
ATOM 3208 O O . ALA A 1 390 ? -25.510 9.135 28.325 1.00 82.69 390 ALA A O 1
ATOM 3209 N N . HIS A 1 391 ? -25.252 11.354 28.554 1.00 88.06 391 HIS A N 1
ATOM 3210 C CA . HIS A 1 391 ? -24.958 11.312 29.981 1.00 88.06 391 HIS A CA 1
ATOM 3211 C C . HIS A 1 391 ? -26.172 10.826 30.784 1.00 88.06 391 HIS A C 1
ATOM 3213 O O . HIS A 1 391 ? -26.068 9.831 31.502 1.00 88.06 391 HIS A O 1
ATOM 3219 N N . ASP A 1 392 ? -27.323 11.474 30.605 1.00 87.25 392 ASP A N 1
ATOM 3220 C CA . ASP A 1 392 ? -28.544 11.175 31.357 1.00 87.25 392 ASP A CA 1
ATOM 3221 C C . ASP A 1 392 ? -29.075 9.768 31.072 1.00 87.25 392 ASP A C 1
ATOM 3223 O O . ASP A 1 392 ? -29.519 9.084 31.996 1.00 87.25 392 ASP A O 1
ATOM 3227 N N . GLU A 1 393 ? -28.990 9.288 29.826 1.00 89.50 393 GLU A N 1
ATOM 3228 C CA . GLU A 1 393 ? -29.450 7.935 29.495 1.00 89.50 393 GLU A CA 1
ATOM 3229 C C . GLU A 1 393 ? -28.555 6.851 30.115 1.00 89.50 393 GLU A C 1
ATOM 3231 O O . GLU A 1 393 ? -29.057 5.839 30.604 1.00 89.50 393 GLU A O 1
ATOM 3236 N N . VAL A 1 394 ? -27.234 7.065 30.169 1.00 90.06 394 VAL A N 1
ATOM 3237 C CA . VAL A 1 394 ? -26.308 6.143 30.854 1.00 90.06 394 VAL A CA 1
ATOM 3238 C C . VAL A 1 394 ? -26.568 6.132 32.363 1.00 90.06 394 VAL A C 1
ATOM 3240 O O . VAL A 1 394 ? -26.641 5.060 32.964 1.00 90.06 394 VAL A O 1
ATOM 3243 N N . GLU A 1 395 ? -26.766 7.296 32.982 1.00 88.94 395 GLU A N 1
ATOM 3244 C CA . GLU A 1 395 ? -27.128 7.397 34.404 1.00 88.94 395 GLU A CA 1
ATOM 3245 C C . GLU A 1 395 ? -28.477 6.719 34.694 1.00 88.94 395 GLU A C 1
ATOM 3247 O O . GLU A 1 395 ? -28.611 5.939 35.642 1.00 88.94 395 GLU A O 1
ATOM 3252 N N . SER A 1 396 ? -29.478 6.962 33.846 1.00 89.62 396 SER A N 1
ATOM 3253 C CA . SER A 1 396 ? -30.790 6.312 33.904 1.00 89.62 396 SER A CA 1
ATOM 3254 C C . SER A 1 396 ? -30.674 4.792 33.768 1.00 89.62 396 SER A C 1
ATOM 3256 O O . SER A 1 396 ? -31.340 4.043 34.493 1.00 89.62 396 SER A O 1
ATOM 3258 N N . TYR A 1 397 ? -29.795 4.306 32.889 1.00 91.62 397 TYR A N 1
ATOM 3259 C CA . TYR A 1 397 ? -29.501 2.886 32.719 1.00 91.62 397 TYR A CA 1
ATOM 3260 C C . TYR A 1 397 ? -29.015 2.229 34.001 1.00 91.62 397 TYR A C 1
ATOM 3262 O O . TYR A 1 397 ? -29.667 1.292 34.467 1.00 91.62 397 TYR A O 1
ATOM 3270 N N . TRP A 1 398 ? -27.958 2.745 34.622 1.00 90.38 398 TRP A N 1
ATOM 3271 C CA . TRP A 1 398 ? -27.431 2.163 35.859 1.00 90.38 398 TRP A CA 1
ATOM 3272 C C . TRP A 1 398 ? -28.411 2.284 37.033 1.00 90.38 398 TRP A C 1
ATOM 3274 O O . TRP A 1 398 ? -28.563 1.342 37.811 1.00 90.38 398 TRP A O 1
ATOM 3284 N N . ARG A 1 399 ? -29.174 3.382 37.114 1.00 86.75 399 ARG A N 1
ATOM 3285 C CA . ARG A 1 399 ? -30.211 3.576 38.147 1.00 86.75 399 ARG A CA 1
ATOM 3286 C C . ARG A 1 399 ? -31.410 2.646 38.017 1.00 86.75 399 ARG A C 1
ATOM 3288 O O . ARG A 1 399 ? -32.127 2.469 38.997 1.00 86.75 399 ARG A O 1
ATOM 3295 N N . SER A 1 400 ? -31.663 2.091 36.836 1.00 88.56 400 SER A N 1
ATOM 3296 C CA . SER A 1 400 ? -32.804 1.201 36.578 1.00 88.56 400 SER A CA 1
ATOM 3297 C C . SER A 1 400 ? -32.428 -0.279 36.573 1.00 88.56 400 SER A C 1
ATOM 3299 O O . SER A 1 400 ? -33.326 -1.121 36.566 1.00 88.56 400 SER A O 1
ATOM 3301 N N . GLN A 1 401 ? -31.136 -0.618 36.641 1.00 89.12 401 GLN A N 1
ATOM 3302 C CA . GLN A 1 401 ? -30.707 -2.007 36.757 1.00 89.12 401 GLN A CA 1
ATOM 3303 C C . GLN A 1 401 ? -31.171 -2.622 38.080 1.00 89.12 401 GLN A C 1
ATOM 3305 O O . GLN A 1 401 ? -30.900 -2.096 39.160 1.00 89.12 401 GLN A O 1
ATOM 3310 N N . ARG A 1 402 ? -31.860 -3.764 37.981 1.00 90.06 402 ARG A N 1
ATOM 3311 C CA . ARG A 1 402 ? -32.384 -4.531 39.127 1.00 90.06 402 ARG A CA 1
ATOM 3312 C C . ARG A 1 402 ? -31.731 -5.896 39.296 1.00 90.06 402 ARG A C 1
ATOM 3314 O O . ARG A 1 402 ? -31.976 -6.564 40.296 1.00 90.06 402 ARG A O 1
ATOM 3321 N N . SER A 1 403 ? -30.920 -6.324 38.336 1.00 90.62 403 SER A N 1
ATOM 3322 C CA . SER A 1 403 ? -30.293 -7.639 38.355 1.00 90.62 403 SER A CA 1
ATOM 3323 C C . SER A 1 403 ? -28.841 -7.564 37.923 1.00 90.62 403 SER A C 1
ATOM 3325 O O . SER A 1 403 ? -28.529 -6.909 36.929 1.00 90.62 403 SER A O 1
ATOM 3327 N N . ILE A 1 404 ? -27.980 -8.302 38.613 1.00 89.88 404 ILE A N 1
ATOM 3328 C CA . ILE A 1 404 ? -26.608 -8.565 38.179 1.00 89.88 404 ILE A CA 1
ATOM 3329 C C . ILE A 1 404 ? -26.525 -10.044 37.818 1.00 89.88 404 ILE A C 1
ATOM 3331 O O . ILE A 1 404 ? -26.912 -10.897 38.613 1.00 89.88 404 ILE A O 1
ATOM 3335 N N . SER A 1 405 ? -26.043 -10.349 36.615 1.00 89.69 405 SER A N 1
ATOM 3336 C CA . SER A 1 405 ? -25.773 -11.719 36.174 1.00 89.69 405 SER A CA 1
ATOM 3337 C C . SER A 1 405 ? -24.412 -11.804 35.497 1.00 89.69 405 SER A C 1
ATOM 3339 O O . SER A 1 405 ? -23.955 -10.828 34.898 1.00 89.69 405 SER A O 1
ATOM 3341 N N . ILE A 1 406 ? -23.781 -12.978 35.533 1.00 85.00 406 ILE A N 1
ATOM 3342 C CA . ILE A 1 406 ? -22.505 -13.205 34.838 1.00 85.00 406 ILE A CA 1
ATOM 3343 C C . ILE A 1 406 ? -22.634 -12.970 33.324 1.00 85.00 406 ILE A C 1
ATOM 3345 O O . ILE A 1 406 ? -21.741 -12.378 32.723 1.00 85.00 406 ILE A O 1
ATOM 3349 N N . SER A 1 407 ? -23.761 -13.339 32.706 1.00 82.75 407 SER A N 1
ATOM 3350 C CA . SER A 1 407 ? -24.028 -13.053 31.287 1.00 82.75 407 SER A CA 1
ATOM 3351 C C . SER A 1 407 ? -24.016 -11.552 30.989 1.00 82.75 407 SER A C 1
ATOM 3353 O O . SER A 1 407 ? -23.408 -11.123 30.009 1.00 82.75 407 SER A O 1
ATOM 3355 N N . GLN A 1 408 ? -24.631 -10.745 31.857 1.00 86.00 408 GLN A N 1
ATOM 3356 C CA . GLN A 1 408 ? -24.621 -9.288 31.726 1.00 86.00 408 GLN A CA 1
ATOM 3357 C C . GLN A 1 408 ? -23.219 -8.714 31.978 1.00 86.00 408 GLN A C 1
ATOM 3359 O O . GLN A 1 408 ? -22.770 -7.821 31.259 1.00 86.00 408 GLN A O 1
ATOM 3364 N N . LEU A 1 409 ? -22.489 -9.280 32.941 1.00 88.06 409 LEU A N 1
ATOM 3365 C CA . LEU A 1 409 ? -21.111 -8.905 33.242 1.00 88.06 409 LEU A CA 1
ATOM 3366 C C . LEU A 1 409 ? -20.182 -9.133 32.035 1.00 88.06 409 LEU A C 1
ATOM 3368 O O . LEU A 1 409 ? -19.311 -8.308 31.781 1.00 88.06 409 LEU A O 1
ATOM 3372 N N . MET A 1 410 ? -20.396 -10.189 31.240 1.00 84.56 410 MET A N 1
ATOM 3373 C CA . MET A 1 410 ? -19.633 -10.422 30.002 1.00 84.56 410 MET A CA 1
ATOM 3374 C C . MET A 1 410 ? -19.915 -9.383 28.907 1.00 84.56 410 MET A C 1
ATOM 3376 O O . MET A 1 410 ? -19.020 -9.095 28.115 1.00 84.56 410 MET A O 1
ATOM 3380 N N . ILE A 1 411 ? -21.124 -8.810 28.857 1.00 85.00 411 ILE A N 1
ATOM 3381 C CA . ILE A 1 411 ? -21.449 -7.700 27.942 1.00 85.00 411 ILE A CA 1
ATOM 3382 C C . ILE A 1 411 ? -20.720 -6.434 28.402 1.00 85.00 411 ILE A C 1
ATOM 3384 O O . ILE A 1 411 ? -20.047 -5.769 27.617 1.00 85.00 411 ILE A O 1
ATOM 3388 N N . TRP A 1 412 ? -20.810 -6.133 29.697 1.00 89.94 412 TRP A N 1
ATOM 3389 C CA . TRP A 1 412 ? -20.184 -4.964 30.312 1.00 89.94 412 TRP A CA 1
ATOM 3390 C C . TRP A 1 412 ? -18.654 -5.001 30.263 1.00 89.94 412 TRP A C 1
ATOM 3392 O O . TRP A 1 412 ? -18.022 -3.959 30.066 1.00 89.94 412 TRP A O 1
ATOM 3402 N N . PHE A 1 413 ? -18.062 -6.191 30.374 1.00 90.12 413 PHE A N 1
ATOM 3403 C CA . PHE A 1 413 ? -16.621 -6.422 30.305 1.00 90.12 413 PHE A CA 1
ATOM 3404 C C . PHE A 1 413 ? -16.304 -7.536 29.296 1.00 90.12 413 PHE A C 1
ATOM 3406 O O . PHE A 1 413 ? -16.086 -8.686 29.686 1.00 90.12 413 PHE A O 1
ATOM 3413 N N . PRO A 1 414 ? -16.167 -7.206 27.997 1.00 84.25 414 PRO A N 1
ATOM 3414 C CA . PRO A 1 414 ? -15.912 -8.191 26.941 1.00 84.25 414 PRO A CA 1
ATOM 3415 C C . PRO A 1 414 ? -14.686 -9.085 27.189 1.00 84.25 414 PRO A C 1
ATOM 3417 O O . PRO A 1 414 ? -14.667 -10.246 26.790 1.00 84.25 414 PRO A O 1
ATOM 3420 N N . LYS A 1 415 ? -13.685 -8.588 27.929 1.00 80.44 415 LYS A N 1
ATOM 3421 C CA . LYS A 1 415 ? -12.488 -9.351 28.328 1.00 80.44 415 LYS A CA 1
ATOM 3422 C C . LYS A 1 415 ? -12.792 -10.591 29.177 1.00 80.44 415 LYS A C 1
ATOM 3424 O O . LYS A 1 415 ? -12.001 -11.531 29.155 1.00 80.44 415 LYS A O 1
ATOM 3429 N N . LEU A 1 416 ? -13.905 -10.609 29.917 1.00 78.62 416 LEU A N 1
ATOM 3430 C CA . LEU A 1 416 ? -14.340 -11.795 30.663 1.00 78.62 416 LEU A CA 1
ATOM 3431 C C . LEU A 1 416 ? -14.695 -12.948 29.718 1.00 78.62 416 LEU A C 1
ATOM 3433 O O . LEU A 1 416 ? -14.417 -14.097 30.043 1.00 78.62 416 LEU A O 1
ATOM 3437 N N . SER A 1 417 ? -15.239 -12.649 28.532 1.00 70.00 417 SER A N 1
ATOM 3438 C CA . SER A 1 417 ? -15.588 -13.673 27.537 1.00 70.00 417 SER A CA 1
ATOM 3439 C C . SER A 1 417 ? -14.362 -14.329 26.887 1.00 70.00 417 SER A C 1
ATOM 3441 O O . SER A 1 417 ? -14.426 -15.482 26.468 1.00 70.00 417 SER A O 1
ATOM 3443 N N . GLU A 1 418 ? -13.226 -13.626 26.847 1.00 70.25 418 GLU A N 1
ATOM 3444 C CA . GLU A 1 418 ? -11.979 -14.123 26.252 1.00 70.25 418 GLU A CA 1
ATOM 3445 C C . GLU A 1 418 ? -11.178 -15.024 27.211 1.00 70.25 418 GLU A C 1
ATOM 3447 O O . GLU A 1 418 ? -10.360 -15.828 26.764 1.00 70.25 418 GLU A O 1
ATOM 3452 N N . SER A 1 419 ? -11.405 -14.921 28.528 1.00 62.41 419 SER A N 1
ATOM 3453 C CA . SER A 1 419 ? -10.640 -15.649 29.547 1.00 62.41 419 SER A CA 1
ATOM 3454 C C . SER A 1 419 ? -11.501 -16.664 30.297 1.00 62.41 419 SER A C 1
ATOM 3456 O O . SER A 1 419 ? -12.062 -16.379 31.355 1.00 62.41 419 SER A O 1
ATOM 3458 N N . LYS A 1 420 ? -11.540 -17.900 29.783 1.00 56.91 420 LYS A N 1
ATOM 3459 C CA . LYS A 1 420 ? -12.295 -19.015 30.387 1.00 56.91 420 LYS A CA 1
ATOM 3460 C C . LYS A 1 420 ? -11.877 -19.316 31.840 1.00 56.91 420 LYS A C 1
ATOM 3462 O O . LYS A 1 420 ? -12.683 -19.800 32.624 1.00 56.91 420 LYS A O 1
ATOM 3467 N N . TRP A 1 421 ? -10.640 -18.985 32.216 1.00 61.59 421 TRP A N 1
ATOM 3468 C CA . TRP A 1 421 ? -10.069 -19.248 33.543 1.00 61.59 421 TRP A CA 1
ATOM 3469 C C . TRP A 1 421 ? -10.558 -18.290 34.635 1.00 61.59 421 TRP A C 1
ATOM 3471 O O . TRP A 1 421 ? -10.509 -18.644 35.810 1.00 61.59 421 TRP A O 1
ATOM 3481 N N . LYS A 1 422 ? -11.049 -17.092 34.282 1.00 69.44 422 LYS A N 1
ATOM 3482 C CA . LYS A 1 422 ? -11.482 -16.092 35.277 1.00 69.44 422 LYS A CA 1
ATOM 3483 C C . LYS A 1 422 ? -12.725 -16.511 36.067 1.00 69.44 422 LYS A C 1
ATOM 3485 O O . LYS A 1 422 ? -12.895 -16.060 37.189 1.00 69.44 422 LYS A O 1
ATOM 3490 N N . LEU A 1 423 ? -13.557 -17.395 35.515 1.00 75.69 423 LEU A N 1
ATOM 3491 C CA . LEU A 1 423 ? -14.765 -17.907 36.177 1.00 75.69 423 LEU A CA 1
ATOM 3492 C C . LEU A 1 423 ? -14.482 -19.096 37.118 1.00 75.69 423 LEU A C 1
ATOM 3494 O O . LEU A 1 423 ? -15.408 -19.645 37.705 1.00 75.69 423 LEU A O 1
ATOM 3498 N N . THR A 1 424 ? -13.218 -19.505 37.285 1.00 76.19 424 THR A N 1
ATOM 3499 C CA . THR A 1 424 ? -12.849 -20.601 38.209 1.00 76.19 424 THR A CA 1
ATOM 3500 C C . THR A 1 424 ? -13.039 -20.224 39.682 1.00 76.19 424 THR A C 1
ATOM 3502 O O . THR A 1 424 ? -13.252 -21.092 40.525 1.00 76.19 424 THR A O 1
ATOM 3505 N N . SER A 1 425 ? -13.029 -18.933 40.010 1.00 82.00 425 SER A N 1
ATOM 3506 C CA . SER A 1 425 ? -13.283 -18.437 41.360 1.00 82.00 425 SER A CA 1
ATOM 3507 C C . SER A 1 425 ? -13.871 -17.029 41.331 1.00 82.00 425 SER A C 1
ATOM 3509 O O . SER A 1 425 ? -13.596 -16.243 40.424 1.00 82.00 425 SER A O 1
ATOM 3511 N N . LEU A 1 426 ? -14.626 -16.673 42.374 1.00 83.31 426 LEU A N 1
ATOM 3512 C CA . LEU A 1 426 ? -15.145 -15.315 42.556 1.00 83.31 426 LEU A CA 1
ATOM 3513 C C . LEU A 1 426 ? -14.012 -14.278 42.569 1.00 83.31 426 LEU A C 1
ATOM 3515 O O . LEU A 1 426 ? -14.172 -13.187 42.030 1.00 83.31 426 LEU A O 1
ATOM 3519 N N . SER A 1 427 ? -12.844 -14.643 43.113 1.00 83.25 427 SER A N 1
ATOM 3520 C CA . SER A 1 427 ? -11.654 -13.785 43.139 1.00 83.25 427 SER A CA 1
ATOM 3521 C C . SER A 1 427 ? -11.192 -13.341 41.746 1.00 83.25 427 SER A C 1
ATOM 3523 O O . SER A 1 427 ? -10.636 -12.254 41.619 1.00 83.25 427 SER A O 1
ATOM 3525 N N . GLY A 1 428 ? -11.442 -14.139 40.702 1.00 82.38 428 GLY A N 1
ATOM 3526 C CA . GLY A 1 428 ? -11.065 -13.823 39.322 1.00 82.38 428 GLY A CA 1
ATOM 3527 C C . GLY A 1 428 ? -11.905 -12.725 38.659 1.00 82.38 428 GLY A C 1
ATOM 3528 O O . GLY A 1 428 ? -11.487 -12.200 37.620 1.00 82.38 428 GLY A O 1
ATOM 3529 N N . ILE A 1 429 ? -13.056 -12.379 39.254 1.00 86.88 429 ILE A N 1
ATOM 3530 C CA . ILE A 1 429 ? -14.018 -11.393 38.735 1.00 86.88 429 ILE A CA 1
ATOM 3531 C C . ILE A 1 429 ? -14.309 -10.233 39.705 1.00 86.88 429 ILE A C 1
ATOM 3533 O O . ILE A 1 429 ? -15.225 -9.447 39.462 1.00 86.88 429 ILE A O 1
ATOM 3537 N N . LEU A 1 430 ? -13.570 -10.117 40.818 1.00 87.81 430 LEU A N 1
ATOM 3538 C CA . LEU A 1 430 ? -13.819 -9.076 41.829 1.00 87.81 430 LEU A CA 1
ATOM 3539 C C . LEU A 1 430 ? -13.608 -7.660 41.292 1.00 87.81 430 LEU A C 1
ATOM 3541 O O . LEU A 1 430 ? -14.327 -6.756 41.706 1.00 87.81 430 LEU A O 1
ATOM 3545 N N . ASP A 1 431 ? -12.660 -7.459 40.376 1.00 86.25 431 ASP A N 1
ATOM 3546 C CA . ASP A 1 431 ? -12.413 -6.146 39.772 1.00 86.25 431 ASP A CA 1
ATOM 3547 C C . ASP A 1 431 ? -13.631 -5.686 38.961 1.00 86.25 431 ASP A C 1
ATOM 3549 O O . ASP A 1 431 ? -14.085 -4.545 39.079 1.00 86.25 431 ASP A O 1
ATOM 3553 N N . GLU A 1 432 ? -14.191 -6.593 38.158 1.00 90.62 432 GLU A N 1
ATOM 3554 C CA . GLU A 1 432 ? -15.381 -6.333 37.356 1.00 90.62 432 GLU A CA 1
ATOM 3555 C C . GLU A 1 432 ? -16.630 -6.146 38.232 1.00 90.62 432 GLU A C 1
ATOM 3557 O O . GLU A 1 432 ? -17.409 -5.222 37.994 1.00 90.62 432 GLU A O 1
ATOM 3562 N N . LEU A 1 433 ? -16.800 -6.958 39.282 1.00 89.19 433 LEU A N 1
ATOM 3563 C CA . LEU A 1 433 ? -17.894 -6.794 40.246 1.00 89.19 433 LEU A CA 1
ATOM 3564 C C . LEU A 1 433 ? -17.793 -5.475 41.019 1.00 89.19 433 LEU A C 1
ATOM 3566 O O . LEU A 1 433 ? -18.794 -4.777 41.146 1.00 89.19 433 LEU A O 1
ATOM 3570 N N . SER A 1 434 ? -16.597 -5.093 41.468 1.00 89.25 434 SER A N 1
ATOM 3571 C CA . SER A 1 434 ? -16.344 -3.832 42.175 1.00 89.25 434 SER A CA 1
ATOM 3572 C C . SER A 1 434 ? -16.749 -2.623 41.329 1.00 89.25 434 SER A C 1
ATOM 3574 O O . SER A 1 434 ? -17.471 -1.739 41.793 1.00 89.25 434 SER A O 1
ATOM 3576 N N . ALA A 1 435 ? -16.364 -2.619 40.048 1.00 88.69 435 ALA A N 1
ATOM 3577 C CA . ALA A 1 435 ? -16.747 -1.565 39.117 1.00 88.69 435 ALA A CA 1
ATOM 3578 C C . ALA A 1 435 ? -18.271 -1.485 38.916 1.00 88.69 435 ALA A C 1
ATOM 3580 O O . ALA A 1 435 ? -18.818 -0.389 38.821 1.00 88.69 435 ALA A O 1
ATOM 3581 N N . VAL A 1 436 ? -18.965 -2.626 38.874 1.00 90.25 436 VAL A N 1
ATOM 3582 C CA . VAL A 1 436 ? -20.431 -2.664 38.759 1.00 90.25 436 VAL A CA 1
ATOM 3583 C C . VAL A 1 436 ? -21.103 -2.186 40.038 1.00 90.25 436 VAL A C 1
ATOM 3585 O O . VAL A 1 436 ? -22.009 -1.362 39.964 1.00 90.25 436 VAL A O 1
ATOM 3588 N N . PHE A 1 437 ? -20.665 -2.653 41.206 1.00 89.88 437 PHE A N 1
ATOM 3589 C CA . PHE A 1 437 ? -21.239 -2.238 42.486 1.00 89.88 437 PHE A CA 1
ATOM 3590 C C . PHE A 1 437 ? -21.098 -0.735 42.720 1.00 89.88 437 PHE A C 1
ATOM 3592 O O . PHE A 1 437 ? -22.046 -0.116 43.194 1.00 89.88 437 PHE A O 1
ATOM 3599 N N . TYR A 1 438 ? -19.985 -0.135 42.291 1.00 88.44 438 TYR A N 1
ATOM 3600 C CA . TYR A 1 438 ? -19.803 1.316 42.319 1.00 88.44 438 TYR A CA 1
ATOM 3601 C C . TYR A 1 438 ? -20.825 2.078 41.452 1.00 88.44 438 TYR A C 1
ATOM 3603 O O . TYR A 1 438 ? -21.233 3.184 41.799 1.00 88.44 438 TYR A O 1
ATOM 3611 N N . LEU A 1 439 ? -21.241 1.505 40.317 1.00 87.56 439 LEU A N 1
ATOM 3612 C CA . LEU A 1 439 ? -22.179 2.139 39.381 1.00 87.56 439 LEU A CA 1
ATOM 3613 C C . LEU A 1 439 ? -23.650 1.918 39.756 1.00 87.56 439 LEU A C 1
ATOM 3615 O O . LEU A 1 439 ? -24.518 2.695 39.357 1.00 87.56 439 LEU A O 1
ATOM 3619 N N . PHE A 1 440 ? -23.954 0.856 40.498 1.00 87.00 440 PHE A N 1
ATOM 3620 C CA . PHE A 1 440 ? -25.317 0.540 40.904 1.00 87.00 440 PHE A CA 1
ATOM 3621 C C . PHE A 1 440 ? -25.817 1.481 41.999 1.00 87.00 440 PHE A C 1
ATOM 3623 O O . PHE A 1 440 ? -25.124 1.785 42.967 1.00 87.00 440 PHE A O 1
ATOM 3630 N N . LYS A 1 441 ? -27.089 1.880 41.898 1.00 80.69 441 LYS A N 1
ATOM 3631 C CA . LYS A 1 441 ? -27.750 2.611 42.979 1.00 80.69 441 LYS A CA 1
ATOM 3632 C C . LYS A 1 441 ? -28.048 1.652 44.147 1.00 80.69 441 LYS A C 1
ATOM 3634 O O . LYS A 1 441 ? -28.763 0.665 43.927 1.00 80.69 441 LYS A O 1
ATOM 3639 N N . PRO A 1 442 ? -27.588 1.948 45.379 1.00 77.25 442 PRO A N 1
ATOM 3640 C CA . PRO A 1 442 ? -27.904 1.139 46.552 1.00 77.25 442 PRO A CA 1
ATOM 3641 C C . PRO A 1 442 ? -29.416 0.957 46.726 1.00 77.25 442 PRO A C 1
ATOM 3643 O O . PRO A 1 442 ? -30.192 1.896 46.535 1.00 77.25 442 PRO A O 1
ATOM 3646 N N . GLY A 1 443 ? -29.835 -0.265 47.058 1.00 79.75 443 GLY A N 1
ATOM 3647 C CA . GLY A 1 443 ? -31.237 -0.612 47.301 1.00 79.75 443 GLY A CA 1
ATOM 3648 C C . GLY A 1 443 ? -32.088 -0.909 46.057 1.00 79.75 443 GLY A C 1
ATOM 3649 O O . GLY A 1 443 ? -33.244 -1.291 46.214 1.00 79.75 443 GLY A O 1
ATOM 3650 N N . ASN A 1 444 ? -31.560 -0.783 44.833 1.00 86.50 444 ASN A N 1
ATOM 3651 C CA . ASN A 1 444 ? -32.318 -1.129 43.619 1.00 86.50 444 ASN A CA 1
ATOM 3652 C C . ASN A 1 444 ? -32.110 -2.580 43.146 1.00 86.50 444 ASN A C 1
ATOM 3654 O O . ASN A 1 444 ? -32.894 -3.091 42.344 1.00 86.50 444 ASN A O 1
ATOM 3658 N N . LEU A 1 445 ? -31.058 -3.244 43.630 1.00 89.12 445 LEU A N 1
ATOM 3659 C CA . LEU A 1 445 ? -30.738 -4.622 43.273 1.00 89.12 445 LEU A CA 1
ATOM 3660 C C . LEU A 1 445 ? -31.765 -5.582 43.893 1.00 89.12 445 LEU A C 1
ATOM 3662 O O . LEU A 1 445 ? -31.957 -5.588 45.104 1.00 89.12 445 LEU A O 1
ATOM 3666 N N . ARG A 1 446 ? -32.417 -6.384 43.047 1.00 90.19 446 ARG A N 1
ATOM 3667 C CA . ARG A 1 446 ? -33.422 -7.395 43.417 1.00 90.19 446 ARG A CA 1
ATOM 3668 C C . ARG A 1 446 ? -32.950 -8.822 43.159 1.00 90.19 446 ARG A C 1
ATOM 3670 O O . ARG A 1 446 ? -33.414 -9.738 43.826 1.00 90.19 446 ARG A O 1
ATOM 3677 N N . LYS A 1 447 ? -32.039 -9.015 42.201 1.00 91.31 447 LYS A N 1
ATOM 3678 C CA . LYS A 1 447 ? -31.521 -10.334 41.817 1.00 91.31 447 LYS A CA 1
ATOM 3679 C C . LYS A 1 447 ? -30.006 -10.319 41.660 1.00 91.31 447 LYS A C 1
ATOM 3681 O O . LYS A 1 447 ? -29.467 -9.466 40.950 1.00 91.31 447 LYS A O 1
ATOM 3686 N N . LEU A 1 448 ? -29.335 -11.300 42.254 1.00 90.81 448 LEU A N 1
ATOM 3687 C CA . LEU A 1 448 ? -27.904 -11.534 42.081 1.00 90.81 448 LEU A CA 1
ATOM 3688 C C . LEU A 1 448 ? -27.681 -12.954 41.552 1.00 90.81 448 LEU A C 1
ATOM 3690 O O . LEU A 1 448 ? -28.022 -13.929 42.208 1.00 90.81 448 LEU A O 1
ATOM 3694 N N . SER A 1 449 ? -27.108 -13.076 40.357 1.00 89.50 449 SER A N 1
ATOM 3695 C CA . SER A 1 449 ? -26.766 -14.358 39.740 1.00 89.50 449 SER A CA 1
ATOM 3696 C C . SER A 1 449 ? -25.260 -14.443 39.520 1.00 89.50 449 SER A C 1
ATOM 3698 O O . SER A 1 449 ? -24.688 -13.720 38.700 1.00 89.50 449 SER A O 1
ATOM 3700 N N . LEU A 1 450 ? -24.623 -15.352 40.255 1.00 86.38 450 LEU A N 1
ATOM 3701 C CA . LEU A 1 450 ? -23.207 -15.706 40.128 1.00 86.38 450 LEU A CA 1
ATOM 3702 C C . LEU A 1 450 ? -23.024 -17.021 39.355 1.00 86.38 450 LEU A C 1
ATOM 3704 O O . LEU A 1 450 ? -21.961 -17.636 39.412 1.00 86.38 450 LEU A O 1
ATOM 3708 N N . CYS A 1 451 ? -24.056 -17.434 38.615 1.00 81.38 451 CYS A N 1
ATOM 3709 C CA . CYS A 1 451 ? -24.093 -18.678 37.861 1.00 81.38 451 CYS A CA 1
ATOM 3710 C C . CYS A 1 451 ? -22.821 -18.880 37.014 1.00 81.38 451 CYS A C 1
ATOM 3712 O O . CYS A 1 451 ? -22.398 -17.977 36.285 1.00 81.38 451 CYS A O 1
ATOM 3714 N N . ARG A 1 452 ? -22.243 -20.090 37.086 1.00 72.56 452 ARG A N 1
ATOM 3715 C CA . ARG A 1 452 ? -20.982 -20.533 36.444 1.00 72.56 452 ARG A CA 1
ATOM 3716 C C . ARG A 1 452 ? -19.673 -20.058 37.085 1.00 72.56 452 ARG A C 1
ATOM 3718 O O . ARG A 1 452 ? -18.611 -20.370 36.547 1.00 72.56 452 ARG A O 1
ATOM 3725 N N . VAL A 1 453 ? -19.708 -19.340 38.209 1.00 80.56 453 VAL A N 1
ATOM 3726 C CA . VAL A 1 453 ? -18.494 -19.065 38.998 1.00 80.56 453 VAL A CA 1
ATOM 3727 C C . VAL A 1 453 ? -18.193 -20.274 39.879 1.00 80.56 453 VAL A C 1
ATOM 3729 O O . VAL A 1 453 ? -18.911 -20.514 40.843 1.00 80.56 453 VAL A O 1
ATOM 3732 N N . ALA A 1 454 ? -17.142 -21.036 39.571 1.00 74.75 454 ALA A N 1
ATOM 3733 C CA . ALA A 1 454 ? -16.959 -22.358 40.173 1.00 74.75 454 ALA A CA 1
ATOM 3734 C C . ALA A 1 454 ? -16.756 -22.313 41.698 1.00 74.75 454 ALA A C 1
ATOM 3736 O O . ALA A 1 454 ? -17.397 -23.080 42.394 1.00 74.75 454 ALA A O 1
ATOM 3737 N N . SER A 1 455 ? -15.938 -21.414 42.252 1.00 80.31 455 SER A N 1
ATOM 3738 C CA . SER A 1 455 ? -15.738 -21.311 43.712 1.00 80.31 455 SER A CA 1
ATOM 3739 C C . SER A 1 455 ? -16.148 -19.943 44.255 1.00 80.31 455 SER A C 1
ATOM 3741 O O . SER A 1 455 ? -15.593 -18.924 43.834 1.00 80.31 455 SER A O 1
ATOM 3743 N N . ILE A 1 456 ? -17.044 -19.909 45.250 1.00 82.81 456 ILE A N 1
ATOM 3744 C CA . ILE A 1 456 ? -17.510 -18.669 45.892 1.00 82.81 456 ILE A CA 1
ATOM 3745 C C . ILE A 1 456 ? -16.961 -18.538 47.316 1.00 82.81 456 ILE A C 1
ATOM 3747 O O . ILE A 1 456 ? -17.163 -19.392 48.178 1.00 82.81 456 ILE A O 1
ATOM 3751 N N . ASN A 1 457 ? -16.300 -17.408 47.578 1.00 85.50 457 ASN A N 1
ATOM 3752 C CA . ASN A 1 457 ? -15.888 -16.994 48.915 1.00 85.50 457 ASN A CA 1
ATOM 3753 C C . ASN A 1 457 ? -16.695 -15.753 49.330 1.00 85.50 457 ASN A C 1
ATOM 3755 O O . ASN A 1 457 ? -16.472 -14.667 48.791 1.00 85.50 457 ASN A O 1
ATOM 3759 N N . MET A 1 458 ? -17.617 -15.910 50.286 1.00 84.81 458 MET A N 1
ATOM 3760 C CA . MET A 1 458 ? -18.519 -14.831 50.713 1.00 84.81 458 MET A CA 1
ATOM 3761 C C . MET A 1 458 ? -17.768 -13.675 51.375 1.00 84.81 458 MET A C 1
ATOM 3763 O O . MET A 1 458 ? -18.085 -12.524 51.104 1.00 84.81 458 MET A O 1
ATOM 3767 N N . ASN A 1 459 ? -16.698 -13.943 52.130 1.00 86.75 459 ASN A N 1
ATOM 3768 C CA . ASN A 1 459 ? -15.859 -12.885 52.708 1.00 86.75 459 ASN A CA 1
ATOM 3769 C C . ASN A 1 459 ? -15.236 -11.985 51.629 1.00 86.75 459 ASN A C 1
ATOM 3771 O O . ASN A 1 459 ? -15.105 -10.774 51.806 1.00 86.75 459 ASN A O 1
ATOM 3775 N N . SER A 1 460 ? -14.876 -12.566 50.479 1.00 86.06 460 SER A N 1
ATOM 3776 C CA . SER A 1 460 ? -14.361 -11.795 49.341 1.00 86.06 460 SER A CA 1
ATOM 3777 C C . SER A 1 460 ? -15.445 -10.927 48.698 1.00 86.06 460 SER A C 1
ATOM 3779 O O . SER A 1 460 ? -15.156 -9.801 48.296 1.00 86.06 460 SER A O 1
ATOM 3781 N N . LEU A 1 461 ? -16.686 -11.424 48.631 1.00 87.12 461 LEU A N 1
ATOM 3782 C CA . LEU A 1 461 ? -17.835 -10.660 48.141 1.00 87.12 461 LEU A CA 1
ATOM 3783 C C . LEU A 1 461 ? -18.153 -9.478 49.063 1.00 87.12 461 LEU A C 1
ATOM 3785 O O . LEU A 1 461 ? -18.293 -8.358 48.580 1.00 87.12 461 LEU A O 1
ATOM 3789 N N . VAL A 1 462 ? -18.201 -9.716 50.378 1.00 89.56 462 VAL A N 1
ATOM 3790 C CA . VAL A 1 462 ? -18.438 -8.681 51.397 1.00 89.56 462 VAL A CA 1
ATOM 3791 C C . VAL A 1 462 ? -17.407 -7.571 51.273 1.00 89.56 462 VAL A C 1
ATOM 3793 O O . VAL A 1 462 ? -17.764 -6.419 51.039 1.00 89.56 462 VAL A O 1
ATOM 3796 N N . LYS A 1 463 ? -16.121 -7.936 51.299 1.00 89.56 463 LYS A N 1
ATOM 3797 C CA . LYS A 1 463 ? -15.024 -6.975 51.163 1.00 89.56 463 LYS A CA 1
ATOM 3798 C C . LYS A 1 463 ? -15.101 -6.189 49.851 1.00 89.56 463 LYS A C 1
ATOM 3800 O O . LYS A 1 463 ? -14.799 -5.001 49.828 1.00 89.56 463 LYS A O 1
ATOM 3805 N N . CYS A 1 464 ? -15.500 -6.835 48.756 1.00 90.50 464 CYS A N 1
ATOM 3806 C CA . CYS A 1 464 ? -15.669 -6.183 47.459 1.00 90.50 464 CYS A CA 1
ATOM 3807 C C . CYS A 1 464 ? -16.788 -5.131 47.480 1.00 90.50 464 CYS A C 1
ATOM 3809 O O . CYS A 1 464 ? -16.582 -4.014 47.004 1.00 90.50 464 CYS A O 1
ATOM 3811 N N . ILE A 1 465 ? -17.944 -5.453 48.064 1.00 89.00 465 ILE A N 1
ATOM 3812 C CA . ILE A 1 465 ? -19.080 -4.527 48.170 1.00 89.00 465 ILE A CA 1
ATOM 3813 C C . ILE A 1 465 ? -18.736 -3.353 49.090 1.00 89.00 465 ILE A C 1
ATOM 3815 O O . ILE A 1 465 ? -18.963 -2.200 48.727 1.00 89.00 465 ILE A O 1
ATOM 3819 N N . GLU A 1 466 ? -18.140 -3.623 50.248 1.00 91.31 466 GLU A N 1
ATOM 3820 C CA . GLU A 1 466 ? -17.810 -2.587 51.231 1.00 91.31 466 GLU A CA 1
ATOM 3821 C C . GLU A 1 466 ? -16.763 -1.605 50.701 1.00 91.31 466 GLU A C 1
ATOM 3823 O O . GLU A 1 466 ? -16.929 -0.393 50.834 1.00 91.31 466 GLU A O 1
ATOM 3828 N N . LEU A 1 467 ? -15.721 -2.104 50.025 1.00 88.25 467 LEU A N 1
ATOM 3829 C CA . LEU A 1 467 ? -14.692 -1.252 49.422 1.00 88.25 467 LEU A CA 1
ATOM 3830 C C . LEU A 1 467 ? -15.213 -0.430 48.238 1.00 88.25 467 LEU A C 1
ATOM 3832 O O . LEU A 1 467 ? -14.736 0.682 48.023 1.00 88.25 467 LEU A O 1
ATOM 3836 N N . SER A 1 468 ? -16.150 -0.969 47.455 1.00 87.75 468 SER A N 1
ATOM 3837 C CA . SER A 1 468 ? -16.674 -0.285 46.265 1.00 87.75 468 SER A CA 1
ATOM 3838 C C . SER A 1 468 ? -17.771 0.724 46.588 1.00 87.75 468 SER A C 1
ATOM 3840 O O . SER A 1 468 ? -17.829 1.777 45.959 1.00 87.75 468 SER A O 1
ATOM 3842 N N . THR A 1 469 ? -18.630 0.433 47.565 1.00 87.50 469 THR A N 1
ATOM 3843 C CA . THR A 1 469 ? -19.818 1.252 47.865 1.00 87.50 469 THR A CA 1
ATOM 3844 C C . THR A 1 469 ? -19.668 2.106 49.123 1.00 87.50 469 THR A C 1
ATOM 3846 O O . THR A 1 469 ? -20.414 3.069 49.293 1.00 87.50 469 THR A O 1
ATOM 3849 N N . GLY A 1 470 ? -18.735 1.765 50.021 1.00 86.44 470 GLY A N 1
ATOM 3850 C CA . GLY A 1 470 ? -18.607 2.389 51.343 1.00 86.44 470 GLY A CA 1
ATOM 3851 C C . GLY A 1 470 ? -19.746 2.047 52.314 1.00 86.44 470 GLY A C 1
ATOM 3852 O O . GLY A 1 470 ? -19.852 2.664 53.372 1.00 86.44 470 GLY A O 1
ATOM 3853 N N . MET A 1 471 ? -20.616 1.094 51.964 1.00 88.44 471 MET A N 1
ATOM 3854 C CA . MET A 1 471 ? -21.744 0.627 52.776 1.00 88.44 471 MET A CA 1
ATOM 3855 C C . MET A 1 471 ? -21.514 -0.816 53.224 1.00 88.44 471 MET A C 1
ATOM 3857 O O . MET A 1 471 ? -20.838 -1.567 52.527 1.00 88.44 471 MET A O 1
ATOM 3861 N N . SER A 1 472 ? -22.121 -1.231 54.343 1.00 90.50 472 SER A N 1
ATOM 3862 C CA . SER A 1 472 ? -22.101 -2.645 54.738 1.00 90.50 472 SER A CA 1
ATOM 3863 C C . SER A 1 472 ? -22.748 -3.512 53.656 1.00 90.50 472 SER A C 1
ATOM 3865 O O . SER A 1 472 ? -23.771 -3.134 53.067 1.00 90.50 472 SER A O 1
ATOM 3867 N N . ALA A 1 473 ? -22.175 -4.690 53.403 1.00 89.31 473 ALA A N 1
ATOM 3868 C CA . ALA A 1 473 ? -22.672 -5.581 52.356 1.00 89.31 473 ALA A CA 1
ATOM 3869 C C . ALA A 1 473 ? -24.146 -5.974 52.568 1.00 89.31 473 ALA A C 1
ATOM 3871 O O . ALA A 1 473 ? -24.917 -5.982 51.609 1.00 89.31 473 ALA A O 1
ATOM 3872 N N . SER A 1 474 ? -24.559 -6.183 53.823 1.00 88.81 474 SER A N 1
ATOM 3873 C CA . SER A 1 474 ? -25.950 -6.474 54.200 1.00 88.81 474 SER A CA 1
ATOM 3874 C C . SER A 1 474 ? -26.926 -5.356 53.822 1.00 88.81 474 SER A C 1
ATOM 3876 O O . SER A 1 474 ? -28.026 -5.627 53.352 1.00 88.81 474 SER A O 1
ATOM 3878 N N . LYS A 1 475 ? -26.520 -4.086 53.951 1.00 89.06 475 LYS A N 1
ATOM 3879 C CA . LYS A 1 475 ? -27.356 -2.934 53.585 1.00 89.06 475 LYS A CA 1
ATOM 3880 C C . LYS A 1 475 ? -27.439 -2.743 52.072 1.00 89.06 475 LYS A C 1
ATOM 3882 O O . LYS A 1 475 ? -28.466 -2.320 51.551 1.00 89.06 475 LYS A O 1
ATOM 3887 N N . PHE A 1 476 ? -26.363 -3.040 51.346 1.00 88.12 476 PHE A N 1
ATOM 3888 C CA . PHE A 1 476 ? -26.376 -2.974 49.884 1.00 88.12 476 PHE A CA 1
ATOM 3889 C C . PHE A 1 476 ? -27.250 -4.079 49.266 1.00 88.12 476 PHE A C 1
ATOM 3891 O O . PHE A 1 476 ? -27.976 -3.827 48.301 1.00 88.12 476 PHE A O 1
ATOM 3898 N N . LEU A 1 477 ? -27.195 -5.285 49.840 1.00 89.56 477 LEU A N 1
ATOM 3899 C CA . LEU A 1 477 ? -27.910 -6.479 49.382 1.00 89.56 477 LEU A CA 1
ATOM 3900 C C . LEU A 1 477 ? -29.293 -6.661 50.026 1.00 89.56 477 LEU A C 1
ATOM 3902 O O . LEU A 1 477 ? -30.001 -7.598 49.671 1.00 89.56 477 LEU A O 1
ATOM 3906 N N . GLU A 1 478 ? -29.711 -5.747 50.903 1.00 89.75 478 GLU A N 1
ATOM 3907 C CA . GLU A 1 478 ? -30.962 -5.814 51.669 1.00 89.75 478 GLU A CA 1
ATOM 3908 C C . GLU A 1 478 ? -32.187 -6.133 50.803 1.00 89.75 478 GLU A C 1
ATOM 3910 O O . GLU A 1 478 ? -33.047 -6.904 51.204 1.00 89.75 478 GLU A O 1
ATOM 3915 N N . ASN A 1 479 ? -32.265 -5.557 49.602 1.00 90.50 479 ASN A N 1
ATOM 3916 C CA . ASN A 1 479 ? -33.408 -5.698 48.698 1.00 90.50 479 ASN A CA 1
ATOM 3917 C C . ASN A 1 479 ? -33.315 -6.891 47.735 1.00 90.50 479 ASN A C 1
ATOM 3919 O O . ASN A 1 479 ? -34.200 -7.053 46.891 1.00 90.50 479 ASN A O 1
ATOM 3923 N N . VAL A 1 480 ? -32.266 -7.709 47.819 1.00 90.69 480 VAL A N 1
ATOM 3924 C CA . VAL A 1 480 ? -32.100 -8.871 46.946 1.00 90.69 480 VAL A CA 1
ATOM 3925 C C . VAL A 1 480 ? -33.044 -9.984 47.393 1.00 90.69 480 VAL A C 1
ATOM 3927 O O . VAL A 1 480 ? -32.922 -10.533 48.481 1.00 90.69 480 VAL A O 1
ATOM 3930 N N . GLU A 1 481 ? -33.983 -10.324 46.516 1.00 89.88 481 GLU A N 1
ATOM 3931 C CA . GLU A 1 481 ? -35.022 -11.327 46.752 1.00 89.88 481 GLU A CA 1
ATOM 3932 C C . GLU A 1 481 ? -34.663 -12.681 46.124 1.00 89.88 481 GLU A C 1
ATOM 3934 O O . GLU A 1 481 ? -35.184 -13.708 46.556 1.00 89.88 481 GLU A O 1
ATOM 3939 N N . GLU A 1 482 ? -33.771 -12.695 45.127 1.00 89.62 482 GLU A N 1
ATOM 3940 C CA . GLU A 1 482 ? -33.358 -13.899 44.400 1.00 89.62 482 GLU A CA 1
ATOM 3941 C C . GLU A 1 482 ? -31.829 -13.994 44.275 1.00 89.62 482 GLU A C 1
ATOM 3943 O O . GLU A 1 482 ? -31.178 -13.087 43.739 1.00 89.62 482 GLU A O 1
ATOM 3948 N N . LEU A 1 483 ? -31.271 -15.124 44.720 1.00 89.12 483 LEU A N 1
ATOM 3949 C CA . LEU A 1 483 ? -29.852 -15.464 44.618 1.00 89.12 483 LEU A CA 1
ATOM 3950 C C . LEU A 1 483 ? -29.673 -16.743 43.786 1.00 89.12 483 LEU A C 1
ATOM 3952 O O . LEU A 1 483 ? -30.176 -17.805 44.146 1.00 89.12 483 LEU A O 1
ATOM 3956 N N . ASP A 1 484 ? -28.942 -16.646 42.676 1.00 85.94 484 ASP A N 1
ATOM 3957 C CA . ASP A 1 484 ? -28.693 -17.758 41.749 1.00 85.94 484 ASP A CA 1
ATOM 3958 C C . ASP A 1 484 ? -27.208 -18.137 41.729 1.00 85.94 484 ASP A C 1
ATOM 3960 O O . ASP A 1 484 ? -26.361 -17.389 41.232 1.00 85.94 484 ASP A O 1
ATOM 3964 N N . LEU A 1 485 ? -26.908 -19.313 42.278 1.00 84.94 485 LEU A N 1
ATOM 3965 C CA . LEU A 1 485 ? -25.571 -19.883 42.454 1.00 84.94 485 LEU A CA 1
ATOM 3966 C C . LEU A 1 485 ? -25.414 -21.213 41.690 1.00 84.94 485 LEU A C 1
ATOM 3968 O O . LEU A 1 485 ? -24.673 -22.107 42.107 1.00 84.94 485 LEU A O 1
ATOM 3972 N N . ARG A 1 486 ? -26.125 -21.389 40.570 1.00 78.88 486 ARG A N 1
ATOM 3973 C CA . ARG A 1 486 ? -25.978 -22.592 39.733 1.00 78.88 486 ARG A CA 1
ATOM 3974 C C . ARG A 1 486 ? -24.546 -22.750 39.211 1.00 78.88 486 ARG A C 1
ATOM 3976 O O . ARG A 1 486 ? -23.942 -21.812 38.692 1.00 78.88 486 ARG A O 1
ATOM 3983 N N . GLY A 1 487 ? -23.997 -23.958 39.334 1.00 70.06 487 GLY A N 1
ATOM 3984 C CA . GLY A 1 487 ? -22.611 -24.256 38.952 1.00 70.06 487 GLY A CA 1
ATOM 3985 C C . GLY A 1 487 ? -21.545 -23.671 39.889 1.00 70.06 487 GLY A C 1
ATOM 3986 O O . GLY A 1 487 ? -20.374 -23.637 39.512 1.00 70.06 487 GLY A O 1
ATOM 3987 N N . CYS A 1 488 ? -21.934 -23.206 41.082 1.00 78.50 488 CYS A N 1
ATOM 3988 C CA . CYS A 1 488 ? -21.029 -22.687 42.102 1.00 78.50 488 CYS A CA 1
ATOM 3989 C C . CYS A 1 488 ? -20.844 -23.683 43.253 1.00 78.50 488 CYS A C 1
ATOM 3991 O O . CYS A 1 488 ? -21.796 -24.331 43.680 1.00 78.50 488 CYS A O 1
ATOM 3993 N N . PHE A 1 489 ? -19.633 -23.744 43.800 1.00 76.69 489 PHE A N 1
ATOM 3994 C CA . PHE A 1 489 ? -19.289 -24.460 45.023 1.00 76.69 489 PHE A CA 1
ATOM 3995 C C . PHE A 1 489 ? -19.163 -23.469 46.183 1.00 76.69 489 PHE A C 1
ATOM 3997 O O . PHE A 1 489 ? -18.438 -22.469 46.092 1.00 76.69 489 PHE A O 1
ATOM 4004 N N . LEU A 1 490 ? -19.861 -23.762 47.281 1.00 78.44 490 LEU A N 1
ATOM 4005 C CA . LEU A 1 490 ? -19.880 -22.967 48.503 1.00 78.44 490 LEU A CA 1
ATOM 4006 C C . LEU A 1 490 ? -19.509 -23.845 49.709 1.00 78.44 490 LEU A C 1
ATOM 4008 O O . LEU A 1 490 ? -20.034 -24.944 49.885 1.00 78.44 490 LEU A O 1
ATOM 4012 N N . SER A 1 491 ? -18.604 -23.352 50.560 1.00 76.44 491 SER A N 1
ATOM 4013 C CA . SER A 1 491 ? -18.285 -24.008 51.835 1.00 76.44 491 SER A CA 1
ATOM 4014 C C . SER A 1 491 ? -19.461 -23.900 52.811 1.00 76.44 491 SER A C 1
ATOM 4016 O O . SER A 1 491 ? -20.136 -22.870 52.849 1.00 76.44 491 SER A O 1
ATOM 4018 N N . ARG A 1 492 ? -19.675 -24.926 53.649 1.00 71.81 492 ARG A N 1
ATOM 4019 C CA . ARG A 1 492 ? -20.756 -24.940 54.653 1.00 71.81 492 ARG A CA 1
ATOM 4020 C C . ARG A 1 492 ? -20.690 -23.758 55.621 1.00 71.81 492 ARG A C 1
ATOM 4022 O O . ARG A 1 492 ? -21.728 -23.234 56.008 1.00 71.81 492 ARG A O 1
ATOM 4029 N N . GLU A 1 493 ? -19.487 -23.315 55.972 1.00 72.62 493 GLU A N 1
ATOM 4030 C CA . GLU A 1 493 ? -19.259 -22.180 56.879 1.00 72.62 493 GLU A CA 1
ATOM 4031 C C . GLU A 1 493 ? -19.839 -20.866 56.332 1.00 72.62 493 GLU A C 1
ATOM 4033 O O . GLU A 1 493 ? -20.322 -20.032 57.091 1.00 72.62 493 GLU A O 1
ATOM 4038 N N . HIS A 1 494 ? -19.864 -20.706 55.005 1.00 80.56 494 HIS A N 1
ATOM 4039 C CA . HIS A 1 494 ? -20.373 -19.504 54.344 1.00 80.56 494 HIS A CA 1
ATOM 4040 C C . HIS A 1 494 ? -21.900 -19.484 54.193 1.00 80.56 494 HIS A C 1
ATOM 4042 O O . HIS A 1 494 ? -22.451 -18.461 53.798 1.00 80.56 494 HIS A O 1
ATOM 4048 N N . ILE A 1 495 ? -22.601 -20.583 54.489 1.00 77.81 495 ILE A N 1
ATOM 4049 C CA . ILE A 1 495 ? -24.062 -20.653 54.323 1.00 77.81 495 ILE A CA 1
ATOM 4050 C C . ILE A 1 495 ? -24.766 -19.804 55.374 1.00 77.81 495 ILE A C 1
ATOM 4052 O O . ILE A 1 495 ? -25.687 -19.073 55.034 1.00 77.81 495 ILE A O 1
ATOM 4056 N N . LYS A 1 496 ? -24.271 -19.811 56.617 1.00 76.75 496 LYS A N 1
ATOM 4057 C CA . LYS A 1 496 ? -24.787 -18.932 57.677 1.00 76.75 496 LYS A CA 1
ATOM 4058 C C . LYS A 1 496 ? -24.634 -17.450 57.325 1.00 76.75 496 LYS A C 1
ATOM 4060 O O . LYS A 1 496 ? -25.482 -16.647 57.678 1.00 76.75 496 LYS A O 1
ATOM 4065 N N . MET A 1 497 ? -23.603 -17.105 56.549 1.00 83.75 497 MET A N 1
ATOM 4066 C CA . MET A 1 497 ? -23.407 -15.735 56.072 1.00 83.75 497 MET A CA 1
ATOM 4067 C C . MET A 1 497 ? -24.456 -15.303 55.039 1.00 83.75 497 MET A C 1
ATOM 4069 O O . MET A 1 497 ? -24.619 -14.109 54.827 1.00 83.75 497 MET A O 1
ATOM 4073 N N . ILE A 1 498 ? -25.144 -16.227 54.355 1.00 84.50 498 ILE A N 1
ATOM 4074 C CA . ILE A 1 498 ? -26.196 -15.852 53.395 1.00 84.50 498 ILE A CA 1
ATOM 4075 C C . ILE A 1 498 ? -27.364 -15.193 54.133 1.00 84.50 498 ILE A C 1
ATOM 4077 O O . ILE A 1 498 ? -27.859 -14.176 53.660 1.00 84.50 498 ILE A O 1
ATOM 4081 N N . ASP A 1 499 ? -27.749 -15.724 55.293 1.00 81.38 499 ASP A N 1
ATOM 4082 C CA . ASP A 1 499 ? -28.825 -15.171 56.123 1.00 81.38 499 ASP A CA 1
ATOM 4083 C C . ASP A 1 499 ? -28.503 -13.735 56.568 1.00 81.38 499 ASP A C 1
ATOM 4085 O O . ASP A 1 499 ? -29.286 -12.807 56.375 1.00 81.38 499 ASP A O 1
ATOM 4089 N N . GLU A 1 500 ? -27.273 -13.524 57.048 1.00 84.50 500 GLU A N 1
ATOM 4090 C CA . GLU A 1 500 ? -26.789 -12.211 57.490 1.00 84.50 500 GLU A CA 1
ATOM 4091 C C . GLU A 1 500 ? -26.648 -11.196 56.340 1.00 84.50 500 GLU A C 1
ATOM 4093 O O . GLU A 1 500 ? -26.830 -9.990 56.532 1.00 84.50 500 GLU A O 1
ATOM 4098 N N . LEU A 1 501 ? -26.293 -11.660 55.137 1.00 86.44 501 LEU A N 1
ATOM 4099 C CA . LEU A 1 501 ? -26.043 -10.794 53.981 1.00 86.44 501 LEU A CA 1
ATOM 4100 C C . LEU A 1 501 ? -27.300 -10.475 53.173 1.00 86.44 501 LEU A C 1
ATOM 4102 O O . LEU A 1 501 ? -27.349 -9.414 52.550 1.00 86.44 501 LEU A O 1
ATOM 4106 N N . PHE A 1 502 ? -28.292 -11.363 53.165 1.00 89.12 502 PHE A N 1
ATOM 4107 C CA . PHE A 1 502 ? -29.490 -11.249 52.337 1.00 89.12 502 PHE A CA 1
ATOM 4108 C C . PHE A 1 502 ? -30.765 -11.348 53.194 1.00 89.12 502 PHE A C 1
ATOM 4110 O O . PHE A 1 502 ? -31.514 -12.317 53.078 1.00 89.12 502 PHE A O 1
ATOM 4117 N N . PRO A 1 503 ? -31.070 -10.327 54.014 1.00 84.50 503 PRO A N 1
ATOM 4118 C CA . PRO A 1 503 ? -32.154 -10.392 54.999 1.00 84.50 503 PRO A CA 1
ATOM 4119 C C . PRO A 1 503 ? -33.559 -10.553 54.392 1.00 84.50 503 PRO A C 1
ATOM 4121 O O . PRO A 1 503 ? -34.471 -11.008 55.070 1.00 84.50 503 PRO A O 1
ATOM 4124 N N . ASN A 1 504 ? -33.761 -10.180 53.121 1.00 87.00 504 ASN A N 1
ATOM 4125 C CA . ASN A 1 504 ? -35.046 -10.325 52.423 1.00 87.00 504 ASN A CA 1
ATOM 4126 C C . ASN A 1 504 ? -35.012 -11.391 51.313 1.00 87.00 504 ASN A C 1
ATOM 4128 O O . ASN A 1 504 ? -35.814 -11.330 50.371 1.00 87.00 504 ASN A O 1
ATOM 4132 N N . LEU A 1 505 ? -34.090 -12.357 51.391 1.00 87.25 505 LEU A N 1
ATOM 4133 C CA . LEU A 1 505 ? -33.966 -13.409 50.387 1.00 87.25 505 LEU A CA 1
ATOM 4134 C C . LEU A 1 505 ? -35.204 -14.312 50.385 1.00 87.25 505 LEU A C 1
ATOM 4136 O O . LEU A 1 505 ? -35.523 -14.967 51.372 1.00 87.25 505 LEU A O 1
ATOM 4140 N N . LYS A 1 506 ? -35.895 -14.393 49.248 1.00 85.31 506 LYS A N 1
ATOM 4141 C CA . LYS A 1 506 ? -37.082 -15.248 49.081 1.00 85.31 506 LYS A CA 1
ATOM 4142 C C . LYS A 1 506 ? -36.768 -16.522 48.312 1.00 85.31 506 LYS A C 1
ATOM 4144 O O . LYS A 1 506 ? -37.415 -17.540 48.551 1.00 85.31 506 LYS A O 1
ATOM 4149 N N . ALA A 1 507 ? -35.822 -16.451 47.377 1.00 83.19 507 ALA A N 1
ATOM 4150 C CA . ALA A 1 507 ? -35.490 -17.534 46.466 1.00 83.19 507 ALA A CA 1
ATOM 4151 C C . ALA A 1 507 ? -33.977 -17.775 46.386 1.00 83.19 507 ALA A C 1
ATOM 4153 O O . ALA A 1 507 ? -33.203 -16.849 46.137 1.00 83.19 507 ALA A O 1
ATOM 4154 N N . LEU A 1 508 ? -33.575 -19.038 46.531 1.00 83.81 508 LEU A N 1
ATOM 4155 C CA . LEU A 1 508 ? -32.198 -19.499 46.380 1.00 83.81 508 LEU A CA 1
ATOM 4156 C C . LEU A 1 508 ? -32.140 -20.617 45.332 1.00 83.81 508 LEU A C 1
ATOM 4158 O O . LEU A 1 508 ? -32.845 -21.617 45.458 1.00 83.81 508 LEU A O 1
ATOM 4162 N N . ILE A 1 509 ? -31.308 -20.449 44.303 1.00 83.00 509 ILE A N 1
ATOM 4163 C CA . ILE A 1 509 ? -31.140 -21.413 43.204 1.00 83.00 509 ILE A CA 1
ATOM 4164 C C . ILE A 1 509 ? -29.723 -21.986 43.250 1.00 83.00 509 ILE A C 1
ATOM 4166 O O . ILE A 1 509 ? -28.746 -21.237 43.223 1.00 83.00 509 ILE A O 1
ATOM 4170 N N . LEU A 1 510 ? -29.601 -23.310 43.326 1.00 79.62 510 LEU A N 1
ATOM 4171 C CA . LEU A 1 510 ? -28.340 -24.030 43.540 1.00 79.62 510 LEU A CA 1
ATOM 4172 C C . LEU A 1 510 ? -28.275 -25.285 42.662 1.00 79.62 510 LEU A C 1
ATOM 4174 O O . LEU A 1 510 ? -29.295 -25.763 42.187 1.00 79.62 510 LEU A O 1
ATOM 4178 N N . HIS A 1 511 ? -27.082 -25.850 42.485 1.00 73.12 511 HIS A N 1
ATOM 4179 C CA . HIS A 1 511 ? -26.911 -27.204 41.940 1.00 73.12 511 HIS A CA 1
ATOM 4180 C C . HIS A 1 511 ? -26.809 -28.230 43.086 1.00 73.12 511 HIS A C 1
ATOM 4182 O O . HIS A 1 511 ? -26.306 -27.888 44.157 1.00 73.12 511 HIS A O 1
ATOM 4188 N N . GLN A 1 512 ? -27.205 -29.490 42.864 1.00 63.81 512 GLN A N 1
ATOM 4189 C CA . GLN A 1 512 ? -27.165 -30.566 43.883 1.00 63.81 512 GLN A CA 1
ATOM 4190 C C . GLN A 1 512 ? -25.796 -30.711 44.584 1.00 63.81 512 GLN A C 1
ATOM 4192 O O . GLN A 1 512 ? -25.715 -30.924 45.790 1.00 63.81 512 GLN A O 1
ATOM 4197 N N . ASN A 1 513 ? -24.706 -30.498 43.841 1.00 66.06 513 ASN A N 1
ATOM 4198 C CA . ASN A 1 513 ? -23.330 -30.628 44.338 1.00 66.06 513 ASN A CA 1
ATOM 4199 C C . ASN A 1 513 ? -22.721 -29.302 44.826 1.00 66.06 513 ASN A C 1
ATOM 4201 O O . ASN A 1 513 ? -21.514 -29.240 45.052 1.00 66.06 513 ASN A O 1
ATOM 4205 N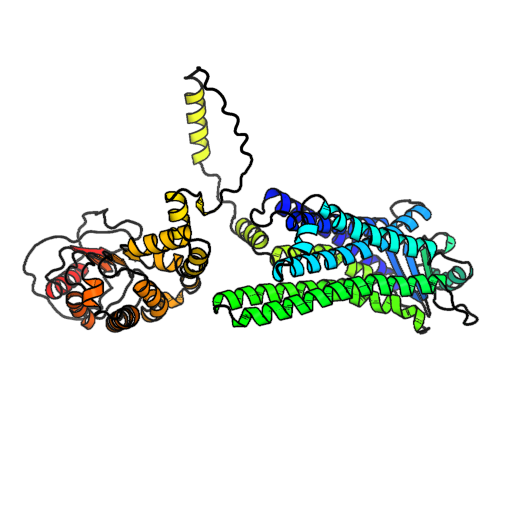 N . ALA A 1 514 ? -23.512 -28.231 44.962 1.00 66.88 514 ALA A N 1
ATOM 4206 C CA . ALA A 1 514 ? -23.002 -26.917 45.360 1.00 66.88 514 ALA A CA 1
ATOM 4207 C C . ALA A 1 514 ? -22.381 -26.917 46.770 1.00 66.88 514 ALA A C 1
ATOM 4209 O O . ALA A 1 514 ? -21.531 -26.078 47.067 1.00 66.88 514 ALA A O 1
ATOM 4210 N N . ILE A 1 515 ? -22.774 -27.865 47.627 1.00 68.06 515 ILE A N 1
ATOM 4211 C CA . ILE A 1 515 ? -22.313 -27.993 49.013 1.00 68.06 515 ILE A CA 1
ATOM 4212 C C . ILE A 1 515 ? -21.680 -29.376 49.187 1.00 68.06 515 ILE A C 1
ATOM 4214 O O . ILE A 1 515 ? -22.351 -30.391 49.024 1.00 68.06 515 ILE A O 1
ATOM 4218 N N . MET A 1 516 ? -20.393 -29.430 49.543 1.00 53.00 516 MET A N 1
ATOM 4219 C CA . MET A 1 516 ? -19.694 -30.694 49.816 1.00 53.00 516 MET A CA 1
ATOM 4220 C C . MET A 1 516 ? -20.346 -31.434 51.008 1.00 53.00 516 MET A C 1
ATOM 4222 O O . MET A 1 516 ? -20.467 -30.850 52.094 1.00 53.00 516 MET A O 1
ATOM 4226 N N . PRO A 1 517 ? -20.782 -32.701 50.850 1.00 46.38 517 PRO A N 1
ATOM 4227 C CA . PRO A 1 517 ? -21.361 -33.476 51.942 1.00 46.38 517 PRO A CA 1
ATOM 4228 C C . PRO A 1 517 ? -20.278 -34.086 52.846 1.00 46.38 517 PRO A C 1
ATOM 4230 O O . PRO A 1 517 ? -19.310 -34.675 52.367 1.00 46.38 517 PRO A O 1
ATOM 4233 N N . GLU A 1 518 ? -20.467 -34.023 54.166 1.00 43.75 518 GLU A N 1
ATOM 4234 C CA . GLU A 1 518 ? -19.764 -34.919 55.092 1.00 43.75 518 GLU A CA 1
ATOM 4235 C C . GLU A 1 518 ? -20.312 -36.341 54.948 1.00 43.75 518 GLU A C 1
ATOM 4237 O O . GLU A 1 518 ? -21.528 -36.558 54.924 1.00 43.75 518 GLU A O 1
ATOM 4242 N N . ARG A 1 519 ? -19.414 -37.330 54.899 1.00 41.19 519 ARG A N 1
ATOM 4243 C CA . ARG A 1 519 ? -19.796 -38.728 55.110 1.00 41.19 519 ARG A CA 1
ATOM 4244 C C . ARG A 1 519 ? -20.336 -38.854 56.541 1.00 41.19 519 ARG A C 1
ATOM 4246 O O . ARG A 1 519 ? -19.588 -38.633 57.484 1.00 41.19 519 ARG A O 1
ATOM 4253 N N . ASN A 1 520 ? -21.600 -39.269 56.661 1.00 39.59 520 ASN A N 1
ATOM 4254 C CA . ASN A 1 520 ? -22.322 -39.646 57.888 1.00 39.59 520 ASN A CA 1
ATOM 4255 C C . ASN A 1 520 ? -22.918 -38.517 58.747 1.00 39.59 520 ASN A C 1
ATOM 4257 O O . ASN A 1 520 ? -22.467 -38.295 59.865 1.00 39.59 520 ASN A O 1
ATOM 4261 N N . ILE A 1 521 ? -24.042 -37.926 58.321 1.00 43.00 521 ILE A N 1
ATOM 4262 C CA . ILE A 1 521 ? -25.018 -37.347 59.265 1.00 43.00 521 ILE A CA 1
ATOM 4263 C C . ILE A 1 521 ? -26.437 -37.733 58.820 1.00 43.00 521 ILE A C 1
ATOM 4265 O O . ILE A 1 521 ? -26.883 -37.346 57.742 1.00 43.00 521 ILE A O 1
ATOM 4269 N N . LYS A 1 522 ? -27.159 -38.494 59.654 1.00 35.69 522 LYS A N 1
ATOM 4270 C CA . LYS A 1 522 ? -28.617 -38.666 59.538 1.00 35.69 522 LYS A CA 1
ATOM 4271 C C . LYS A 1 522 ? -29.283 -37.433 60.152 1.00 35.69 522 LYS A C 1
ATOM 4273 O O . LYS A 1 522 ? -29.288 -37.294 61.372 1.00 35.69 522 LYS A O 1
ATOM 4278 N N . LEU A 1 523 ? -29.823 -36.540 59.323 1.00 39.25 523 LEU A N 1
ATOM 4279 C CA . LEU A 1 523 ? -30.607 -35.393 59.791 1.00 39.25 523 LEU A CA 1
ATOM 4280 C C . LEU A 1 523 ? -32.059 -35.833 60.074 1.00 39.25 523 LEU A C 1
ATOM 4282 O O . LEU A 1 523 ? -32.661 -36.506 59.235 1.00 39.25 523 LEU A O 1
ATOM 4286 N N . PRO A 1 524 ? -32.645 -35.487 61.235 1.00 33.59 524 PRO A N 1
ATOM 4287 C CA . PRO A 1 524 ? -34.021 -35.846 61.554 1.00 33.59 524 PRO A CA 1
ATOM 4288 C C . PRO A 1 524 ? -35.005 -34.984 60.749 1.00 33.59 524 PRO A C 1
ATOM 4290 O O . PRO A 1 524 ? -34.974 -33.756 60.798 1.00 33.59 524 PRO A O 1
ATOM 4293 N N . TYR A 1 525 ? -35.899 -35.649 60.017 1.00 35.34 525 TYR A N 1
ATOM 4294 C CA . TYR A 1 525 ? -36.943 -35.028 59.202 1.00 35.34 525 TYR A CA 1
ATOM 4295 C C . TYR A 1 525 ? -38.106 -34.566 60.091 1.00 35.34 525 TYR A C 1
ATOM 4297 O O . TYR A 1 525 ? -38.793 -35.392 60.695 1.00 35.34 525 TYR A O 1
ATOM 4305 N N . LYS A 1 526 ? -38.374 -33.258 60.148 1.00 33.84 526 LYS A N 1
ATOM 4306 C CA . LYS A 1 526 ? -39.667 -32.731 60.606 1.00 33.84 526 LYS A CA 1
ATOM 4307 C C . LYS A 1 526 ? -40.062 -31.484 59.816 1.00 33.84 526 LYS A C 1
ATOM 4309 O O . LYS A 1 526 ? -39.267 -30.568 59.660 1.00 33.84 526 LYS A O 1
ATOM 4314 N N . LYS A 1 527 ? -41.348 -31.489 59.452 1.00 31.52 527 LYS A N 1
ATOM 4315 C CA . LYS A 1 527 ? -42.160 -30.521 58.698 1.00 31.52 527 LYS A CA 1
ATOM 4316 C C . LYS A 1 527 ? -42.024 -30.553 57.172 1.00 31.52 527 LYS A C 1
ATOM 4318 O O . LYS A 1 527 ? -41.145 -29.950 56.576 1.00 31.52 527 LYS A O 1
ATOM 4323 N N . GLN A 1 528 ? -43.012 -31.228 56.574 1.00 39.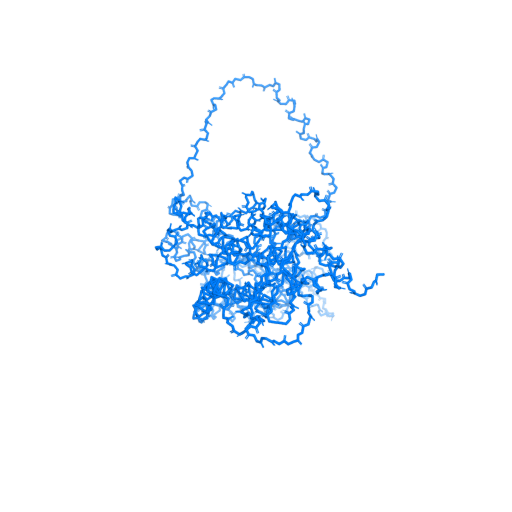12 528 GLN A N 1
ATOM 4324 C CA . GLN A 1 528 ? -43.630 -30.826 55.312 1.00 39.12 528 GLN A CA 1
ATOM 4325 C C . GLN A 1 528 ? -43.989 -29.339 55.385 1.00 39.12 528 GLN A C 1
ATOM 4327 O O . GLN A 1 528 ? -44.729 -28.954 56.283 1.00 39.12 528 GLN A O 1
ATOM 4332 N N . ASN A 1 529 ? -43.404 -28.555 54.488 1.00 28.72 529 ASN A N 1
ATOM 4333 C CA . ASN A 1 529 ? -43.930 -27.363 53.818 1.00 28.72 529 ASN A CA 1
ATOM 4334 C C . ASN A 1 529 ? -42.883 -27.094 52.713 1.00 28.72 529 ASN A C 1
ATOM 4336 O O . ASN A 1 529 ? -41.756 -26.735 53.025 1.00 28.72 529 ASN A O 1
ATOM 4340 N N . GLU A 1 530 ? -43.072 -27.672 51.519 1.00 32.91 530 GLU A N 1
ATOM 4341 C CA . GLU A 1 530 ? -43.388 -26.908 50.292 1.00 32.91 530 GLU A CA 1
ATOM 4342 C C . GLU A 1 530 ? -42.250 -25.923 49.912 1.00 32.91 530 GLU A C 1
ATOM 4344 O O . GLU A 1 530 ? -42.005 -24.979 50.642 1.00 32.91 530 GLU A O 1
ATOM 4349 N N . ILE A 1 531 ? -41.512 -25.989 48.791 1.00 42.72 531 ILE A N 1
ATOM 4350 C CA . ILE A 1 531 ? -41.689 -26.644 47.484 1.00 42.72 531 ILE A CA 1
ATOM 4351 C C . ILE A 1 531 ? -40.320 -26.649 46.747 1.00 42.72 531 ILE A C 1
ATOM 4353 O O . ILE A 1 531 ? -39.706 -25.596 46.570 1.00 42.72 531 ILE A O 1
ATOM 4357 N N . THR A 1 532 ? -39.865 -27.801 46.255 1.00 45.19 532 THR A N 1
ATOM 4358 C CA . THR A 1 532 ? -38.728 -27.956 45.322 1.00 45.19 532 THR A CA 1
ATOM 4359 C C . THR A 1 532 ? -39.224 -27.844 43.878 1.00 45.19 532 THR A C 1
ATOM 4361 O O . THR A 1 532 ? -40.081 -28.632 43.481 1.00 45.19 532 THR A O 1
ATOM 4364 N N . HIS A 1 533 ? -38.704 -26.912 43.082 1.00 48.88 533 HIS A N 1
ATOM 4365 C CA . HIS A 1 533 ? -39.095 -26.764 41.673 1.00 48.88 533 HIS A CA 1
ATOM 4366 C C . HIS A 1 533 ? -37.872 -26.945 40.755 1.00 48.88 533 HIS A C 1
ATOM 4368 O O . HIS A 1 533 ? -36.797 -26.418 41.049 1.00 48.88 533 HIS A O 1
ATOM 4374 N N . TYR A 1 534 ? -38.052 -27.685 39.655 1.00 46.94 534 TYR A N 1
ATOM 4375 C CA . TYR A 1 534 ? -37.047 -27.934 38.611 1.00 46.94 534 TYR A CA 1
ATOM 4376 C C . TYR A 1 534 ? -36.931 -26.733 37.663 1.00 46.94 534 TYR A C 1
ATOM 4378 O O . TYR A 1 534 ? -37.951 -26.172 37.259 1.00 46.94 534 TYR A O 1
ATOM 4386 N N . VAL A 1 535 ? -35.705 -26.353 37.286 1.00 43.34 535 VAL A N 1
ATOM 4387 C CA . VAL A 1 535 ? -35.435 -25.283 36.310 1.00 43.34 535 VAL A CA 1
ATOM 4388 C C . VAL A 1 535 ? -34.340 -25.752 35.351 1.00 43.34 535 VAL A C 1
ATOM 4390 O O . VAL A 1 535 ? -33.222 -25.994 35.788 1.00 43.34 535 VAL A O 1
ATOM 4393 N N . LYS A 1 536 ? -34.632 -25.831 34.042 1.00 34.97 536 LYS A N 1
ATOM 4394 C CA . LYS A 1 536 ? -33.632 -26.138 32.998 1.00 34.97 536 LYS A CA 1
ATOM 4395 C C . LYS A 1 536 ? -32.591 -25.019 32.890 1.00 34.97 536 LYS A C 1
ATOM 4397 O O . LYS A 1 536 ? -32.923 -23.832 32.973 1.00 34.97 536 LYS A O 1
ATOM 4402 N N . MET A 1 537 ? -31.347 -25.385 32.572 1.00 35.56 537 MET A N 1
ATOM 4403 C CA . MET A 1 537 ? -30.191 -24.480 32.423 1.00 35.56 537 MET A CA 1
ATOM 4404 C C . MET A 1 537 ? -30.428 -23.277 31.478 1.00 35.56 537 MET A C 1
ATOM 4406 O O . MET A 1 537 ? -29.756 -22.250 31.589 1.00 35.56 537 MET A O 1
ATOM 4410 N N . SER A 1 538 ? -31.376 -23.392 30.538 1.00 32.59 538 SER A N 1
ATOM 4411 C CA . SER A 1 538 ? -31.719 -22.377 29.531 1.00 32.59 538 SER A CA 1
ATOM 4412 C C . SER A 1 538 ? -33.019 -21.601 29.793 1.00 32.59 538 SER A C 1
ATOM 4414 O O . SER A 1 538 ? -33.361 -20.745 28.979 1.00 32.59 538 SER A O 1
ATOM 4416 N N . SER A 1 539 ? -33.769 -21.898 30.859 1.00 34.84 539 SER A N 1
ATOM 4417 C CA . SER A 1 539 ? -35.072 -21.267 31.136 1.00 34.84 539 SER A CA 1
ATOM 4418 C C . SER A 1 539 ? -35.008 -20.217 32.244 1.00 34.84 539 SER A C 1
ATOM 4420 O O . SER A 1 539 ? -34.300 -20.382 33.238 1.00 34.84 539 SER A O 1
ATOM 4422 N N . ASP A 1 540 ? -35.799 -19.150 32.083 1.00 34.59 540 ASP A N 1
ATOM 4423 C CA . ASP A 1 540 ? -36.139 -18.234 33.174 1.00 34.59 540 ASP A CA 1
ATOM 4424 C C . ASP A 1 540 ? -36.796 -19.027 34.323 1.00 34.59 540 ASP A C 1
ATOM 4426 O O . ASP A 1 540 ? -37.623 -19.904 34.050 1.00 34.59 540 ASP A O 1
ATOM 4430 N N . PRO A 1 541 ? -36.513 -18.704 35.601 1.00 35.41 541 PRO A N 1
ATOM 4431 C CA . PRO A 1 541 ? -36.993 -19.447 36.779 1.00 35.41 541 PRO A CA 1
ATOM 4432 C C . PRO A 1 541 ? -38.525 -19.465 36.957 1.00 35.41 541 PRO A C 1
ATOM 4434 O O . PRO A 1 541 ? -39.032 -20.008 37.930 1.00 35.41 541 PRO A O 1
ATOM 4437 N N . LYS A 1 542 ? -39.283 -18.884 36.019 1.00 35.41 542 LYS A N 1
ATOM 4438 C CA . LYS A 1 542 ? -40.751 -18.895 35.996 1.00 35.41 542 LYS A CA 1
ATOM 4439 C C . LYS A 1 542 ? -41.360 -20.172 35.407 1.00 35.41 542 LYS A C 1
ATOM 4441 O O . LYS A 1 542 ? -42.569 -20.348 35.528 1.00 35.41 542 LYS A O 1
ATOM 4446 N N . HIS A 1 543 ? -40.573 -21.043 34.771 1.00 34.88 543 HIS A N 1
ATOM 4447 C CA . HIS A 1 543 ? -41.063 -22.323 34.255 1.00 34.88 543 HIS A CA 1
ATOM 4448 C C . HIS A 1 543 ? -40.677 -23.469 35.188 1.00 34.88 543 HIS A C 1
ATOM 4450 O O . HIS A 1 543 ? -39.532 -23.903 35.225 1.00 34.88 543 HIS A O 1
ATOM 4456 N N . VAL A 1 544 ? -41.674 -23.926 35.938 1.00 36.84 544 VAL A N 1
ATOM 4457 C CA . VAL A 1 544 ? -41.610 -25.037 36.885 1.00 36.84 544 VAL A CA 1
ATOM 4458 C C . VAL A 1 544 ? -42.073 -26.309 36.178 1.00 36.84 544 VAL A C 1
ATOM 4460 O O . VAL A 1 544 ? -43.197 -26.340 35.678 1.00 36.84 544 VAL A O 1
ATOM 4463 N N . GLU A 1 545 ? -41.279 -27.379 36.212 1.00 36.97 545 GLU A N 1
ATOM 4464 C CA . GLU A 1 545 ? -41.795 -28.746 36.025 1.00 36.97 545 GLU A CA 1
ATOM 4465 C C . GLU A 1 545 ? -41.855 -29.447 37.398 1.00 36.97 545 GLU A C 1
ATOM 4467 O O . GLU A 1 545 ? -40.909 -29.388 38.185 1.00 36.97 545 GLU A O 1
ATOM 4472 N N . TYR A 1 546 ? -42.990 -30.079 37.716 1.00 34.22 546 TYR A N 1
ATOM 4473 C CA . TYR A 1 546 ? -43.184 -30.838 38.957 1.00 34.22 546 TYR A CA 1
ATOM 4474 C C . TYR A 1 546 ? -42.763 -32.299 38.732 1.00 34.22 546 TYR A C 1
ATOM 4476 O O . TYR A 1 546 ? -43.405 -33.012 37.963 1.00 34.22 546 TYR A O 1
ATOM 4484 N N . GLY A 1 547 ? -41.700 -32.755 39.401 1.00 41.72 547 GLY A N 1
ATOM 4485 C CA . GLY A 1 547 ? -41.195 -34.132 39.318 1.00 41.72 547 GLY A CA 1
ATOM 4486 C C . GLY A 1 547 ? -40.680 -34.654 40.664 1.00 41.72 547 GLY A C 1
ATOM 4487 O O . GLY A 1 547 ? -40.372 -33.874 41.564 1.00 41.72 547 GLY A O 1
ATOM 4488 N N . ASN A 1 548 ? -40.609 -35.982 40.816 1.00 41.78 548 ASN A N 1
ATOM 4489 C CA . ASN A 1 548 ? -40.126 -36.636 42.039 1.00 41.78 548 ASN A CA 1
ATOM 4490 C C . ASN A 1 548 ? -38.645 -36.309 42.299 1.00 41.78 548 ASN A C 1
ATOM 4492 O O . ASN A 1 548 ? -37.794 -36.577 41.456 1.00 41.78 548 ASN A O 1
ATOM 4496 N N . VAL A 1 549 ? -38.346 -35.775 43.487 1.00 47.91 549 VAL A N 1
ATOM 4497 C CA . VAL A 1 549 ? -36.998 -35.346 43.897 1.00 47.91 549 VAL A CA 1
ATOM 4498 C C . VAL A 1 549 ? -36.173 -36.525 44.453 1.00 47.91 549 VAL A C 1
ATOM 4500 O O . VAL A 1 549 ? -36.650 -37.193 45.382 1.00 47.91 549 VAL A O 1
ATOM 4503 N N . PRO A 1 550 ? -34.953 -36.781 43.936 1.00 52.66 550 PRO A N 1
ATOM 4504 C CA . PRO A 1 550 ? -34.015 -37.785 44.453 1.00 52.66 550 PRO A CA 1
ATOM 4505 C C . PRO A 1 550 ? -33.675 -37.642 45.950 1.00 52.66 550 PRO A C 1
ATOM 4507 O O . PRO A 1 550 ? -33.757 -36.576 46.555 1.00 52.66 550 PRO A O 1
ATOM 4510 N N . GLU A 1 551 ? -33.264 -38.739 46.590 1.00 45.69 551 GLU A N 1
ATOM 4511 C CA . GLU A 1 551 ? -33.035 -38.797 48.045 1.00 45.69 551 GLU A CA 1
ATOM 4512 C C . GLU A 1 551 ? -31.784 -38.022 48.513 1.00 45.69 551 GLU A C 1
ATOM 4514 O O . GLU A 1 551 ? -31.781 -37.462 49.610 1.00 45.69 551 GLU A O 1
ATOM 4519 N N . ALA A 1 552 ? -30.751 -37.913 47.667 1.00 47.41 552 ALA A N 1
ATOM 4520 C CA . ALA A 1 552 ? -29.562 -37.092 47.931 1.00 47.41 552 ALA A CA 1
ATOM 4521 C C . ALA A 1 552 ? -29.904 -35.593 48.044 1.00 47.41 552 ALA A C 1
ATOM 4523 O O . ALA A 1 552 ? -29.35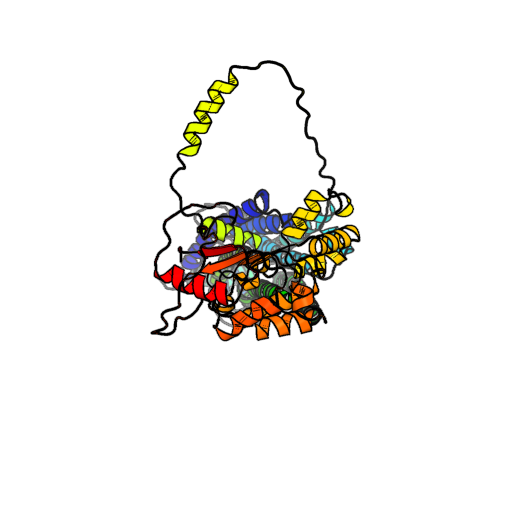6 -34.891 48.899 1.00 47.41 552 ALA A O 1
ATOM 4524 N N . ASP A 1 553 ? -30.885 -35.135 47.267 1.00 58.00 553 ASP A N 1
ATOM 4525 C CA . ASP A 1 553 ? -31.332 -33.743 47.236 1.00 58.00 553 ASP A CA 1
ATOM 4526 C C . ASP A 1 553 ? -32.108 -33.372 48.503 1.00 58.00 553 ASP A C 1
ATOM 4528 O O . ASP A 1 553 ? -31.978 -32.262 49.019 1.00 58.00 553 ASP A O 1
ATOM 4532 N N . LYS A 1 554 ? -32.843 -34.327 49.092 1.00 61.09 554 LYS A N 1
ATOM 4533 C CA . LYS A 1 554 ? -33.583 -34.110 50.347 1.00 61.09 554 LYS A CA 1
ATOM 4534 C C . LYS A 1 554 ? -32.669 -33.751 51.518 1.00 61.09 554 LYS A C 1
ATOM 4536 O O . LYS A 1 554 ? -33.080 -32.973 52.376 1.00 61.09 554 LYS A O 1
ATOM 4541 N N . ASN A 1 555 ? -31.445 -34.280 51.556 1.00 66.06 555 ASN A N 1
ATOM 4542 C CA . ASN A 1 555 ? -30.477 -33.972 52.613 1.00 66.06 555 ASN A CA 1
ATOM 4543 C C . ASN A 1 555 ? -29.909 -32.553 52.477 1.00 66.06 555 ASN A C 1
ATOM 4545 O O . ASN A 1 555 ? -29.764 -31.855 53.480 1.00 66.06 555 ASN A O 1
ATOM 4549 N N . VAL A 1 556 ? -29.627 -32.110 51.247 1.00 67.88 556 VAL A N 1
ATOM 4550 C CA . VAL A 1 556 ? -29.158 -30.744 50.962 1.00 67.88 556 VAL A CA 1
ATOM 4551 C C . VAL A 1 556 ? -30.263 -29.728 51.254 1.00 67.88 556 VAL A C 1
ATOM 4553 O O . VAL A 1 556 ? -30.011 -28.735 51.934 1.00 67.88 556 VAL A O 1
ATOM 4556 N N . VAL A 1 557 ? -31.501 -30.007 50.832 1.00 66.69 557 VAL A N 1
ATOM 4557 C CA . VAL A 1 557 ? -32.667 -29.161 51.141 1.00 66.69 557 VAL A CA 1
ATOM 4558 C C . VAL A 1 557 ? -32.911 -29.085 52.646 1.00 66.69 557 VAL A C 1
ATOM 4560 O O . VAL A 1 557 ? -33.121 -27.991 53.164 1.00 66.69 557 VAL A O 1
ATOM 4563 N N . ALA A 1 558 ? -32.848 -30.209 53.367 1.00 67.62 558 ALA A N 1
ATOM 4564 C CA . ALA A 1 558 ? -33.018 -30.221 54.820 1.00 67.62 558 ALA A CA 1
ATOM 4565 C C . ALA A 1 558 ? -31.918 -29.418 55.532 1.00 67.62 558 ALA A C 1
ATOM 4567 O O . ALA A 1 558 ? -32.214 -28.637 56.433 1.00 67.62 558 ALA A O 1
ATOM 4568 N N . PHE A 1 559 ? -30.661 -29.562 55.099 1.00 75.00 559 PHE A N 1
ATOM 4569 C CA . PHE A 1 559 ? -29.540 -28.786 55.624 1.00 75.00 559 PHE A CA 1
ATOM 4570 C C . PHE A 1 559 ? -29.718 -27.279 55.373 1.00 75.00 559 PHE A C 1
ATOM 4572 O O . PHE A 1 559 ? -29.524 -26.478 56.288 1.00 75.00 559 PHE A O 1
ATOM 4579 N N . LEU A 1 560 ? -30.117 -26.883 54.161 1.00 75.56 560 LEU A N 1
ATOM 4580 C CA . LEU A 1 560 ? -30.373 -25.482 53.821 1.00 75.56 560 LEU A CA 1
ATOM 4581 C C . LEU A 1 560 ? -31.558 -24.919 54.606 1.00 75.56 560 LEU A C 1
ATOM 4583 O O . LEU A 1 560 ? -31.428 -23.854 55.189 1.00 75.56 560 LEU A O 1
ATOM 4587 N N . SER A 1 561 ? -32.661 -25.660 54.710 1.00 72.00 561 SER A N 1
ATOM 4588 C CA . SER A 1 561 ? -33.860 -25.228 55.446 1.00 72.00 561 SER A CA 1
ATOM 4589 C C . SER A 1 561 ? -33.598 -25.052 56.947 1.00 72.00 561 SER A C 1
ATOM 4591 O O . SER A 1 561 ? -34.227 -24.220 57.590 1.00 72.00 561 SER A O 1
ATOM 4593 N N . GLN A 1 562 ? -32.661 -25.817 57.521 1.00 76.25 562 GLN A N 1
ATOM 4594 C CA . GLN A 1 562 ? -32.233 -25.639 58.914 1.00 76.25 562 GLN A CA 1
ATOM 4595 C C . GLN A 1 562 ? -31.350 -24.402 59.125 1.00 76.25 562 GLN A C 1
ATOM 4597 O O . GLN A 1 562 ? -31.370 -23.836 60.214 1.00 76.25 562 GLN A O 1
ATOM 4602 N N . ASN A 1 563 ? -30.553 -24.009 58.125 1.00 76.38 563 ASN A N 1
ATOM 4603 C CA . ASN A 1 563 ? -29.602 -22.896 58.241 1.00 76.38 563 ASN A CA 1
ATOM 4604 C C . ASN A 1 563 ? -30.109 -21.583 57.617 1.00 76.38 563 ASN A C 1
ATOM 4606 O O . ASN A 1 563 ? -29.503 -20.550 57.865 1.00 76.38 563 ASN A O 1
ATOM 4610 N N . LEU A 1 564 ? -31.179 -21.627 56.818 1.00 80.62 564 LEU A N 1
ATOM 4611 C CA . LEU A 1 564 ? -31.804 -20.495 56.125 1.00 80.62 564 LEU A CA 1
ATOM 4612 C C . LEU A 1 564 ? -33.337 -20.574 56.283 1.00 80.62 564 LEU A C 1
ATOM 4614 O O . LEU A 1 564 ? -34.042 -20.847 55.307 1.00 80.62 564 LEU A O 1
ATOM 4618 N N . PRO A 1 565 ? -33.868 -20.403 57.507 1.00 71.88 565 PRO A N 1
ATOM 4619 C CA . PRO A 1 565 ? -35.287 -20.621 57.797 1.00 71.88 565 PRO A CA 1
ATOM 4620 C C . PRO A 1 565 ? -36.220 -19.625 57.089 1.00 71.88 565 PRO A C 1
ATOM 4622 O O . PRO A 1 565 ? -37.385 -19.950 56.857 1.00 71.88 565 PRO A O 1
ATOM 4625 N N . ASP A 1 566 ? -35.718 -18.443 56.720 1.00 74.62 566 ASP A N 1
ATOM 4626 C CA . ASP A 1 566 ? -36.513 -17.363 56.125 1.00 74.62 566 ASP A CA 1
ATOM 4627 C C . ASP A 1 566 ? -36.634 -17.454 54.589 1.00 74.62 566 ASP A C 1
ATOM 4629 O O . ASP A 1 566 ? -37.476 -16.784 53.976 1.00 74.62 566 ASP A O 1
ATOM 4633 N N . VAL A 1 567 ? -35.857 -18.335 53.945 1.00 78.06 567 VAL A N 1
ATOM 4634 C CA . VAL A 1 567 ? -35.884 -18.537 52.488 1.00 78.06 567 VAL A CA 1
ATOM 4635 C C . VAL A 1 567 ? -37.060 -19.433 52.099 1.00 78.06 567 VAL A C 1
ATOM 4637 O O . VAL A 1 567 ? -37.060 -20.640 52.330 1.00 78.06 567 VAL A O 1
ATOM 4640 N N . ARG A 1 568 ? -38.066 -18.844 51.443 1.00 70.81 568 ARG A N 1
ATOM 4641 C CA . ARG A 1 568 ? -39.322 -19.532 51.083 1.00 70.81 568 ARG A CA 1
ATOM 4642 C C . ARG A 1 568 ? -39.186 -20.543 49.948 1.00 70.81 568 ARG A C 1
ATOM 4644 O O . ARG A 1 568 ? -39.942 -21.508 49.902 1.00 70.81 568 ARG A O 1
ATOM 4651 N N . HIS A 1 569 ? -38.284 -20.302 48.999 1.00 75.25 569 HIS A N 1
ATOM 4652 C CA . HIS A 1 569 ? -38.153 -21.129 47.802 1.00 75.25 569 HIS A CA 1
ATOM 4653 C C . HIS A 1 569 ? -36.700 -21.546 47.572 1.00 75.25 569 HIS A C 1
ATOM 4655 O O . HIS A 1 569 ? -35.838 -20.708 47.308 1.00 75.25 569 HIS A O 1
ATOM 4661 N N . ILE A 1 570 ? -36.439 -22.853 47.620 1.00 74.81 570 ILE A N 1
ATOM 4662 C CA . ILE A 1 570 ? -35.134 -23.439 47.296 1.00 74.81 570 ILE A CA 1
ATOM 4663 C C . ILE A 1 570 ? -35.285 -24.253 46.008 1.00 74.81 570 ILE A C 1
ATOM 4665 O O . ILE A 1 570 ? -36.038 -25.227 45.953 1.00 74.81 570 ILE A O 1
ATOM 4669 N N . TYR A 1 571 ? -34.566 -23.840 44.968 1.00 73.56 571 TYR A N 1
ATOM 4670 C CA . TYR A 1 571 ? -34.551 -24.478 43.655 1.00 73.56 571 TYR A CA 1
ATOM 4671 C C . TYR A 1 571 ? -33.243 -25.253 43.483 1.00 73.56 571 TYR A C 1
ATOM 4673 O O . TYR A 1 571 ? -32.162 -24.692 43.677 1.00 73.56 571 TYR A O 1
ATOM 4681 N N . ILE A 1 572 ? -33.341 -26.529 43.103 1.00 70.00 572 ILE A N 1
ATOM 4682 C CA . ILE A 1 572 ? -32.182 -27.378 42.800 1.00 70.00 572 ILE A CA 1
ATOM 4683 C C . ILE A 1 572 ? -32.176 -27.675 41.303 1.00 70.00 572 ILE A C 1
ATOM 4685 O O . ILE A 1 572 ? -33.107 -28.284 40.780 1.00 70.00 572 ILE A O 1
ATOM 4689 N N . ASP A 1 573 ? -31.123 -27.226 40.626 1.00 65.81 573 ASP A N 1
ATOM 4690 C CA . ASP A 1 573 ? -30.820 -27.573 39.241 1.00 65.81 573 ASP A CA 1
ATOM 4691 C C . ASP A 1 573 ? -30.117 -28.939 39.195 1.00 65.81 573 ASP A C 1
ATOM 4693 O O . ASP A 1 573 ? -29.162 -29.183 39.945 1.00 65.81 573 ASP A O 1
ATOM 4697 N N . LEU A 1 574 ? -30.620 -29.823 38.332 1.00 58.19 574 LEU A N 1
ATOM 4698 C CA . LEU A 1 574 ? -30.157 -31.203 38.153 1.00 58.19 574 LEU A CA 1
ATOM 4699 C C . LEU A 1 574 ? -29.356 -31.388 36.855 1.00 58.19 574 LEU A C 1
ATOM 4701 O O . LEU A 1 574 ? -28.682 -32.408 36.710 1.00 58.19 574 LEU A O 1
ATOM 4705 N N . ASP A 1 575 ? -29.406 -30.417 35.937 1.00 50.75 575 ASP A N 1
ATOM 4706 C CA . ASP A 1 575 ? -28.704 -30.476 34.656 1.00 50.75 575 ASP A CA 1
ATOM 4707 C C . ASP A 1 575 ? -27.345 -29.758 34.781 1.00 50.75 575 ASP A C 1
ATOM 4709 O O . ASP A 1 575 ? -27.273 -28.526 34.802 1.00 50.75 575 ASP A O 1
ATOM 4713 N N . ALA A 1 576 ? -26.254 -30.530 34.866 1.00 40.28 576 ALA A N 1
ATOM 4714 C CA . ALA A 1 576 ? -24.872 -30.032 34.808 1.00 40.28 576 ALA A CA 1
ATOM 4715 C C . ALA A 1 576 ? -24.154 -30.449 33.524 1.00 40.28 576 ALA A C 1
ATOM 4717 O O . ALA A 1 576 ? -24.126 -31.667 33.229 1.00 40.28 576 ALA A O 1
#

Organism: Caenorhabditis briggsae (NCBI:txid6238)

InterPro domains:
  IPR019428 7TM GPCR, serpentine receptor class r (Str) [PF10326] (12-313)

Nearest PDB structures (foldseek):
  6ak3-assembly1_B  TM=7.424E-01  e=2.944E-03  Homo sapiens
  7ld4-assembly1_R  TM=7.035E-01  e=1.984E-03  Homo sapiens
  6ak3-assembly1_A  TM=7.336E-01  e=1.050E-02  Homo sapiens
  8c9w-assembly1_A  TM=5.615E-01  e=8.809E-03  Homo sapiens
  5olo-assembly1_A  TM=5.297E-01  e=2.636E-02  Homo sapiens

Foldseek 3Di:
DPPLCPLLVLLLVLLVVLLVLLCVLLVVVLCCLVPPDPPDDFLNSVLSNLLSVLSNVLSVLCNLLVWFWKDAFLKIKIFGPDPPPPDALVVSLLSSLLNQLSLLLNLLSLLVNLQCVLCVLVVVVVSVVCSHDPSVVCVVVRSVVSSVVLSVLQVFQFADDPQQCVVCQVVCCVRPVDGSVRINIGMAAQAGPVRDGSVSSVCSLVVVCVSNVVSLVSLVVSLVSSVVSLVVCLVVDDPVVNVVSVLVNVLSVCSNVLCCPLPVVLVPCNSCSSVPSGRDIDRSRSSSSSVSNSSSVVSVSVLCSDPSNVVVVVVVVVDDPDPDDPVVVVVVVVVVVVVVPDDDDDDPPDPPDPPPPPDPVRDDLVVLLVVLQQAALVVLVVQLVPDVVSVVSNLVNQAQDAEDEVVSLCSNPVVVVVDPPLLQAPVSCLVSVLVSLLSHDAPRHAYYASASNAEYDVVSVQVSNCVSPVDGLLRRQANHQYYHQENYADEPVCLLVCCSRHVNHAEYEYALPNYPDDPDDDDDDDDDDDDEFEDDPPDDPPDGDDDDDDPSSVVVVSSSCVSRVNHNYYYYYHDD

pLDDT: mean 78.64, std 18.71, range [25.2, 96.94]

Solvent-accessible surface area (backbone atoms only — not comparable to full-atom values): 31061 Å² total; per-residue (Å²): 131,63,83,68,59,49,55,63,53,50,23,51,52,36,34,56,53,20,30,54,44,23,46,51,50,33,50,50,47,42,51,38,53,71,75,68,47,84,84,58,56,71,48,62,40,54,51,54,43,53,49,37,51,51,44,38,50,35,38,50,28,41,62,68,10,28,64,39,37,36,38,46,34,32,19,37,42,42,32,46,72,61,75,83,79,78,68,53,49,69,58,38,39,48,28,44,26,49,30,53,2,36,53,44,19,53,47,38,46,55,25,49,54,38,49,52,53,34,24,62,75,68,65,37,62,74,62,48,49,42,46,38,79,80,44,30,53,56,70,57,49,50,26,49,51,42,15,52,52,46,16,48,36,46,63,71,24,19,55,66,46,74,67,55,44,64,69,42,35,64,54,43,31,72,58,67,72,40,60,56,95,78,47,28,58,32,38,41,43,36,56,46,99,86,68,47,74,34,63,48,29,41,51,33,48,52,48,51,50,49,55,54,48,50,33,49,50,49,34,49,52,32,49,52,52,44,52,52,51,51,60,58,52,46,75,78,44,57,75,69,58,33,55,55,52,48,50,55,50,53,50,52,50,50,65,54,47,51,52,40,62,41,50,44,60,62,46,50,62,64,68,51,39,27,78,65,58,48,86,50,78,44,76,56,26,50,48,48,26,42,45,31,46,39,55,33,49,52,52,50,51,49,39,60,67,40,62,72,52,35,48,52,51,52,55,54,69,71,54,64,90,73,74,86,68,73,68,63,61,61,58,56,60,61,51,60,65,57,69,77,72,78,91,77,92,74,83,81,80,77,84,80,71,78,84,72,81,74,52,82,86,71,58,56,68,72,56,53,48,55,52,55,74,69,39,27,57,71,49,47,68,53,44,39,70,73,40,68,66,43,29,54,52,51,54,49,48,37,62,64,48,36,64,49,38,49,73,57,47,30,52,38,36,56,69,57,70,75,38,80,71,36,37,56,27,46,81,58,42,43,70,63,48,26,57,48,52,52,58,42,49,80,56,44,37,33,31,45,31,52,46,57,25,33,33,54,54,62,71,59,53,38,53,37,40,27,74,41,61,75,41,59,38,34,65,46,33,34,48,21,32,35,42,32,34,35,61,22,35,40,59,76,81,52,49,57,49,46,48,67,33,28,74,49,31,38,34,42,34,32,30,76,74,22,51,84,77,74,91,86,74,90,77,86,89,80,77,93,75,75,62,79,42,39,45,59,90,87,53,66,87,84,56,69,53,91,74,92,78,59,75,75,53,54,56,54,52,52,53,45,49,71,58,37,73,76,49,61,33,53,31,50,33,85,81,129

Radius of gyration: 36.26 Å; Cα contacts (8 Å, |Δi|>4): 729; chains: 1; bounding box: 93×62×95 Å